Protein AF-A0A7W1G5A9-F1 (afdb_monomer_lite)

pLDDT: mean 82.52, std 10.6, range [33.09, 95.12]

Radius of gyration: 61.89 Å; chains: 1; bounding box: 94×60×199 Å

Sequence (412 aa):
EAARATRDAAKPARDELQAKLTERELMEEDYHIRIEIEKRALPLVKLRLDEESASLGFAEASRKRDQGRLASASGALSQTALDDLEAAVRTADNQLRIVRENVAIAERPPAPELLAEAQMKLDRAKAKADQAQAAYQRALAIQDQEIAVLKAQERRWMASIDTRSRHFPSMIEANIEFSQKELAALEADDDKRRAEIAADIERMQRDLAAAKETPPNIYKAPVAGITWVMREGDRPRQAGDRAWEEDSLVEIYPPEDMEVVAKVNEVNIKHVAKGMRAQVEIPSLANLRLDGEITQVSGIGKDKFAEFNDWDKVVFADVTQFEVRCRLSQSRPDYRQGMTALLSIQVGERADALWLPLGAVTRSGEAWTVMVGARDPQPAVVAGEPFGEDAFIITGGLKEGDVVRIRRVVDR

Structure (mmCIF, N/CA/C/O backbone):
data_AF-A0A7W1G5A9-F1
#
_entry.id   AF-A0A7W1G5A9-F1
#
loop_
_atom_site.group_PDB
_atom_site.id
_atom_site.type_symbol
_atom_site.label_atom_id
_atom_site.label_alt_id
_atom_site.label_comp_id
_atom_site.label_asym_id
_atom_site.label_entity_id
_atom_site.label_seq_id
_atom_site.pdbx_PDB_ins_code
_atom_site.Cartn_x
_atom_site.Cartn_y
_atom_site.Cartn_z
_atom_site.occupancy
_atom_site.B_iso_or_equiv
_atom_site.auth_seq_id
_atom_site.auth_comp_id
_atom_site.auth_asym_id
_atom_site.auth_atom_id
_atom_site.pdbx_PDB_model_num
ATOM 1 N N . GLU A 1 1 ? -7.306 -1.888 -30.882 1.00 52.53 1 GLU A N 1
ATOM 2 C CA . GLU A 1 1 ? -6.076 -2.711 -30.773 1.00 52.53 1 GLU A CA 1
ATOM 3 C C . GLU A 1 1 ? -5.760 -3.501 -32.038 1.00 52.53 1 GLU A C 1
ATOM 5 O O . GLU A 1 1 ? -4.616 -3.439 -32.470 1.00 52.53 1 GLU A O 1
ATOM 10 N N . ALA A 1 2 ? -6.747 -4.121 -32.701 1.00 57.12 2 ALA A N 1
ATOM 11 C CA . ALA A 1 2 ? -6.554 -4.857 -33.960 1.00 57.12 2 ALA A CA 1
ATOM 12 C C . ALA A 1 2 ? -5.741 -4.091 -35.027 1.00 57.12 2 ALA A C 1
ATOM 14 O O . ALA A 1 2 ? -4.770 -4.625 -35.542 1.00 57.12 2 ALA A O 1
ATOM 15 N N . ALA A 1 3 ? -6.044 -2.807 -35.265 1.00 50.84 3 ALA A N 1
ATOM 16 C CA . ALA A 1 3 ? -5.318 -1.974 -36.233 1.00 50.84 3 ALA A CA 1
ATOM 17 C C . ALA A 1 3 ? -3.842 -1.698 -35.862 1.00 50.84 3 ALA A C 1
ATOM 19 O O . ALA A 1 3 ? -3.007 -1.518 -36.748 1.00 50.84 3 ALA A O 1
ATOM 20 N N . ARG A 1 4 ? -3.505 -1.667 -34.560 1.00 51.69 4 ARG A N 1
ATOM 21 C CA . ARG A 1 4 ? -2.114 -1.532 -34.086 1.00 51.69 4 ARG A CA 1
ATOM 22 C C . ARG A 1 4 ? -1.370 -2.858 -34.227 1.00 51.69 4 ARG A C 1
ATOM 24 O O . ARG A 1 4 ? -0.260 -2.848 -34.737 1.00 51.69 4 ARG A O 1
ATOM 31 N N . ALA A 1 5 ? -2.012 -3.977 -33.888 1.00 62.62 5 ALA A N 1
ATOM 32 C CA . ALA A 1 5 ? -1.440 -5.311 -34.050 1.00 62.62 5 ALA A CA 1
ATOM 33 C C . ALA A 1 5 ? -1.132 -5.640 -35.523 1.00 62.62 5 ALA A C 1
ATOM 35 O O . ALA A 1 5 ? -0.030 -6.084 -35.824 1.00 62.62 5 ALA A O 1
ATOM 36 N N . THR A 1 6 ? -2.033 -5.331 -36.464 1.00 63.50 6 THR A N 1
ATOM 37 C CA . THR A 1 6 ? -1.761 -5.494 -37.908 1.00 63.50 6 THR A CA 1
ATOM 38 C C . THR A 1 6 ? -0.655 -4.574 -38.413 1.00 63.50 6 THR A C 1
ATOM 40 O O . THR A 1 6 ? 0.138 -4.980 -39.255 1.00 63.50 6 THR A O 1
ATOM 43 N N . ARG A 1 7 ? -0.566 -3.338 -37.903 1.00 57.78 7 ARG A N 1
ATOM 44 C CA . ARG A 1 7 ? 0.506 -2.400 -38.273 1.00 57.78 7 ARG A CA 1
ATOM 45 C C . ARG A 1 7 ? 1.867 -2.872 -37.761 1.00 57.78 7 ARG A C 1
ATOM 47 O O . ARG A 1 7 ? 2.860 -2.744 -38.470 1.00 57.78 7 ARG A O 1
ATOM 54 N N . ASP A 1 8 ? 1.909 -3.381 -36.537 1.00 57.03 8 ASP A N 1
ATOM 55 C CA . ASP A 1 8 ? 3.144 -3.823 -35.898 1.00 57.03 8 ASP A CA 1
ATOM 56 C C . ASP A 1 8 ? 3.593 -5.194 -36.452 1.00 57.03 8 ASP A C 1
ATOM 58 O O . ASP A 1 8 ? 4.790 -5.408 -36.598 1.00 57.03 8 ASP A O 1
ATOM 62 N N . ALA A 1 9 ? 2.663 -6.054 -36.893 1.00 60.12 9 ALA A N 1
ATOM 63 C CA . ALA A 1 9 ? 2.953 -7.288 -37.637 1.00 60.12 9 ALA A CA 1
ATOM 64 C C . ALA A 1 9 ? 3.399 -7.049 -39.095 1.00 60.12 9 ALA A C 1
ATOM 66 O O . ALA A 1 9 ? 4.120 -7.863 -39.662 1.00 60.12 9 ALA A O 1
ATOM 67 N N . ALA A 1 10 ? 2.986 -5.935 -39.710 1.00 57.38 10 ALA A N 1
ATOM 68 C CA . ALA A 1 10 ? 3.390 -5.557 -41.067 1.00 57.38 10 ALA A CA 1
ATOM 69 C C . ALA A 1 10 ? 4.781 -4.898 -41.134 1.00 57.38 10 ALA A C 1
ATOM 71 O O . ALA A 1 10 ? 5.294 -4.660 -42.230 1.00 57.38 10 ALA A O 1
ATOM 72 N N . LYS A 1 11 ? 5.397 -4.575 -39.988 1.00 55.06 11 LYS A N 1
ATOM 73 C CA . LYS A 1 11 ? 6.782 -4.101 -39.948 1.00 55.06 11 LYS A CA 1
ATOM 74 C C . LYS A 1 11 ? 7.717 -5.313 -40.008 1.00 55.06 11 LYS A C 1
ATOM 76 O O . LYS A 1 11 ? 7.703 -6.101 -39.065 1.00 55.06 11 LYS A O 1
ATOM 81 N N . PRO A 1 12 ? 8.531 -5.467 -41.071 1.00 58.16 12 PRO A N 1
ATOM 82 C CA . PRO A 1 12 ? 9.530 -6.528 -41.111 1.00 58.16 12 PRO A CA 1
ATOM 83 C C . PRO A 1 12 ? 10.471 -6.392 -39.915 1.00 58.16 12 PRO A C 1
ATOM 85 O O . PRO A 1 12 ? 10.710 -5.278 -39.425 1.00 58.16 12 PRO A O 1
ATOM 88 N N . ALA A 1 13 ? 10.982 -7.525 -39.433 1.00 65.38 13 ALA A N 1
ATOM 89 C CA . ALA A 1 13 ? 11.895 -7.532 -38.303 1.00 65.38 13 ALA A CA 1
ATOM 90 C C . ALA A 1 13 ? 13.077 -6.605 -38.608 1.00 65.38 13 ALA A C 1
ATOM 92 O O . ALA A 1 13 ? 13.600 -6.571 -39.723 1.00 65.38 13 ALA A O 1
ATOM 93 N N . ARG A 1 14 ? 13.483 -5.816 -37.614 1.00 59.25 14 ARG A N 1
ATOM 94 C CA . ARG A 1 14 ? 14.583 -4.852 -37.736 1.00 59.25 14 ARG A CA 1
ATOM 95 C C . ARG A 1 14 ? 15.841 -5.489 -38.339 1.00 59.25 14 ARG A C 1
ATOM 97 O O . ARG A 1 14 ? 16.493 -4.871 -39.176 1.00 59.25 14 ARG A O 1
ATOM 104 N N . ASP A 1 15 ? 16.103 -6.736 -37.966 1.00 60.62 15 ASP A N 1
ATOM 105 C CA . ASP A 1 15 ? 17.238 -7.528 -38.434 1.00 60.62 15 ASP A CA 1
ATOM 106 C C . ASP A 1 15 ? 17.153 -7.840 -39.938 1.00 60.62 15 ASP A C 1
ATOM 108 O O . ASP A 1 15 ? 18.169 -7.825 -40.627 1.00 60.62 15 ASP A O 1
ATOM 112 N N . GLU A 1 16 ? 15.947 -8.021 -40.491 1.00 69.75 16 GLU A N 1
ATOM 113 C CA . GLU A 1 16 ? 15.741 -8.230 -41.931 1.00 69.75 16 GLU A CA 1
ATOM 114 C C . GLU A 1 16 ? 15.980 -6.955 -42.746 1.00 69.75 16 GLU A C 1
ATOM 116 O O . GLU A 1 16 ? 16.524 -7.014 -43.849 1.00 69.75 16 GLU A O 1
ATOM 121 N N . LEU A 1 17 ? 15.574 -5.790 -42.228 1.00 69.62 17 LEU A N 1
ATOM 122 C CA . LEU A 1 17 ? 15.857 -4.507 -42.881 1.00 69.62 17 LEU A CA 1
ATOM 123 C C . LEU A 1 17 ? 17.349 -4.179 -42.836 1.00 69.62 17 LEU A C 1
ATOM 125 O O . LEU A 1 17 ? 17.888 -3.679 -43.822 1.00 69.62 17 LEU A O 1
ATOM 129 N N . GLN A 1 18 ? 18.008 -4.491 -41.720 1.00 67.25 18 GLN A N 1
ATOM 130 C CA . GLN A 1 18 ? 19.447 -4.319 -41.567 1.00 67.25 18 GLN A CA 1
ATOM 131 C C . GLN A 1 18 ? 20.214 -5.230 -42.535 1.00 67.25 18 GLN A C 1
ATOM 133 O O . GLN A 1 18 ? 21.076 -4.744 -43.258 1.00 67.25 18 GLN A O 1
ATOM 138 N N . ALA A 1 19 ? 19.833 -6.508 -42.640 1.00 69.12 19 ALA A N 1
ATOM 139 C CA . ALA A 1 19 ? 20.433 -7.445 -43.591 1.00 69.12 19 ALA A CA 1
ATOM 140 C C . ALA A 1 19 ? 20.279 -6.981 -45.051 1.00 69.12 19 ALA A C 1
ATOM 142 O O . ALA A 1 19 ? 21.249 -6.988 -45.806 1.00 69.12 19 ALA A O 1
ATOM 143 N N . LYS A 1 20 ? 19.086 -6.504 -45.436 1.00 71.62 20 LYS A N 1
ATOM 144 C CA . LYS A 1 20 ? 18.825 -5.963 -46.784 1.00 71.62 20 LYS A CA 1
ATOM 145 C C . LYS A 1 20 ? 19.612 -4.687 -47.086 1.00 71.62 20 LYS A C 1
ATOM 147 O O . LYS A 1 20 ? 19.959 -4.449 -48.240 1.00 71.62 20 LYS A O 1
ATOM 152 N N . LEU A 1 21 ? 19.851 -3.843 -46.082 1.00 71.00 21 LEU A N 1
ATOM 153 C CA . LEU A 1 21 ? 20.675 -2.645 -46.240 1.00 71.00 21 LEU A CA 1
ATOM 154 C C . LEU A 1 21 ? 22.140 -3.029 -46.465 1.00 71.00 21 LEU A C 1
ATOM 156 O O . LEU A 1 21 ? 22.732 -2.571 -47.435 1.00 71.00 21 LEU A O 1
ATOM 160 N N . THR A 1 22 ? 22.680 -3.930 -45.642 1.00 70.62 22 THR A N 1
ATOM 161 C CA . THR A 1 22 ? 24.059 -4.419 -45.780 1.00 70.62 22 THR A CA 1
ATOM 162 C C . THR A 1 22 ? 24.290 -5.098 -47.132 1.00 70.62 22 THR A C 1
ATOM 164 O O . THR A 1 22 ? 25.313 -4.875 -47.770 1.00 70.62 22 THR A O 1
ATOM 167 N N . GLU A 1 23 ? 23.325 -5.882 -47.620 1.00 72.38 23 GLU A N 1
ATOM 168 C CA . GLU A 1 23 ? 23.395 -6.491 -48.954 1.00 72.38 23 GLU A CA 1
ATOM 169 C C . GLU A 1 23 ? 23.452 -5.434 -50.073 1.00 72.38 23 GLU A C 1
ATOM 171 O O . GLU A 1 23 ? 24.224 -5.571 -51.021 1.00 72.38 23 GLU A O 1
ATOM 176 N N . ARG A 1 24 ? 22.678 -4.347 -49.951 1.00 70.62 24 ARG A N 1
ATOM 177 C CA . ARG A 1 24 ? 22.701 -3.235 -50.914 1.00 70.62 24 ARG A CA 1
ATOM 178 C C . ARG A 1 24 ? 24.003 -2.445 -50.883 1.00 70.62 24 ARG A C 1
ATOM 180 O O . ARG A 1 24 ? 24.509 -2.116 -51.950 1.00 70.62 24 ARG A O 1
ATOM 187 N N . GLU A 1 25 ? 24.543 -2.173 -49.701 1.00 71.06 25 GLU A N 1
ATOM 188 C CA . GLU A 1 25 ? 25.829 -1.481 -49.540 1.00 71.06 25 GLU A CA 1
ATOM 189 C C . GLU A 1 25 ? 26.968 -2.283 -50.190 1.00 71.06 25 GLU A C 1
ATOM 191 O O . GLU A 1 25 ? 27.757 -1.723 -50.947 1.00 71.06 25 GLU A O 1
ATOM 196 N N . LEU A 1 26 ? 26.984 -3.611 -50.011 1.00 69.31 26 LEU A N 1
ATOM 197 C CA . LEU A 1 26 ? 27.949 -4.499 -50.673 1.00 69.31 26 LEU A CA 1
ATOM 198 C C . LEU A 1 26 ? 27.821 -4.476 -52.206 1.00 69.31 26 LEU A C 1
ATOM 200 O O . LEU A 1 26 ? 28.829 -4.493 -52.913 1.00 69.31 26 LEU A O 1
ATOM 204 N N . MET A 1 27 ? 26.593 -4.424 -52.736 1.00 67.75 27 MET A N 1
ATOM 205 C CA . MET A 1 27 ? 26.374 -4.289 -54.181 1.00 67.75 27 MET A CA 1
ATOM 206 C C . MET A 1 27 ? 26.848 -2.930 -54.708 1.00 67.75 27 MET A C 1
ATOM 208 O O . MET A 1 27 ? 27.455 -2.870 -55.776 1.00 67.75 27 MET A O 1
ATOM 212 N N . GLU A 1 28 ? 26.582 -1.837 -53.988 1.00 68.81 28 GLU A N 1
ATOM 213 C CA . GLU A 1 28 ? 27.041 -0.498 -54.373 1.00 68.81 28 GLU A CA 1
ATOM 214 C C . GLU A 1 28 ? 28.570 -0.396 -54.388 1.00 68.81 28 GLU A C 1
ATOM 216 O O . GLU A 1 28 ? 29.124 0.158 -55.341 1.00 68.81 28 GLU A O 1
ATOM 221 N N . GLU A 1 29 ? 29.254 -0.975 -53.395 1.00 67.44 29 GLU A N 1
ATOM 222 C CA . GLU A 1 29 ? 30.718 -1.059 -53.368 1.00 67.44 29 GLU A CA 1
ATOM 223 C C . GLU A 1 29 ? 31.270 -1.804 -54.595 1.00 67.44 29 GLU A C 1
ATOM 225 O O . GLU A 1 29 ? 32.178 -1.293 -55.260 1.00 67.44 29 GLU A O 1
ATOM 230 N N . ASP A 1 30 ? 30.691 -2.955 -54.962 1.00 68.00 30 ASP A N 1
ATOM 231 C CA . ASP A 1 30 ? 31.105 -3.723 -56.148 1.00 68.00 30 ASP A CA 1
ATOM 232 C C . ASP A 1 30 ? 30.915 -2.921 -57.448 1.00 68.00 30 ASP A C 1
ATOM 234 O O . ASP A 1 30 ? 31.825 -2.836 -58.282 1.00 68.00 30 ASP A O 1
ATOM 238 N N . TYR A 1 31 ? 29.772 -2.244 -57.612 1.00 69.75 31 TYR A N 1
ATOM 239 C CA . TYR A 1 31 ? 29.542 -1.379 -58.773 1.00 69.75 31 TYR A CA 1
ATOM 240 C C . TYR A 1 31 ? 30.525 -0.209 -58.831 1.00 69.75 31 TYR A C 1
ATOM 242 O O . TYR A 1 31 ? 30.998 0.131 -59.919 1.00 69.75 31 TYR A O 1
ATOM 250 N N . HIS A 1 32 ? 30.860 0.402 -57.693 1.00 67.88 32 HIS A N 1
ATOM 251 C CA . HIS A 1 32 ? 31.820 1.503 -57.658 1.00 67.88 32 HIS A CA 1
ATOM 252 C C . HIS A 1 32 ? 33.218 1.043 -58.076 1.00 67.88 32 HIS A C 1
ATOM 254 O O . HIS A 1 32 ? 33.842 1.688 -58.920 1.00 67.88 32 HIS A O 1
ATOM 260 N N . ILE A 1 33 ? 33.661 -0.116 -57.576 1.00 65.00 33 ILE A N 1
ATOM 261 C CA . ILE A 1 33 ? 34.937 -0.732 -57.956 1.00 65.00 33 ILE A CA 1
ATOM 262 C C . ILE A 1 33 ? 34.967 -1.018 -59.463 1.00 65.00 33 ILE A C 1
ATOM 264 O O . ILE A 1 33 ? 35.929 -0.651 -60.138 1.00 65.00 33 ILE A O 1
ATOM 268 N N . ARG A 1 34 ? 33.906 -1.615 -60.022 1.00 65.31 34 ARG A N 1
ATOM 269 C CA . ARG A 1 34 ? 33.818 -1.920 -61.463 1.00 65.31 34 ARG A CA 1
ATOM 270 C C . ARG A 1 34 ? 33.858 -0.658 -62.322 1.00 65.31 34 ARG A C 1
ATOM 272 O O . ARG A 1 34 ? 34.639 -0.596 -63.269 1.00 65.31 34 ARG A O 1
ATOM 279 N N . ILE A 1 35 ? 33.095 0.372 -61.953 1.00 64.31 35 ILE A N 1
ATOM 280 C CA . ILE A 1 35 ? 33.097 1.672 -62.640 1.00 64.31 35 ILE A CA 1
ATOM 281 C C . ILE A 1 35 ? 34.479 2.328 -62.569 1.00 64.31 35 ILE A C 1
ATOM 283 O O . ILE A 1 35 ? 34.926 2.939 -63.539 1.00 64.31 35 ILE A O 1
ATOM 287 N N . GLU A 1 36 ? 35.171 2.236 -61.435 1.00 64.38 36 GLU A N 1
ATOM 288 C CA . GLU A 1 36 ? 36.489 2.844 -61.273 1.00 64.38 36 GLU A CA 1
ATOM 289 C C . GLU A 1 36 ? 37.574 2.097 -62.064 1.00 64.38 36 GLU A C 1
ATOM 291 O O . GLU A 1 36 ? 38.439 2.736 -62.669 1.00 64.38 36 GLU A O 1
ATOM 296 N N . ILE A 1 37 ? 37.482 0.765 -62.153 1.00 62.34 37 ILE A N 1
ATOM 297 C CA . ILE A 1 37 ? 38.315 -0.061 -63.040 1.00 62.34 37 ILE A CA 1
ATOM 298 C C . ILE A 1 37 ? 38.076 0.321 -64.508 1.00 62.34 37 ILE A C 1
ATOM 300 O O . ILE A 1 37 ? 39.036 0.597 -65.227 1.00 62.34 37 ILE A O 1
ATOM 304 N N . GLU A 1 38 ? 36.819 0.408 -64.952 1.00 65.38 38 GLU A N 1
ATOM 305 C CA . GLU A 1 38 ? 36.473 0.794 -66.328 1.00 65.38 38 GLU A CA 1
ATOM 306 C C . GLU A 1 38 ? 36.947 2.214 -66.666 1.00 65.38 38 GLU A C 1
ATOM 308 O O . GLU A 1 38 ? 37.562 2.433 -67.713 1.00 65.38 38 GLU A O 1
ATOM 313 N N . LYS A 1 39 ? 36.756 3.178 -65.754 1.00 65.50 39 LYS A N 1
ATOM 314 C CA . LYS A 1 39 ? 37.238 4.562 -65.908 1.00 65.50 39 LYS A CA 1
ATOM 315 C C . LYS A 1 39 ? 38.756 4.664 -66.006 1.00 65.50 39 LYS A C 1
ATOM 317 O O . LYS A 1 39 ? 39.239 5.583 -66.659 1.00 65.50 39 LYS A O 1
ATOM 322 N N . ARG A 1 40 ? 39.509 3.775 -65.353 1.00 61.78 40 ARG A N 1
ATOM 323 C CA . ARG A 1 40 ? 40.982 3.743 -65.423 1.00 61.78 40 ARG A CA 1
ATOM 324 C C . ARG A 1 40 ? 41.495 2.972 -66.638 1.00 61.78 40 ARG A C 1
ATOM 326 O O . ARG A 1 40 ? 42.556 3.309 -67.156 1.00 61.78 40 ARG A O 1
ATOM 333 N N . ALA A 1 41 ? 40.746 1.982 -67.119 1.00 66.44 41 ALA A N 1
ATOM 334 C CA . ALA A 1 41 ? 41.086 1.235 -68.326 1.00 66.44 41 ALA A CA 1
ATOM 335 C C . ALA A 1 41 ? 40.843 2.056 -69.605 1.00 66.44 41 ALA A C 1
ATOM 337 O O . ALA A 1 41 ? 41.644 1.987 -70.534 1.00 66.44 41 ALA A O 1
ATOM 338 N N . LEU A 1 42 ? 39.789 2.881 -69.647 1.00 70.31 42 LEU A N 1
ATOM 339 C CA . LEU A 1 42 ? 39.408 3.665 -70.831 1.00 70.31 42 LEU A CA 1
ATOM 340 C C . LEU A 1 42 ? 40.523 4.604 -71.364 1.00 70.31 42 LEU A C 1
ATOM 342 O O . LEU A 1 42 ? 40.755 4.611 -72.574 1.00 70.31 42 LEU A O 1
ATOM 346 N N . PRO A 1 43 ? 41.243 5.376 -70.521 1.00 76.31 43 PRO A N 1
ATOM 347 C CA . PRO A 1 43 ? 42.314 6.270 -70.962 1.00 76.31 43 PRO A CA 1
ATOM 348 C C . PRO A 1 43 ? 43.521 5.518 -71.529 1.00 76.31 43 PRO A C 1
ATOM 350 O O . PRO A 1 43 ? 44.065 5.929 -72.551 1.00 76.31 43 PRO A O 1
ATOM 353 N N . LEU A 1 44 ? 43.912 4.399 -70.908 1.00 79.12 44 LEU A N 1
ATOM 354 C CA . LEU A 1 44 ? 45.021 3.569 -71.383 1.00 79.12 44 LEU A CA 1
ATOM 355 C C . LEU A 1 44 ? 44.662 2.861 -72.696 1.00 79.12 44 LEU A C 1
ATOM 357 O O . LEU A 1 44 ? 45.470 2.822 -73.619 1.00 79.12 44 LEU A O 1
ATOM 361 N N . VAL A 1 45 ? 43.435 2.347 -72.806 1.00 77.44 45 VAL A N 1
ATOM 362 C CA . VAL A 1 45 ? 42.918 1.740 -74.041 1.00 77.44 45 VAL A CA 1
ATOM 363 C C . VAL A 1 45 ? 42.894 2.761 -75.181 1.00 77.44 45 VAL A C 1
ATOM 365 O O . VAL A 1 45 ? 43.308 2.436 -76.290 1.00 77.44 45 VAL A O 1
ATOM 368 N N . LYS A 1 46 ? 42.487 4.008 -74.912 1.00 81.75 46 LYS A N 1
ATOM 369 C CA . LYS A 1 46 ? 42.519 5.088 -75.907 1.00 81.75 46 LYS A CA 1
ATOM 370 C C . LYS A 1 46 ? 43.944 5.410 -76.365 1.00 81.75 46 LYS A C 1
ATOM 372 O O . LYS A 1 46 ? 44.183 5.475 -77.563 1.00 81.75 46 LYS A O 1
ATOM 377 N N . LEU A 1 47 ? 44.892 5.542 -75.435 1.00 84.69 47 LEU A N 1
ATOM 378 C CA . LEU A 1 47 ? 46.299 5.792 -75.772 1.00 84.69 47 LEU A CA 1
ATOM 379 C C . LEU A 1 47 ? 46.921 4.648 -76.587 1.00 84.69 47 LEU A C 1
ATOM 381 O O . LEU A 1 47 ? 47.706 4.908 -77.493 1.00 84.69 47 LEU A O 1
ATOM 385 N N . ARG A 1 48 ? 46.545 3.392 -76.314 1.00 84.44 48 ARG A N 1
ATOM 386 C CA . ARG A 1 48 ? 46.967 2.231 -77.117 1.00 84.44 48 ARG A CA 1
ATOM 387 C C . ARG A 1 48 ? 46.374 2.247 -78.527 1.00 84.44 48 ARG A C 1
ATOM 389 O O . ARG A 1 48 ? 47.075 1.923 -79.479 1.00 84.44 48 ARG A O 1
ATOM 396 N N . LEU A 1 49 ? 45.117 2.666 -78.676 1.00 84.69 49 LEU A N 1
ATOM 397 C CA . LEU A 1 49 ? 44.491 2.849 -79.989 1.00 84.69 49 LEU A CA 1
ATOM 398 C C . LEU A 1 49 ? 45.163 3.983 -80.782 1.00 84.69 49 LEU A C 1
ATOM 400 O O . LEU A 1 49 ? 45.368 3.862 -81.991 1.00 84.69 49 LEU A O 1
ATOM 404 N N . ASP A 1 50 ? 45.536 5.069 -80.101 1.00 87.31 50 ASP A N 1
ATOM 405 C CA . ASP A 1 50 ? 46.298 6.172 -80.687 1.00 87.31 50 ASP A CA 1
ATOM 406 C C . ASP A 1 50 ? 47.709 5.704 -81.100 1.00 87.31 50 ASP A C 1
ATOM 408 O O . ASP A 1 50 ? 48.201 6.104 -82.156 1.00 87.31 50 ASP A O 1
ATOM 412 N N . GLU A 1 51 ? 48.348 4.818 -80.320 1.00 90.56 51 GLU A N 1
ATOM 413 C CA . GLU A 1 51 ? 49.647 4.218 -80.663 1.00 90.56 51 GLU A CA 1
ATOM 414 C C . GLU A 1 51 ? 49.538 3.355 -81.920 1.00 90.56 51 GLU A C 1
ATOM 416 O O . GLU A 1 51 ? 50.344 3.486 -82.843 1.00 90.56 51 GLU A O 1
ATOM 421 N N . GLU A 1 52 ? 48.522 2.495 -81.978 1.00 88.94 52 GLU A N 1
ATOM 422 C CA . GLU A 1 52 ? 48.258 1.639 -83.130 1.00 88.94 52 GLU A CA 1
ATOM 423 C C . GLU A 1 52 ? 47.960 2.479 -84.381 1.00 88.94 52 GLU A C 1
ATOM 425 O O . GLU A 1 52 ? 48.530 2.238 -85.448 1.00 88.94 52 GLU A O 1
ATOM 430 N N . SER A 1 53 ? 47.165 3.541 -84.235 1.00 88.56 53 SER A N 1
ATOM 431 C CA . SER A 1 53 ? 46.863 4.493 -85.309 1.00 88.56 53 SER A CA 1
ATOM 432 C C . SER A 1 53 ? 48.116 5.228 -85.803 1.00 88.56 53 SER A C 1
ATOM 434 O O . SER A 1 53 ? 48.348 5.317 -87.011 1.00 88.56 53 SER A O 1
ATOM 436 N N . ALA A 1 54 ? 48.969 5.712 -84.893 1.00 88.62 54 ALA A N 1
ATOM 437 C CA . ALA A 1 54 ? 50.233 6.367 -85.236 1.00 88.62 54 ALA A CA 1
ATOM 438 C C . ALA A 1 54 ? 51.232 5.394 -85.889 1.00 88.62 54 ALA A C 1
ATOM 440 O O . ALA A 1 54 ? 51.942 5.765 -86.826 1.00 88.62 54 ALA A O 1
ATOM 441 N N . SER A 1 55 ? 51.252 4.133 -85.447 1.00 92.00 55 SER A N 1
ATOM 442 C CA . SER A 1 55 ? 52.073 3.059 -86.019 1.00 92.00 55 SER A CA 1
ATOM 443 C C . SER A 1 55 ? 51.662 2.748 -87.460 1.00 92.00 55 SER A C 1
ATOM 445 O O . SER A 1 55 ? 52.508 2.691 -88.359 1.00 92.00 55 SER A O 1
ATOM 447 N N . LEU A 1 56 ? 50.354 2.635 -87.713 1.00 88.56 56 LEU A N 1
ATOM 448 C CA . LEU A 1 56 ? 49.803 2.462 -89.057 1.00 88.56 56 LEU A CA 1
ATOM 449 C C . LEU A 1 56 ? 50.118 3.664 -89.961 1.00 88.56 56 LEU A C 1
ATOM 451 O O . LEU A 1 56 ? 50.540 3.467 -91.103 1.00 88.56 56 LEU A O 1
ATOM 455 N N . GLY A 1 57 ? 49.992 4.891 -89.443 1.00 86.62 57 GLY A N 1
ATOM 456 C CA . GLY A 1 57 ? 50.346 6.118 -90.163 1.00 86.62 57 GLY A CA 1
ATOM 457 C C . GLY A 1 57 ? 51.828 6.180 -90.545 1.00 86.62 57 GLY A C 1
ATOM 458 O O . GLY A 1 57 ? 52.164 6.485 -91.692 1.00 86.62 57 GLY A O 1
ATOM 459 N N . PHE A 1 58 ? 52.726 5.803 -89.630 1.00 92.38 58 PHE A N 1
ATOM 460 C CA . PHE A 1 58 ? 54.159 5.687 -89.913 1.00 92.38 58 PHE A CA 1
ATOM 461 C C . PHE A 1 58 ? 54.464 4.615 -90.971 1.00 92.38 58 PHE A C 1
ATOM 463 O O . PHE A 1 58 ? 55.266 4.846 -91.884 1.00 92.38 58 PHE A O 1
ATOM 470 N N . ALA A 1 59 ? 53.798 3.459 -90.901 1.00 88.19 59 ALA A N 1
ATOM 471 C CA . ALA A 1 59 ? 53.947 2.389 -91.884 1.00 88.19 59 ALA A CA 1
ATOM 472 C C . ALA A 1 59 ? 53.430 2.794 -93.277 1.00 88.19 59 ALA A C 1
ATOM 474 O O . ALA A 1 59 ? 54.005 2.409 -94.296 1.00 88.19 59 ALA A O 1
ATOM 475 N N . GLU A 1 60 ? 52.349 3.573 -93.359 1.00 88.81 60 GLU A N 1
ATOM 476 C CA . GLU A 1 60 ? 51.842 4.115 -94.623 1.00 88.81 60 GLU A CA 1
ATOM 477 C C . GLU A 1 60 ? 52.771 5.191 -95.203 1.00 88.81 60 GLU A C 1
ATOM 479 O O . GLU A 1 60 ? 53.120 5.117 -96.383 1.00 88.81 60 GLU A O 1
ATOM 484 N N . ALA A 1 61 ? 53.232 6.141 -94.383 1.00 86.88 61 ALA A N 1
ATOM 485 C CA . ALA A 1 61 ? 54.197 7.157 -94.801 1.00 86.88 61 ALA A CA 1
ATOM 486 C C . ALA A 1 61 ? 55.498 6.515 -95.313 1.00 86.88 61 ALA A C 1
ATOM 488 O O . ALA A 1 61 ? 56.019 6.908 -96.357 1.00 86.88 61 ALA A O 1
ATOM 489 N N . SER A 1 62 ? 55.981 5.470 -94.630 1.00 88.19 62 SER A N 1
ATOM 490 C CA . SER A 1 62 ? 57.166 4.709 -95.040 1.00 88.19 62 SER A CA 1
ATOM 491 C C . SER A 1 62 ? 56.959 4.005 -96.380 1.00 88.19 62 SER A C 1
ATOM 493 O O . SER A 1 62 ? 57.807 4.120 -97.262 1.00 88.19 62 SER A O 1
ATOM 495 N N . ARG A 1 63 ? 55.800 3.361 -96.585 1.00 87.81 63 ARG A N 1
ATOM 496 C CA . ARG A 1 63 ? 55.445 2.741 -97.873 1.00 87.81 63 ARG A CA 1
ATOM 497 C C . ARG A 1 63 ? 55.387 3.762 -99.011 1.00 87.81 63 ARG A C 1
ATOM 499 O O . ARG A 1 63 ? 55.940 3.502 -100.077 1.00 87.81 63 ARG A O 1
ATOM 506 N N . LYS A 1 64 ? 54.766 4.928 -98.787 1.00 86.38 64 LYS A N 1
ATOM 507 C CA . LYS A 1 64 ? 54.704 6.018 -99.779 1.00 86.38 64 LYS A CA 1
ATOM 508 C C . LYS A 1 64 ? 56.092 6.561 -100.109 1.00 86.38 64 LYS A C 1
ATOM 510 O O . LYS A 1 64 ? 56.393 6.751 -101.283 1.00 86.38 64 LYS A O 1
ATOM 515 N N . ARG A 1 65 ? 56.9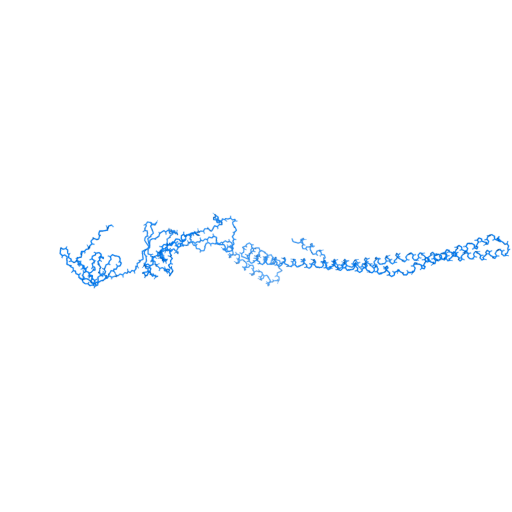59 6.746 -99.107 1.00 90.56 65 ARG A N 1
ATOM 516 C CA . ARG A 1 65 ? 58.368 7.110 -99.316 1.00 90.56 65 ARG A CA 1
ATOM 517 C C . ARG A 1 65 ? 59.095 6.060 -100.155 1.00 90.56 65 ARG A C 1
ATOM 519 O O . ARG A 1 65 ? 59.791 6.428 -101.092 1.00 90.56 65 ARG A O 1
ATOM 526 N N . ASP A 1 66 ? 58.942 4.775 -99.851 1.00 86.94 66 ASP A N 1
ATOM 527 C CA . ASP A 1 66 ? 59.647 3.703 -100.567 1.00 86.94 66 ASP A CA 1
ATOM 528 C C . ASP A 1 66 ? 59.195 3.600 -102.033 1.00 86.94 66 ASP A C 1
ATOM 530 O O . ASP A 1 66 ? 60.028 3.478 -102.931 1.00 86.94 66 ASP A O 1
ATOM 534 N N . GLN A 1 67 ? 57.895 3.764 -102.298 1.00 85.25 67 GLN A N 1
ATOM 535 C CA . GLN A 1 67 ? 57.361 3.908 -103.658 1.00 85.25 67 GLN A CA 1
ATOM 536 C C . GLN A 1 67 ? 57.865 5.187 -104.345 1.00 85.25 67 GLN A C 1
ATOM 538 O O . GLN A 1 67 ? 58.259 5.148 -105.510 1.00 85.25 67 GLN A O 1
ATOM 543 N N . GLY A 1 68 ? 57.910 6.309 -103.622 1.00 84.25 68 GLY A N 1
ATOM 544 C CA . GLY A 1 68 ? 58.439 7.583 -104.110 1.00 84.25 68 GLY A CA 1
ATOM 545 C C . GLY A 1 68 ? 59.925 7.514 -104.472 1.00 84.25 68 GLY A C 1
ATOM 546 O O . GLY A 1 68 ? 60.330 8.076 -105.486 1.00 84.25 68 GLY A O 1
ATOM 547 N N . ARG A 1 69 ? 60.734 6.763 -103.714 1.00 85.19 69 ARG A N 1
ATOM 548 C CA . ARG A 1 69 ? 62.151 6.502 -104.025 1.00 85.19 69 ARG A CA 1
ATOM 549 C C . ARG A 1 69 ? 62.311 5.728 -105.329 1.00 85.19 69 ARG A C 1
ATOM 551 O O . ARG A 1 69 ? 63.144 6.098 -106.152 1.00 85.19 69 ARG A O 1
ATOM 558 N N . LEU A 1 70 ? 61.492 4.697 -105.541 1.00 84.06 70 LEU A N 1
ATOM 559 C CA . LEU A 1 70 ? 61.476 3.930 -106.791 1.00 84.06 70 LEU A CA 1
ATOM 560 C C . LEU A 1 70 ? 61.045 4.802 -107.984 1.00 84.06 70 LEU A C 1
ATOM 562 O O . LEU A 1 70 ? 61.685 4.769 -109.033 1.00 84.06 70 LEU A O 1
ATOM 566 N N . ALA A 1 71 ? 60.010 5.630 -107.812 1.00 80.12 71 ALA A N 1
ATOM 567 C CA . ALA A 1 71 ? 59.532 6.548 -108.847 1.00 80.12 71 ALA A CA 1
ATOM 568 C C . ALA A 1 71 ? 60.560 7.648 -109.184 1.00 80.12 71 ALA A C 1
ATOM 570 O O . ALA A 1 71 ? 60.783 7.938 -110.360 1.00 80.12 71 ALA A O 1
ATOM 571 N N . SER A 1 72 ? 61.241 8.202 -108.175 1.00 81.62 72 SER A N 1
ATOM 572 C CA . SER A 1 72 ? 62.340 9.166 -108.337 1.00 81.62 72 SER A CA 1
ATOM 573 C C . SER A 1 72 ? 63.526 8.556 -109.096 1.00 81.62 72 SER A C 1
ATOM 575 O O . SER A 1 72 ? 64.015 9.153 -110.054 1.00 81.62 72 SER A O 1
ATOM 577 N N . ALA A 1 73 ? 63.912 7.312 -108.780 1.00 80.62 73 ALA A N 1
ATOM 578 C CA . ALA A 1 73 ? 64.969 6.590 -109.498 1.00 80.62 73 ALA A CA 1
ATOM 579 C C . ALA A 1 73 ? 64.639 6.342 -110.985 1.00 80.62 73 ALA A C 1
ATOM 581 O O . ALA A 1 73 ? 65.543 6.289 -111.816 1.00 80.62 73 ALA A O 1
ATOM 582 N N . SER A 1 74 ? 63.352 6.222 -111.333 1.00 82.00 74 SER A N 1
ATOM 583 C CA . SER A 1 74 ? 62.876 6.114 -112.722 1.00 82.00 74 SER A CA 1
ATOM 584 C C . SER A 1 74 ? 62.667 7.462 -113.438 1.00 82.00 74 SER A C 1
ATOM 586 O O . SER A 1 74 ? 62.248 7.478 -114.592 1.00 82.00 74 SER A O 1
ATOM 588 N N . GLY A 1 75 ? 62.936 8.592 -112.770 1.00 74.31 75 GLY A N 1
ATOM 589 C CA . GLY A 1 75 ? 62.753 9.949 -113.305 1.00 74.31 75 GLY A CA 1
ATOM 590 C C . GLY A 1 75 ? 61.307 10.466 -113.299 1.00 74.31 75 GLY A C 1
ATOM 591 O O . GLY A 1 75 ? 61.046 11.553 -113.806 1.00 74.31 75 GLY A O 1
ATOM 592 N N . ALA A 1 76 ? 60.364 9.713 -112.725 1.00 78.62 76 ALA A N 1
ATOM 593 C CA . ALA A 1 76 ? 58.932 10.027 -112.714 1.00 78.62 76 ALA A CA 1
ATOM 594 C C . ALA A 1 76 ? 58.489 10.924 -111.537 1.00 78.62 76 ALA A C 1
ATOM 596 O O . ALA A 1 76 ? 57.336 11.350 -111.494 1.00 78.62 76 ALA A O 1
ATOM 597 N N . LEU A 1 77 ? 59.378 11.211 -110.578 1.00 83.19 77 LEU A N 1
ATOM 598 C CA . LEU A 1 77 ? 59.107 12.045 -109.402 1.00 83.19 77 LEU A CA 1
ATOM 599 C C . LEU A 1 77 ? 60.211 13.102 -109.234 1.00 83.19 77 LEU A C 1
ATOM 601 O O . LEU A 1 77 ? 61.385 12.796 -109.437 1.00 83.19 77 LEU A O 1
ATOM 605 N N . SER A 1 78 ? 59.858 14.332 -108.842 1.00 86.31 78 SER A N 1
ATOM 606 C CA . SER A 1 78 ? 60.846 15.378 -108.552 1.00 86.31 78 SER A CA 1
ATOM 607 C C . SER A 1 78 ? 61.566 15.130 -107.224 1.00 86.31 78 SER A C 1
ATOM 609 O O . SER A 1 78 ? 61.027 14.514 -106.304 1.00 86.31 78 SER A O 1
ATOM 611 N N . GLN A 1 79 ? 62.779 15.671 -107.097 1.00 83.62 79 GLN A N 1
ATOM 612 C CA . GLN A 1 79 ? 63.559 15.594 -105.859 1.00 83.62 79 GLN A CA 1
ATOM 613 C C . GLN A 1 79 ? 62.844 16.282 -104.683 1.00 83.62 79 GLN A C 1
ATOM 615 O O . GLN A 1 79 ? 62.808 15.741 -103.587 1.00 83.62 79 GLN A O 1
ATOM 620 N N . THR A 1 80 ? 62.159 17.399 -104.945 1.00 86.00 80 THR A N 1
ATOM 621 C CA . THR A 1 80 ? 61.345 18.108 -103.945 1.00 86.00 80 THR A CA 1
ATOM 622 C C . THR A 1 80 ? 60.189 17.263 -103.405 1.00 86.00 80 THR A C 1
ATOM 624 O O . THR A 1 80 ? 59.958 17.238 -102.203 1.00 86.00 80 THR A O 1
ATOM 627 N N . ALA A 1 81 ? 59.495 16.510 -104.264 1.00 84.50 81 ALA A N 1
ATOM 628 C CA . ALA A 1 81 ? 58.403 15.636 -103.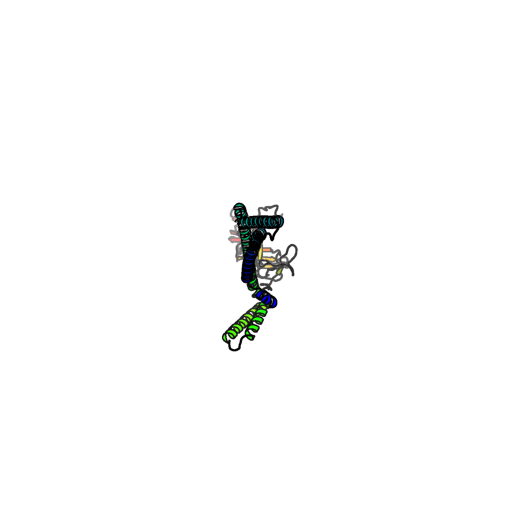838 1.00 84.50 81 ALA A CA 1
ATOM 629 C C . ALA A 1 81 ? 58.907 14.425 -103.032 1.00 84.50 81 ALA A C 1
ATOM 631 O O . ALA A 1 81 ? 58.188 13.904 -102.179 1.00 84.50 81 ALA A O 1
ATOM 632 N N . LEU A 1 82 ? 60.141 13.972 -103.282 1.00 86.62 82 LEU A N 1
ATOM 633 C CA . LEU A 1 82 ? 60.779 12.948 -102.459 1.00 86.62 82 LEU A CA 1
ATOM 634 C C . LEU A 1 82 ? 61.138 13.494 -101.068 1.00 86.62 82 LEU A C 1
ATOM 636 O O . LEU A 1 82 ? 60.866 12.818 -100.076 1.00 86.62 82 LEU A O 1
ATOM 640 N N . ASP A 1 83 ? 61.680 14.710 -100.993 1.00 88.38 83 ASP A N 1
ATOM 641 C CA . ASP A 1 83 ? 62.008 15.376 -99.726 1.00 88.38 83 ASP A CA 1
ATOM 642 C C . ASP A 1 83 ? 60.755 15.584 -98.853 1.00 88.38 83 ASP A C 1
ATOM 644 O O . ASP A 1 83 ? 60.799 15.343 -97.644 1.00 88.38 83 ASP A O 1
ATOM 648 N N . ASP A 1 84 ? 59.611 15.925 -99.457 1.00 90.06 84 ASP A N 1
ATOM 649 C CA . ASP A 1 84 ? 58.320 16.034 -98.759 1.00 90.06 84 ASP A CA 1
ATOM 650 C C . ASP A 1 84 ? 57.852 14.683 -98.184 1.00 90.06 84 ASP A C 1
ATOM 652 O O . ASP A 1 84 ? 57.373 14.610 -97.048 1.00 90.06 84 ASP A O 1
ATOM 656 N N . LEU A 1 85 ? 58.027 13.584 -98.931 1.00 89.75 85 LEU A N 1
ATOM 657 C CA . LEU A 1 85 ? 57.722 12.231 -98.446 1.00 89.75 85 LEU A CA 1
ATOM 658 C C . LEU A 1 85 ? 58.661 11.808 -97.308 1.00 89.75 85 LEU A C 1
ATOM 660 O O . LEU A 1 85 ? 58.226 11.163 -96.351 1.00 89.75 85 LEU A O 1
ATOM 664 N N . GLU A 1 86 ? 59.940 12.179 -97.370 1.00 89.69 86 GLU A N 1
ATOM 665 C CA . GLU A 1 86 ? 60.887 11.931 -96.281 1.00 89.69 86 GLU A CA 1
ATOM 666 C C . GLU A 1 86 ? 60.567 12.765 -95.033 1.00 89.69 86 GLU A C 1
ATOM 668 O O . GLU A 1 86 ? 60.628 12.246 -93.913 1.00 89.69 86 GLU A O 1
ATOM 673 N N . ALA A 1 87 ? 60.157 14.024 -95.202 1.00 90.81 87 ALA A N 1
ATOM 674 C CA . ALA A 1 87 ? 59.681 14.877 -94.117 1.00 90.81 87 ALA A CA 1
ATOM 675 C C . ALA A 1 87 ? 58.393 14.329 -93.473 1.00 90.81 87 ALA A C 1
ATOM 677 O O . ALA A 1 87 ? 58.263 14.336 -92.243 1.00 90.81 87 ALA A O 1
ATOM 678 N N . ALA A 1 88 ? 57.470 13.784 -94.272 1.00 90.06 88 ALA A N 1
ATOM 679 C CA . ALA A 1 88 ? 56.255 13.138 -93.777 1.00 90.06 88 ALA A CA 1
ATOM 680 C C . ALA A 1 88 ? 56.568 11.912 -92.902 1.00 90.06 88 ALA A C 1
ATOM 682 O O . ALA A 1 88 ? 55.979 11.756 -91.831 1.00 90.06 88 ALA A O 1
ATOM 683 N N . VAL A 1 89 ? 57.547 11.086 -93.295 1.00 92.75 89 VAL A N 1
ATOM 684 C CA . VAL A 1 89 ? 58.003 9.948 -92.475 1.00 92.75 89 VAL A CA 1
ATOM 685 C C . VAL A 1 89 ? 58.602 10.416 -91.149 1.00 92.75 89 VAL A C 1
ATOM 687 O O . VAL A 1 89 ? 58.265 9.855 -90.110 1.00 92.75 89 VAL A O 1
ATOM 690 N N . ARG A 1 90 ? 59.443 11.460 -91.151 1.00 92.81 90 ARG A N 1
ATOM 691 C CA . ARG A 1 90 ? 60.027 12.013 -89.911 1.00 92.81 90 ARG A CA 1
ATOM 692 C C . ARG A 1 90 ? 58.959 12.554 -88.958 1.00 92.81 90 ARG A C 1
ATOM 694 O O . ARG A 1 90 ? 59.079 12.398 -87.745 1.00 92.81 90 ARG A O 1
ATOM 701 N N . THR A 1 91 ? 57.915 13.185 -89.492 1.00 93.06 91 THR A N 1
ATOM 702 C CA . THR A 1 91 ? 56.786 13.677 -88.689 1.00 93.06 91 THR A CA 1
ATOM 703 C C . THR A 1 91 ? 55.997 12.521 -88.073 1.00 93.06 91 THR A C 1
ATOM 705 O O . THR A 1 91 ? 55.734 12.543 -86.871 1.00 93.06 91 THR A O 1
ATOM 708 N N . ALA A 1 92 ? 55.679 11.488 -88.861 1.00 90.94 92 ALA A N 1
ATOM 709 C CA . ALA A 1 92 ? 54.957 10.311 -88.380 1.00 90.94 92 ALA A CA 1
ATOM 710 C C . ALA A 1 92 ? 55.759 9.513 -87.331 1.00 90.94 92 ALA A C 1
ATOM 712 O O . ALA A 1 92 ? 55.192 9.059 -86.341 1.00 90.94 92 ALA A O 1
ATOM 713 N N . ASP A 1 93 ? 57.081 9.402 -87.496 1.00 93.56 93 ASP A N 1
ATOM 714 C CA . ASP A 1 93 ? 57.977 8.760 -86.522 1.00 93.56 93 ASP A CA 1
ATOM 715 C C . ASP A 1 93 ? 58.004 9.513 -85.182 1.00 93.56 93 ASP A C 1
ATOM 717 O O . ASP A 1 93 ? 57.846 8.925 -84.110 1.00 93.56 93 ASP A O 1
ATOM 721 N N . ASN A 1 94 ? 58.118 10.845 -85.231 1.00 92.38 94 ASN A N 1
ATOM 722 C CA . ASN A 1 94 ? 58.058 11.677 -84.031 1.00 92.38 94 ASN A CA 1
ATOM 723 C C . ASN A 1 94 ? 56.711 11.557 -83.309 1.00 92.38 94 ASN A C 1
ATOM 725 O O . ASN A 1 94 ? 56.693 11.466 -82.082 1.00 92.38 94 ASN A O 1
ATOM 729 N N . GLN A 1 95 ? 55.597 11.523 -84.045 1.00 91.19 95 GLN A N 1
ATOM 730 C CA . GLN A 1 95 ? 54.270 11.309 -83.463 1.00 91.19 95 GLN A CA 1
ATOM 731 C C . GLN A 1 95 ? 54.162 9.937 -82.791 1.00 91.19 95 GLN A C 1
ATOM 733 O O . GLN A 1 95 ? 53.743 9.863 -81.638 1.00 91.19 95 GLN A O 1
ATOM 738 N N . LEU A 1 96 ? 54.607 8.868 -83.459 1.00 91.75 96 LEU A N 1
ATOM 739 C CA . LEU A 1 96 ? 54.621 7.523 -82.884 1.00 91.75 96 LEU A CA 1
ATOM 740 C C . LEU A 1 96 ? 55.458 7.462 -81.598 1.00 91.75 96 LEU A C 1
ATOM 742 O O . LEU A 1 96 ? 55.036 6.860 -80.611 1.00 91.75 96 LEU A O 1
ATOM 746 N N . ARG A 1 97 ? 56.620 8.122 -81.575 1.00 92.31 97 ARG A N 1
ATOM 747 C CA . ARG A 1 97 ? 57.481 8.199 -80.387 1.00 92.31 97 ARG A CA 1
ATOM 748 C C . ARG A 1 97 ? 56.802 8.914 -79.216 1.00 92.31 97 ARG A C 1
ATOM 750 O O . ARG A 1 97 ? 56.854 8.400 -78.103 1.00 92.31 97 ARG A O 1
ATOM 757 N N . ILE A 1 98 ? 56.139 10.045 -79.466 1.00 91.19 98 ILE A N 1
ATOM 758 C CA . ILE A 1 98 ? 55.392 10.789 -78.436 1.00 91.19 98 ILE A CA 1
ATOM 759 C C . ILE A 1 98 ? 54.269 9.924 -77.858 1.00 91.19 98 ILE A C 1
ATOM 761 O O . ILE A 1 98 ? 54.108 9.848 -76.641 1.00 91.19 98 ILE A O 1
ATOM 765 N N . VAL A 1 99 ? 53.498 9.250 -78.715 1.00 88.88 99 VAL A N 1
ATOM 766 C CA . VAL A 1 99 ? 52.384 8.414 -78.253 1.00 88.88 99 VAL A CA 1
ATOM 767 C C . VAL A 1 99 ? 52.893 7.221 -77.440 1.00 88.88 99 VAL A C 1
ATOM 769 O O . VAL A 1 99 ? 52.355 6.950 -76.370 1.00 88.88 99 VAL A O 1
ATOM 772 N N . ARG A 1 100 ? 53.986 6.576 -77.863 1.00 89.75 100 ARG A N 1
ATOM 773 C CA . ARG A 1 100 ? 54.646 5.507 -77.091 1.00 89.75 100 ARG A CA 1
ATOM 774 C C . ARG A 1 100 ? 55.131 5.961 -75.723 1.00 89.75 100 ARG A C 1
ATOM 776 O O . ARG A 1 100 ? 54.973 5.240 -74.743 1.00 89.75 100 ARG A O 1
ATOM 783 N N . GLU A 1 101 ? 55.716 7.151 -75.642 1.00 87.38 101 GLU A N 1
ATOM 784 C CA . GLU A 1 101 ? 56.161 7.717 -74.371 1.00 87.38 101 GLU A CA 1
ATOM 785 C C . GLU A 1 101 ? 54.971 8.016 -73.447 1.00 87.38 101 GLU A C 1
ATOM 787 O O . GLU A 1 101 ? 55.016 7.691 -72.261 1.00 87.38 101 GLU A O 1
ATOM 792 N N . ASN A 1 102 ? 53.864 8.522 -73.996 1.00 85.25 102 ASN A N 1
ATOM 793 C CA . ASN A 1 102 ? 52.624 8.731 -73.247 1.00 85.25 102 ASN A CA 1
ATOM 794 C C . ASN A 1 102 ? 52.011 7.415 -72.737 1.00 85.25 102 ASN A C 1
ATOM 796 O O . ASN A 1 102 ? 51.565 7.364 -71.590 1.00 85.25 102 ASN A O 1
ATOM 800 N N . VAL A 1 103 ? 52.025 6.345 -73.543 1.00 84.69 103 VAL A N 1
ATOM 801 C CA . VAL A 1 103 ? 51.616 4.996 -73.108 1.00 84.69 103 VAL A CA 1
ATOM 802 C C . VAL A 1 103 ? 52.516 4.516 -71.967 1.00 84.69 103 VAL A C 1
ATOM 804 O O . VAL A 1 103 ? 52.016 4.119 -70.917 1.00 84.69 103 VAL A O 1
ATOM 807 N N . ALA A 1 104 ? 53.838 4.643 -72.110 1.00 83.38 104 ALA A N 1
ATOM 808 C CA . ALA A 1 104 ? 54.795 4.224 -71.088 1.00 83.38 104 ALA A CA 1
ATOM 809 C C . ALA A 1 104 ? 54.665 5.014 -69.773 1.00 83.38 104 ALA A C 1
ATOM 811 O O . ALA A 1 104 ? 54.915 4.463 -68.703 1.00 83.38 104 ALA A O 1
ATOM 812 N N . ILE A 1 105 ? 54.284 6.294 -69.823 1.00 81.38 105 ILE A N 1
ATOM 813 C CA . ILE A 1 105 ? 53.987 7.102 -68.629 1.00 81.38 105 ILE A CA 1
ATOM 814 C C . ILE A 1 105 ? 52.689 6.625 -67.966 1.00 81.38 105 ILE A C 1
ATOM 816 O O . ILE A 1 105 ? 52.653 6.503 -66.743 1.00 81.38 105 ILE A O 1
ATOM 820 N N . ALA A 1 106 ? 51.651 6.328 -68.752 1.00 77.25 106 ALA A N 1
ATOM 821 C CA . ALA A 1 106 ? 50.360 5.860 -68.249 1.00 77.25 106 ALA A CA 1
ATOM 822 C C . ALA A 1 106 ? 50.415 4.442 -67.645 1.00 77.25 106 ALA A C 1
ATOM 824 O O . ALA A 1 106 ? 49.627 4.129 -66.757 1.00 77.25 106 ALA A O 1
ATOM 825 N N . GLU A 1 107 ? 51.347 3.596 -68.095 1.00 77.12 107 GLU A N 1
ATOM 826 C CA . GLU A 1 107 ? 51.564 2.244 -67.558 1.00 77.12 107 GLU A CA 1
ATOM 827 C C . GLU A 1 107 ? 52.383 2.213 -66.257 1.00 77.12 107 GLU A C 1
ATOM 829 O O . GLU A 1 107 ? 52.456 1.169 -65.601 1.00 77.12 107 GLU A O 1
ATOM 834 N N . ARG A 1 108 ? 52.997 3.332 -65.844 1.00 77.56 108 ARG A N 1
ATOM 835 C CA . ARG A 1 108 ? 53.754 3.369 -64.585 1.00 77.56 108 ARG A CA 1
ATOM 836 C C . ARG A 1 108 ? 52.807 3.184 -63.395 1.00 77.56 108 ARG A C 1
ATOM 838 O O . ARG A 1 108 ? 51.799 3.887 -63.307 1.00 77.56 108 ARG A O 1
ATOM 845 N N . PRO A 1 109 ? 53.134 2.291 -62.440 1.00 69.00 109 PRO A N 1
ATOM 846 C CA . PRO A 1 109 ? 52.361 2.179 -61.214 1.00 69.00 109 PRO A CA 1
ATOM 847 C C . PRO A 1 109 ? 52.374 3.519 -60.457 1.00 69.00 109 PRO A C 1
ATOM 849 O O . PRO A 1 109 ? 53.366 4.255 -60.527 1.00 69.00 109 PRO A O 1
ATOM 852 N N . PRO A 1 110 ? 51.289 3.856 -59.738 1.00 69.50 110 PRO A N 1
ATOM 853 C CA . PRO A 1 110 ? 51.220 5.087 -58.962 1.00 69.50 110 PRO A CA 1
ATOM 854 C C . PRO A 1 110 ? 52.362 5.152 -57.943 1.00 69.50 110 PRO A C 1
ATOM 856 O O . PRO A 1 110 ? 52.811 4.128 -57.424 1.00 69.50 110 PRO A O 1
ATOM 859 N N . ALA A 1 111 ? 52.826 6.370 -57.655 1.00 77.69 111 ALA A N 1
ATOM 860 C CA . ALA A 1 111 ? 53.918 6.586 -56.717 1.00 77.69 111 ALA A CA 1
ATOM 861 C C . ALA A 1 111 ? 53.600 5.948 -55.346 1.00 77.69 111 ALA A C 1
ATOM 863 O O . ALA A 1 111 ? 52.461 6.051 -54.876 1.00 77.69 111 ALA A O 1
ATOM 864 N N . PRO A 1 112 ? 54.585 5.324 -54.674 1.00 77.69 112 PRO A N 1
ATOM 865 C CA . PRO A 1 112 ? 54.368 4.634 -53.400 1.00 77.69 112 PRO A CA 1
ATOM 866 C C . PRO A 1 112 ? 53.804 5.558 -52.309 1.00 77.69 112 PRO A C 1
ATOM 868 O O . PRO A 1 112 ? 53.032 5.109 -51.466 1.00 77.69 112 PRO A O 1
ATOM 871 N N . GLU A 1 113 ? 54.115 6.856 -52.361 1.00 78.94 113 GLU A N 1
ATOM 872 C CA . GLU A 1 113 ? 53.570 7.876 -51.456 1.00 78.94 113 GLU A CA 1
ATOM 873 C C . GLU A 1 113 ? 52.052 8.058 -51.614 1.00 78.94 113 GLU A C 1
ATOM 875 O O . GLU A 1 113 ? 51.333 8.111 -50.618 1.00 78.94 113 GLU A O 1
ATOM 880 N N . LEU A 1 114 ? 51.545 8.079 -52.852 1.00 76.94 114 LEU A N 1
ATOM 881 C CA . LEU A 1 114 ? 50.109 8.197 -53.134 1.00 76.94 114 LEU A CA 1
ATOM 882 C C . LEU A 1 114 ? 49.346 6.947 -52.687 1.00 76.94 114 LEU A C 1
ATOM 884 O O . LEU A 1 114 ? 48.235 7.053 -52.170 1.00 76.94 114 LEU A O 1
ATOM 888 N N . LEU A 1 115 ? 49.948 5.766 -52.860 1.00 76.62 115 LEU A N 1
ATOM 889 C CA . LEU A 1 115 ? 49.387 4.508 -52.366 1.00 76.62 115 LEU A CA 1
ATOM 890 C C . LEU A 1 115 ? 49.321 4.492 -50.835 1.00 76.62 115 LEU A C 1
ATOM 892 O O . LEU A 1 115 ? 48.289 4.127 -50.276 1.00 76.62 115 LEU A O 1
ATOM 896 N N . ALA A 1 116 ? 50.382 4.939 -50.159 1.00 79.06 116 ALA A N 1
ATOM 897 C CA . ALA A 1 116 ? 50.405 5.048 -48.705 1.00 79.06 116 ALA A CA 1
ATOM 898 C C . ALA A 1 116 ? 49.366 6.061 -48.191 1.00 79.06 116 ALA A C 1
ATOM 900 O O . ALA A 1 116 ? 48.640 5.771 -47.241 1.00 79.06 116 ALA A O 1
ATOM 901 N N . GLU A 1 117 ? 49.234 7.226 -48.834 1.00 8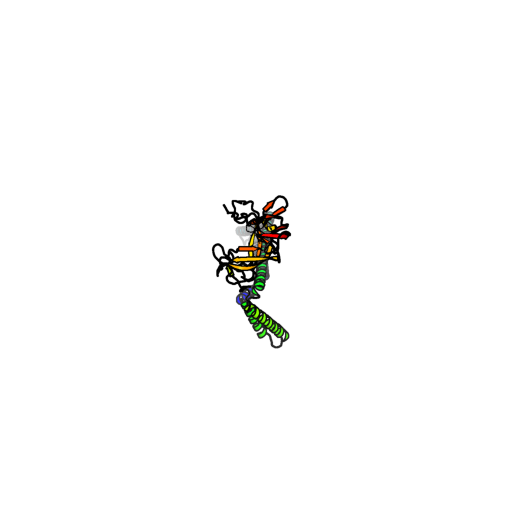0.44 117 GLU A N 1
ATOM 902 C CA . GLU A 1 117 ? 48.225 8.226 -48.471 1.00 80.44 117 GLU A CA 1
ATOM 903 C C . GLU A 1 117 ? 46.795 7.695 -48.669 1.00 80.44 117 GLU A C 1
ATOM 905 O O . GLU A 1 117 ? 45.936 7.877 -47.801 1.00 80.44 117 GLU A O 1
ATOM 910 N N . ALA A 1 118 ? 46.533 7.009 -49.786 1.00 76.06 118 ALA A N 1
ATOM 911 C CA . ALA A 1 118 ? 45.241 6.388 -50.062 1.00 76.06 118 ALA A CA 1
ATOM 912 C C . ALA A 1 118 ? 44.906 5.293 -49.038 1.00 76.06 118 ALA A C 1
ATOM 914 O O . ALA A 1 118 ? 43.785 5.261 -48.528 1.00 76.06 118 ALA A O 1
ATOM 915 N N . GLN A 1 119 ? 45.884 4.458 -48.673 1.00 81.50 119 GLN A N 1
ATOM 916 C CA . GLN A 1 119 ? 45.714 3.428 -47.650 1.00 81.50 119 GLN A CA 1
ATOM 917 C C . GLN A 1 119 ? 45.396 4.046 -46.283 1.00 81.50 119 GLN A C 1
ATOM 919 O O . GLN A 1 119 ? 44.431 3.651 -45.637 1.00 81.50 119 GLN A O 1
ATOM 924 N N . MET A 1 120 ? 46.119 5.095 -45.884 1.00 84.50 120 MET A N 1
ATOM 925 C CA . MET A 1 120 ? 45.853 5.811 -44.633 1.00 84.50 120 MET A CA 1
ATOM 926 C C . MET A 1 120 ? 44.462 6.462 -44.610 1.00 84.50 120 MET A C 1
ATOM 928 O O . MET A 1 120 ? 43.812 6.500 -43.563 1.00 84.50 120 MET A O 1
ATOM 932 N N . LYS A 1 121 ? 43.985 6.986 -45.748 1.00 83.69 121 LYS A N 1
ATOM 933 C CA . LYS A 1 121 ? 42.613 7.508 -45.876 1.00 83.69 121 LYS A CA 1
ATOM 934 C C . LYS A 1 121 ? 41.579 6.393 -45.729 1.00 83.69 121 LYS A C 1
ATOM 936 O O . LYS A 1 121 ? 40.601 6.591 -45.008 1.00 83.69 121 LYS A O 1
ATOM 941 N N . LEU A 1 122 ? 41.811 5.241 -46.359 1.00 84.06 122 LEU A N 1
ATOM 942 C CA . LEU A 1 122 ? 40.942 4.070 -46.252 1.00 84.06 122 LEU A CA 1
ATOM 943 C C . LEU A 1 122 ? 40.871 3.557 -44.809 1.00 84.06 122 LEU A C 1
ATOM 945 O O . LEU A 1 122 ? 39.779 3.361 -44.285 1.00 84.06 122 LEU A O 1
ATOM 949 N N . ASP A 1 123 ? 42.013 3.408 -44.141 1.00 82.56 123 ASP A N 1
ATOM 950 C CA . ASP A 1 123 ? 42.077 2.910 -42.766 1.00 82.56 123 ASP A CA 1
ATOM 951 C C . ASP A 1 123 ? 41.384 3.872 -41.788 1.00 82.56 123 ASP A C 1
ATOM 953 O O . ASP A 1 123 ? 40.637 3.444 -40.907 1.00 82.56 123 ASP A O 1
ATOM 957 N N . ARG A 1 124 ? 41.538 5.191 -41.987 1.00 85.25 124 ARG A N 1
ATOM 958 C CA . ARG A 1 124 ? 40.787 6.205 -41.224 1.00 85.25 124 ARG A CA 1
ATOM 959 C C . ARG A 1 124 ? 39.282 6.126 -41.471 1.00 85.25 124 ARG A C 1
ATOM 961 O O . ARG A 1 124 ? 38.511 6.290 -40.526 1.00 85.25 124 ARG A O 1
ATOM 968 N N . ALA A 1 125 ? 38.859 5.911 -42.716 1.00 80.62 125 ALA A N 1
ATOM 969 C CA . ALA A 1 125 ? 37.446 5.774 -43.056 1.00 80.62 125 ALA A CA 1
ATOM 970 C C . ALA A 1 125 ? 36.835 4.522 -42.406 1.00 80.62 125 ALA A C 1
ATOM 972 O O . ALA A 1 125 ? 35.781 4.628 -41.781 1.00 80.62 125 ALA A O 1
ATOM 973 N N . LYS A 1 126 ? 37.538 3.383 -42.461 1.00 81.69 126 LYS A N 1
ATOM 974 C CA . LYS A 1 126 ? 37.141 2.130 -41.798 1.00 81.69 126 LYS A CA 1
ATOM 975 C C . LYS A 1 126 ? 37.029 2.295 -40.287 1.00 81.69 126 LYS A C 1
ATOM 977 O O . LYS A 1 126 ? 35.970 2.044 -39.729 1.00 81.69 126 LYS A O 1
ATOM 982 N N . ALA A 1 127 ? 38.058 2.844 -39.639 1.00 85.81 127 ALA A N 1
ATOM 983 C CA . ALA A 1 127 ? 38.031 3.079 -38.195 1.00 85.81 127 ALA A CA 1
ATOM 984 C C . ALA A 1 127 ? 36.863 3.990 -37.768 1.00 85.81 127 ALA A C 1
ATOM 986 O O . ALA A 1 127 ? 36.242 3.771 -36.727 1.00 85.81 127 ALA A O 1
ATOM 987 N N . LYS A 1 128 ? 36.530 5.003 -38.581 1.00 83.69 128 LYS A N 1
ATOM 988 C CA . LYS A 1 128 ? 35.378 5.880 -38.335 1.00 83.69 128 LYS A CA 1
ATOM 989 C C . LYS A 1 128 ? 34.044 5.143 -38.503 1.00 83.69 128 LYS A C 1
ATOM 991 O O . LYS A 1 128 ? 33.133 5.386 -37.710 1.00 83.69 128 LYS A O 1
ATOM 996 N N . ALA A 1 129 ? 33.926 4.268 -39.502 1.00 81.19 129 ALA A N 1
ATOM 997 C CA . ALA A 1 129 ? 32.744 3.434 -39.709 1.00 81.19 129 ALA A CA 1
ATOM 998 C C . ALA A 1 129 ? 32.542 2.455 -38.540 1.00 81.19 129 ALA A C 1
ATOM 1000 O O . ALA A 1 129 ? 31.465 2.438 -37.945 1.00 81.19 129 ALA A O 1
ATOM 1001 N N . ASP A 1 130 ? 33.601 1.757 -38.120 1.00 81.62 130 ASP A N 1
ATOM 1002 C CA . ASP A 1 130 ? 33.574 0.833 -36.980 1.00 81.62 130 ASP A CA 1
ATOM 1003 C C . ASP A 1 130 ? 33.169 1.552 -35.685 1.00 81.62 130 ASP A C 1
ATOM 1005 O O . ASP A 1 130 ? 32.333 1.072 -34.914 1.00 81.62 130 ASP A O 1
ATOM 1009 N N . GLN A 1 131 ? 33.713 2.752 -35.453 1.00 87.00 131 GLN A N 1
ATOM 1010 C CA . GLN A 1 131 ? 33.350 3.571 -34.299 1.00 87.00 131 GLN A CA 1
ATOM 1011 C C . GLN A 1 131 ? 31.873 3.991 -34.334 1.00 87.00 131 GLN A C 1
ATOM 1013 O O . GLN A 1 131 ? 31.206 3.955 -33.295 1.00 87.00 131 GLN A O 1
ATOM 1018 N N . ALA A 1 132 ? 31.353 4.383 -35.501 1.00 81.88 132 ALA A N 1
ATOM 1019 C CA . ALA A 1 132 ? 29.951 4.755 -35.668 1.00 81.88 132 ALA A CA 1
ATOM 1020 C C . ALA A 1 132 ? 29.017 3.554 -35.450 1.00 81.88 132 ALA A C 1
ATOM 1022 O O . ALA A 1 132 ? 28.010 3.681 -34.751 1.00 81.88 132 ALA A O 1
ATOM 1023 N N . GLN A 1 133 ? 29.382 2.377 -35.964 1.00 82.00 133 GLN A N 1
ATOM 1024 C CA . GLN A 1 133 ? 28.628 1.141 -35.768 1.00 82.00 133 GLN A CA 1
ATOM 1025 C C . GLN A 1 133 ? 28.613 0.715 -34.296 1.00 82.00 133 GLN A C 1
ATOM 1027 O O . GLN A 1 133 ? 27.550 0.406 -33.754 1.00 82.00 133 GLN A O 1
ATOM 1032 N N . ALA A 1 134 ? 29.757 0.778 -33.610 1.00 87.19 134 ALA A N 1
ATOM 1033 C CA . ALA A 1 134 ? 29.833 0.496 -32.180 1.00 87.19 134 ALA A CA 1
ATOM 1034 C C . ALA A 1 134 ? 29.008 1.497 -31.351 1.00 87.19 134 ALA A C 1
ATOM 1036 O O . ALA A 1 134 ? 28.335 1.107 -30.397 1.00 87.19 134 ALA A O 1
ATOM 1037 N N . ALA A 1 135 ? 29.028 2.787 -31.705 1.00 86.25 135 ALA A N 1
ATOM 1038 C CA . ALA A 1 135 ? 28.209 3.803 -31.043 1.00 86.25 135 ALA A CA 1
ATOM 1039 C C . ALA A 1 135 ? 26.707 3.549 -31.247 1.00 86.25 135 ALA A C 1
ATOM 1041 O O . ALA A 1 135 ? 25.940 3.629 -30.287 1.00 86.25 135 ALA A O 1
ATOM 1042 N N . TYR A 1 136 ? 26.300 3.178 -32.464 1.00 82.12 136 TYR A N 1
ATOM 1043 C CA . TYR A 1 136 ? 24.925 2.797 -32.773 1.00 82.12 136 TYR A CA 1
ATOM 1044 C C . TYR A 1 136 ? 24.478 1.588 -31.945 1.00 82.12 136 TYR A C 1
ATOM 1046 O O . TYR A 1 136 ? 23.466 1.666 -31.256 1.00 82.12 136 TYR A O 1
ATOM 1054 N N . GLN A 1 137 ? 25.262 0.506 -31.928 1.00 82.94 137 GLN A N 1
ATOM 1055 C CA . GLN A 1 137 ? 24.948 -0.694 -31.143 1.00 82.94 137 GLN A CA 1
ATOM 1056 C C . GLN A 1 137 ? 24.820 -0.400 -29.644 1.00 82.94 137 GLN A C 1
ATOM 1058 O O . GLN A 1 137 ? 23.899 -0.901 -29.001 1.00 82.94 137 GLN A O 1
ATOM 1063 N N . ARG A 1 138 ? 25.687 0.455 -29.085 1.00 91.12 138 ARG A N 1
ATOM 1064 C CA . ARG A 1 138 ? 25.556 0.898 -27.686 1.00 91.12 138 ARG A CA 1
ATOM 1065 C C . ARG A 1 138 ? 24.256 1.660 -27.448 1.00 91.12 138 ARG A C 1
ATOM 1067 O O . ARG A 1 138 ? 23.597 1.406 -26.448 1.00 91.12 138 ARG A O 1
ATOM 1074 N N . ALA A 1 139 ? 23.879 2.563 -28.354 1.00 85.62 139 ALA A N 1
ATOM 1075 C CA . ALA A 1 139 ? 22.625 3.304 -28.241 1.00 85.62 139 ALA A CA 1
ATOM 1076 C C . ALA A 1 139 ? 21.409 2.361 -28.250 1.00 85.62 139 ALA A C 1
ATOM 1078 O O . ALA A 1 139 ? 20.478 2.558 -27.473 1.00 85.62 139 ALA A O 1
ATOM 1079 N N . LEU A 1 140 ? 21.446 1.300 -29.064 1.00 87.12 140 LEU A N 1
ATOM 1080 C CA . LEU A 1 140 ? 20.388 0.286 -29.075 1.00 87.12 140 LEU A CA 1
ATOM 1081 C C . LEU A 1 140 ? 20.329 -0.512 -27.786 1.00 87.12 140 LEU A C 1
ATOM 1083 O O . LEU A 1 140 ? 19.250 -0.660 -27.229 1.00 87.12 140 LEU A O 1
ATOM 1087 N N . ALA A 1 141 ? 21.477 -0.969 -27.289 1.00 88.50 141 ALA A N 1
ATOM 1088 C CA . ALA A 1 141 ? 21.533 -1.721 -26.044 1.00 88.50 141 ALA A CA 1
ATOM 1089 C C . ALA A 1 141 ? 20.983 -0.906 -24.859 1.00 88.50 141 ALA A C 1
ATOM 1091 O O . ALA A 1 141 ? 20.255 -1.446 -24.028 1.00 88.50 141 ALA A O 1
ATOM 1092 N N . ILE A 1 142 ? 21.280 0.399 -24.809 1.00 92.75 142 ILE A N 1
ATOM 1093 C CA . ILE A 1 142 ? 20.715 1.317 -23.809 1.00 92.75 142 ILE A CA 1
ATOM 1094 C C . ILE A 1 142 ? 19.190 1.384 -23.951 1.00 92.75 142 ILE A C 1
ATOM 1096 O O . ILE A 1 142 ? 18.471 1.218 -22.968 1.00 92.75 142 ILE A O 1
ATOM 1100 N N . GLN A 1 143 ? 18.684 1.565 -25.171 1.00 89.69 143 GLN A N 1
ATOM 1101 C CA . GLN A 1 143 ? 17.246 1.658 -25.415 1.00 89.69 143 GLN A CA 1
ATOM 1102 C C . GLN A 1 143 ? 16.508 0.344 -25.101 1.00 89.69 143 GLN A C 1
ATOM 1104 O O . GLN A 1 143 ? 15.424 0.365 -24.519 1.00 89.69 143 GLN A O 1
ATOM 1109 N N . ASP A 1 144 ? 17.098 -0.807 -25.423 1.00 88.31 144 ASP A N 1
ATOM 1110 C CA . ASP A 1 144 ? 16.545 -2.122 -25.088 1.00 88.31 144 ASP A CA 1
ATOM 1111 C C . ASP A 1 144 ? 16.512 -2.345 -23.571 1.00 88.31 144 ASP A C 1
ATOM 1113 O O . ASP A 1 144 ? 15.532 -2.879 -23.041 1.00 88.31 144 ASP A O 1
ATOM 1117 N N . GLN A 1 145 ? 17.538 -1.881 -22.849 1.00 92.31 145 GLN A N 1
ATOM 1118 C CA . GLN A 1 145 ? 17.558 -1.899 -21.389 1.00 92.31 145 GLN A CA 1
ATOM 1119 C C . GLN A 1 145 ? 16.445 -1.018 -20.799 1.00 92.31 145 GLN A C 1
ATOM 1121 O O . GLN A 1 145 ? 15.735 -1.462 -19.895 1.00 92.31 145 GLN A O 1
ATOM 1126 N N . GLU A 1 146 ? 16.245 0.196 -21.315 1.00 92.19 146 GLU A N 1
ATOM 1127 C CA . GLU A 1 146 ? 15.153 1.084 -20.892 1.00 92.19 146 GLU A CA 1
ATOM 1128 C C . GLU A 1 146 ? 13.779 0.445 -21.133 1.00 92.19 146 GLU A C 1
ATOM 1130 O O . GLU A 1 146 ? 12.933 0.421 -20.235 1.00 92.19 146 GLU A O 1
ATOM 1135 N N . ILE A 1 147 ? 13.571 -0.150 -22.311 1.00 92.94 147 ILE A N 1
ATOM 1136 C CA . ILE A 1 147 ? 12.341 -0.881 -22.640 1.00 92.94 147 ILE A CA 1
ATOM 1137 C C . ILE A 1 147 ? 12.133 -2.052 -21.673 1.00 92.94 147 ILE A C 1
ATOM 1139 O O . ILE A 1 147 ? 11.010 -2.281 -21.221 1.00 92.94 147 ILE A O 1
ATOM 1143 N N . ALA A 1 148 ? 13.187 -2.798 -21.336 1.00 91.81 148 ALA A N 1
ATOM 1144 C CA . ALA A 1 148 ? 13.098 -3.909 -20.393 1.00 91.81 148 ALA A CA 1
ATOM 1145 C C . ALA A 1 148 ? 12.696 -3.439 -18.985 1.00 91.81 148 ALA A C 1
ATOM 1147 O O . ALA A 1 148 ? 11.835 -4.062 -18.356 1.00 91.81 148 ALA A O 1
ATOM 1148 N N . VAL A 1 149 ? 13.258 -2.322 -18.510 1.00 95.12 149 VAL A N 1
ATOM 1149 C CA . VAL A 1 149 ? 12.893 -1.715 -17.220 1.00 95.12 149 VAL A CA 1
ATOM 1150 C C . VAL A 1 149 ? 11.434 -1.261 -17.223 1.00 95.12 149 VAL A C 1
ATOM 1152 O O . VAL A 1 149 ? 10.694 -1.601 -16.298 1.00 95.12 149 VAL A O 1
ATOM 1155 N N . LEU A 1 150 ? 10.991 -0.557 -18.268 1.00 92.31 150 LEU A N 1
ATOM 1156 C CA . LEU A 1 150 ? 9.603 -0.103 -18.394 1.00 92.31 150 LEU A CA 1
ATOM 1157 C C . LEU A 1 150 ? 8.620 -1.280 -18.430 1.00 92.31 150 LEU A C 1
ATOM 1159 O O . LEU A 1 150 ? 7.629 -1.271 -17.703 1.00 92.31 150 LEU A O 1
ATOM 1163 N N . LYS A 1 151 ? 8.927 -2.344 -19.184 1.00 90.56 151 LYS A N 1
ATOM 1164 C CA . LYS A 1 151 ? 8.121 -3.578 -19.201 1.00 90.56 151 LYS A CA 1
ATOM 1165 C C . LYS A 1 151 ? 8.059 -4.253 -17.830 1.00 90.56 151 LYS A C 1
ATOM 1167 O O . LYS A 1 151 ? 7.025 -4.800 -17.452 1.00 90.56 151 LYS A O 1
ATOM 1172 N N . ALA A 1 152 ? 9.153 -4.246 -17.069 1.00 90.31 152 ALA A N 1
ATOM 1173 C CA . ALA A 1 152 ? 9.161 -4.795 -15.716 1.00 90.31 152 ALA A CA 1
ATOM 1174 C C . ALA A 1 152 ? 8.297 -3.959 -14.751 1.00 90.31 152 ALA A C 1
ATOM 1176 O O . ALA A 1 152 ? 7.577 -4.529 -13.928 1.00 90.31 152 ALA A O 1
ATOM 1177 N N . GLN A 1 153 ? 8.330 -2.627 -14.869 1.00 90.75 153 GLN A N 1
ATOM 1178 C CA . GLN A 1 153 ? 7.467 -1.724 -14.099 1.00 90.75 153 GLN A CA 1
ATOM 1179 C C . GLN A 1 153 ? 5.989 -1.927 -14.441 1.00 90.75 153 GLN A C 1
ATOM 1181 O O . GLN A 1 153 ? 5.179 -2.081 -13.531 1.00 90.75 153 GLN A O 1
ATOM 1186 N N . GLU A 1 154 ? 5.655 -2.011 -15.729 1.00 90.44 154 GLU A N 1
ATOM 1187 C CA . GLU A 1 154 ? 4.303 -2.305 -16.207 1.00 90.44 154 GLU A CA 1
ATOM 1188 C C . GLU A 1 154 ? 3.784 -3.623 -15.625 1.00 90.44 154 GLU A C 1
ATOM 1190 O O . GLU A 1 154 ? 2.710 -3.647 -15.031 1.00 90.44 154 GLU A O 1
ATOM 1195 N N . ARG A 1 155 ? 4.569 -4.708 -15.702 1.00 85.44 155 ARG A N 1
ATOM 1196 C CA . ARG A 1 155 ? 4.196 -6.000 -15.099 1.00 85.44 155 ARG A CA 1
ATOM 1197 C C . ARG A 1 155 ? 3.930 -5.883 -13.602 1.00 85.44 155 ARG A C 1
ATOM 1199 O O . ARG A 1 155 ? 2.964 -6.459 -13.110 1.00 85.44 155 ARG A O 1
ATOM 1206 N N . ARG A 1 156 ? 4.770 -5.141 -12.873 1.00 87.56 156 ARG A N 1
ATOM 1207 C CA . ARG A 1 156 ? 4.579 -4.909 -11.436 1.00 87.56 156 ARG A CA 1
ATOM 1208 C C . ARG A 1 156 ? 3.294 -4.128 -11.165 1.00 87.56 156 ARG A C 1
ATOM 1210 O O . ARG A 1 156 ? 2.549 -4.503 -10.265 1.00 87.56 156 ARG A O 1
ATOM 1217 N N . TRP A 1 157 ? 3.028 -3.066 -11.923 1.00 78.94 157 TRP A N 1
ATOM 1218 C CA . TRP A 1 157 ? 1.798 -2.289 -11.786 1.00 78.94 157 TRP A CA 1
ATOM 1219 C C . TRP A 1 157 ? 0.570 -3.124 -12.111 1.00 78.94 157 TRP A C 1
ATOM 1221 O O . TRP A 1 157 ? -0.354 -3.140 -11.307 1.00 78.94 157 TRP A O 1
ATOM 1231 N N . MET A 1 158 ? 0.593 -3.886 -13.201 1.00 79.00 158 MET A N 1
ATOM 1232 C CA . MET A 1 158 ? -0.491 -4.795 -13.565 1.00 79.00 158 MET A CA 1
ATOM 1233 C C . MET A 1 158 ? -0.757 -5.832 -12.476 1.00 79.00 158 MET A C 1
ATOM 1235 O O . MET A 1 158 ? -1.905 -6.002 -12.088 1.00 79.00 158 MET A O 1
ATOM 1239 N N . ALA A 1 159 ? 0.281 -6.452 -11.908 1.00 79.19 159 ALA A N 1
ATOM 1240 C CA . ALA A 1 159 ? 0.117 -7.382 -10.789 1.00 79.19 159 ALA A CA 1
ATOM 1241 C C . ALA A 1 159 ? -0.449 -6.694 -9.533 1.00 79.19 159 ALA A C 1
ATOM 1243 O O . ALA A 1 159 ? -1.279 -7.264 -8.825 1.00 79.19 159 ALA A O 1
ATOM 1244 N N . SER A 1 160 ? -0.024 -5.458 -9.251 1.00 79.00 160 SER A N 1
ATOM 1245 C CA . SER A 1 160 ? -0.547 -4.687 -8.117 1.00 79.00 160 SER A CA 1
ATOM 1246 C C . SER A 1 160 ? -2.001 -4.263 -8.311 1.00 79.00 160 SER A C 1
ATOM 1248 O O . SER A 1 160 ? -2.767 -4.281 -7.349 1.00 79.00 160 SER A O 1
ATOM 1250 N N . ILE A 1 161 ? -2.381 -3.910 -9.544 1.00 78.00 161 ILE A N 1
ATOM 1251 C CA . ILE A 1 161 ? -3.760 -3.614 -9.913 1.00 78.00 161 ILE A CA 1
ATOM 1252 C C . ILE A 1 161 ? -4.560 -4.889 -9.731 1.00 78.00 161 ILE A C 1
ATOM 1254 O O . ILE A 1 161 ? -5.439 -4.874 -8.890 1.00 78.00 161 ILE A O 1
ATOM 1258 N N . ASP A 1 162 ? -4.184 -5.991 -10.382 1.00 76.81 162 ASP A N 1
ATOM 1259 C CA . ASP A 1 162 ? -4.885 -7.276 -10.292 1.00 76.81 162 ASP A CA 1
ATOM 1260 C C . ASP A 1 162 ? -5.119 -7.706 -8.837 1.00 76.81 162 ASP A C 1
ATOM 1262 O O . ASP A 1 162 ? -6.241 -8.006 -8.445 1.00 76.81 162 ASP A O 1
ATOM 1266 N N . THR A 1 163 ? -4.096 -7.605 -7.984 1.00 75.94 163 THR A N 1
ATOM 1267 C CA . THR A 1 163 ? -4.218 -7.942 -6.557 1.00 75.94 163 THR A CA 1
ATOM 1268 C C . THR A 1 163 ? -5.221 -7.045 -5.829 1.00 75.94 163 THR A C 1
ATOM 1270 O O . THR A 1 163 ? -6.077 -7.540 -5.098 1.00 75.94 163 THR A O 1
ATOM 1273 N N . ARG A 1 164 ? -5.138 -5.721 -6.021 1.00 71.69 164 ARG A N 1
ATOM 1274 C CA . ARG A 1 164 ? -6.048 -4.759 -5.373 1.00 71.69 164 ARG A CA 1
ATOM 1275 C C . ARG A 1 164 ? -7.458 -4.838 -5.938 1.00 71.69 164 ARG A C 1
ATOM 1277 O O . ARG A 1 164 ? -8.425 -4.555 -5.242 1.00 71.69 164 ARG A O 1
ATOM 1284 N N . SER A 1 165 ? -7.568 -5.182 -7.209 1.00 75.00 165 SER A N 1
ATOM 1285 C CA . SER A 1 165 ? -8.767 -5.043 -8.010 1.00 75.00 165 SER A CA 1
ATOM 1286 C C . SER A 1 165 ? -9.591 -6.336 -8.063 1.00 75.00 165 SER A C 1
ATOM 1288 O O . SER A 1 165 ? -10.781 -6.293 -8.368 1.00 75.00 165 SER A O 1
ATOM 1290 N N . ARG A 1 166 ? -8.992 -7.471 -7.672 1.00 71.62 166 ARG A N 1
ATOM 1291 C CA . ARG A 1 166 ? -9.589 -8.817 -7.640 1.00 71.62 166 ARG A CA 1
ATOM 1292 C C . ARG A 1 166 ? -10.942 -8.901 -6.940 1.00 71.62 166 ARG A C 1
ATOM 1294 O O . ARG A 1 166 ? -11.782 -9.699 -7.337 1.00 71.62 166 ARG A O 1
ATOM 1301 N N . HIS A 1 167 ? -11.147 -8.095 -5.902 1.00 75.56 167 HIS A N 1
ATOM 1302 C CA . HIS A 1 167 ? -12.364 -8.119 -5.090 1.00 75.56 167 HIS A CA 1
ATOM 1303 C C . HIS A 1 167 ? -13.395 -7.061 -5.500 1.00 75.56 167 HIS A C 1
ATOM 1305 O O . HIS A 1 167 ? -14.432 -6.934 -4.854 1.00 75.56 167 HIS A O 1
ATOM 1311 N N . PHE A 1 168 ? -13.138 -6.281 -6.554 1.00 83.19 168 PHE A N 1
ATOM 1312 C CA . PHE A 1 168 ? -14.087 -5.270 -7.008 1.00 83.19 168 PHE A CA 1
ATOM 1313 C C . PHE A 1 168 ? -15.214 -5.911 -7.830 1.00 83.19 168 PHE A C 1
ATOM 1315 O O . PHE A 1 168 ? -14.928 -6.575 -8.831 1.00 83.19 168 PHE A O 1
ATOM 1322 N N . PRO A 1 169 ? -16.493 -5.650 -7.489 1.00 85.69 169 PRO A N 1
ATOM 1323 C CA . PRO A 1 169 ? -17.631 -6.245 -8.186 1.00 85.69 169 PRO A CA 1
ATOM 1324 C C . PRO A 1 169 ? -17.609 -6.051 -9.708 1.00 85.69 169 PRO A C 1
ATOM 1326 O O . PRO A 1 169 ? -17.846 -7.002 -10.442 1.00 85.69 169 PRO A O 1
ATOM 1329 N N . SER A 1 170 ? -17.253 -4.856 -10.192 1.00 86.31 170 SER A N 1
ATOM 1330 C CA . SER A 1 170 ? -17.235 -4.536 -11.627 1.00 86.31 170 SER A CA 1
ATOM 1331 C C . SER A 1 170 ? -16.225 -5.360 -12.432 1.00 86.31 170 SER A C 1
ATOM 1333 O O . SER A 1 170 ? -16.476 -5.690 -13.588 1.00 86.31 170 SER A O 1
ATOM 1335 N N . MET A 1 171 ? -15.084 -5.711 -11.837 1.00 85.50 171 MET A N 1
ATOM 1336 C CA . MET A 1 171 ? -14.064 -6.529 -12.498 1.00 85.50 171 MET A CA 1
ATOM 1337 C C . MET A 1 171 ? -14.411 -8.009 -12.467 1.00 85.50 171 MET A C 1
ATOM 1339 O O . MET A 1 171 ? -14.218 -8.698 -13.466 1.00 85.50 171 MET A O 1
ATOM 1343 N N . ILE A 1 172 ? -14.978 -8.489 -11.358 1.00 85.62 172 ILE A N 1
ATOM 1344 C CA . ILE A 1 172 ? -15.501 -9.855 -11.285 1.00 85.62 172 ILE A CA 1
ATOM 1345 C C . ILE A 1 172 ? -16.625 -10.033 -12.322 1.00 85.62 172 ILE A C 1
ATOM 1347 O O . ILE A 1 172 ? -16.626 -11.023 -13.048 1.00 85.62 172 ILE A O 1
ATOM 1351 N N . GLU A 1 173 ? -17.528 -9.055 -12.462 1.00 89.56 173 GLU A N 1
ATOM 1352 C CA . GLU A 1 173 ? -18.572 -9.044 -13.499 1.00 89.56 173 GLU A CA 1
ATOM 1353 C C . GLU A 1 173 ? -17.989 -9.107 -14.916 1.00 89.56 173 GLU A C 1
ATOM 1355 O O . GLU A 1 173 ? -18.412 -9.947 -15.710 1.00 89.56 173 GLU A O 1
ATOM 1360 N N . ALA A 1 174 ? -16.978 -8.287 -15.220 1.00 89.75 174 ALA A N 1
ATOM 1361 C CA . ALA A 1 174 ? -16.313 -8.308 -16.522 1.00 89.75 174 ALA A CA 1
ATOM 1362 C C . ALA A 1 174 ? -15.628 -9.660 -16.816 1.00 89.75 174 ALA A C 1
ATOM 1364 O O . ALA A 1 174 ? -15.714 -10.167 -17.935 1.00 89.75 174 ALA A O 1
ATOM 1365 N N . ASN A 1 175 ? -14.991 -10.279 -15.816 1.00 88.38 175 ASN A N 1
ATOM 1366 C CA . ASN A 1 175 ? -14.353 -11.593 -15.956 1.00 88.38 175 ASN A CA 1
ATOM 1367 C C . ASN A 1 175 ? -15.374 -12.721 -16.158 1.00 88.38 175 ASN A C 1
ATOM 1369 O O . ASN A 1 175 ? -15.131 -13.642 -16.945 1.00 88.38 175 ASN A O 1
ATOM 1373 N N . ILE A 1 176 ? -16.530 -12.640 -15.490 1.00 91.06 176 ILE A N 1
ATOM 1374 C CA . ILE A 1 176 ? -17.656 -13.548 -15.728 1.00 91.06 176 ILE A CA 1
ATOM 1375 C C . ILE A 1 176 ? -18.143 -13.397 -17.171 1.00 91.06 176 ILE A C 1
ATOM 1377 O O . ILE A 1 176 ? -18.285 -14.405 -17.860 1.00 91.06 176 ILE A O 1
ATOM 1381 N N . GLU A 1 177 ? -18.353 -12.167 -17.654 1.00 92.56 177 GLU A N 1
ATOM 1382 C CA . GLU A 1 177 ? -18.793 -11.915 -19.033 1.00 92.56 177 GLU A CA 1
ATOM 1383 C C . GLU A 1 177 ? -17.786 -12.467 -20.055 1.00 92.56 177 GLU A C 1
ATOM 1385 O O . GLU A 1 177 ? -18.171 -13.114 -21.032 1.00 92.56 177 GLU A O 1
ATOM 1390 N N . PHE A 1 178 ? -16.489 -12.257 -19.819 1.00 92.12 178 PHE A N 1
ATOM 1391 C CA . PHE A 1 178 ? -15.429 -12.800 -20.666 1.00 92.12 178 PHE A CA 1
ATOM 1392 C C . PHE A 1 178 ? -15.465 -14.332 -20.707 1.00 92.12 178 PHE A C 1
ATOM 1394 O O . PHE A 1 178 ? -15.481 -14.921 -21.788 1.00 92.12 178 PHE A O 1
ATOM 1401 N N . SER A 1 179 ? -15.564 -14.976 -19.544 1.00 90.25 179 SER A N 1
ATOM 1402 C CA . SER A 1 179 ? -15.598 -16.440 -19.435 1.00 90.25 179 SER A CA 1
ATOM 1403 C C . SER A 1 179 ? -16.865 -17.034 -20.056 1.00 90.25 179 SER A C 1
ATOM 1405 O O . SER A 1 179 ? -16.823 -18.097 -20.668 1.00 90.25 179 SER A O 1
ATOM 1407 N N . GLN A 1 180 ? -17.999 -16.330 -19.972 1.00 91.88 180 GLN A N 1
ATOM 1408 C CA . GLN A 1 180 ? -19.233 -16.713 -20.664 1.00 91.88 180 GLN A CA 1
ATOM 1409 C C . GLN A 1 180 ? -19.082 -16.643 -22.188 1.00 91.88 180 GLN A C 1
ATOM 1411 O O . GLN A 1 180 ? -19.570 -17.529 -22.890 1.00 91.88 180 GLN A O 1
ATOM 1416 N N . LYS A 1 181 ? -18.388 -15.624 -22.712 1.00 91.75 181 LYS A N 1
ATOM 1417 C CA . LYS A 1 181 ? -18.070 -15.533 -24.147 1.00 91.75 181 LYS A CA 1
ATOM 1418 C C . LYS A 1 181 ? -17.104 -16.633 -24.585 1.00 91.75 181 LYS A C 1
ATOM 1420 O O . LYS A 1 181 ? -17.320 -17.207 -25.647 1.00 91.75 181 LYS A O 1
ATOM 1425 N N . GLU A 1 182 ? -16.091 -16.954 -23.776 1.00 90.25 182 GLU A N 1
ATOM 1426 C CA . GLU A 1 182 ? -15.181 -18.083 -24.032 1.00 90.25 182 GLU A CA 1
ATOM 1427 C C . GLU A 1 182 ? -15.968 -19.400 -24.102 1.00 90.25 182 GLU A C 1
ATOM 1429 O O . GLU A 1 182 ? -15.865 -20.128 -25.087 1.00 90.25 182 GLU A O 1
ATOM 1434 N N . LEU A 1 183 ? -16.844 -19.654 -23.125 1.00 90.31 183 LEU A N 1
ATOM 1435 C CA . LEU A 1 183 ? -17.700 -20.842 -23.087 1.00 90.31 183 LEU A CA 1
ATOM 1436 C C . LEU A 1 183 ? -18.637 -20.952 -24.302 1.00 90.31 183 LEU A C 1
ATOM 1438 O O . LEU A 1 183 ? -18.905 -22.056 -24.778 1.00 90.31 183 LEU A O 1
ATOM 1442 N N . ALA A 1 184 ? -19.144 -19.818 -24.793 1.00 89.06 184 ALA A N 1
ATOM 1443 C CA . ALA A 1 184 ? -20.011 -19.756 -25.967 1.00 89.06 184 ALA A CA 1
ATOM 1444 C C . ALA A 1 184 ? -19.253 -19.954 -27.292 1.00 89.06 184 ALA A C 1
ATOM 1446 O O . ALA A 1 184 ? -19.849 -20.422 -28.260 1.00 89.06 184 ALA A O 1
ATOM 1447 N N . ALA A 1 185 ? -17.968 -19.590 -27.341 1.00 89.88 185 ALA A N 1
ATOM 1448 C CA . ALA A 1 185 ? -17.111 -19.757 -28.514 1.00 89.88 185 ALA A CA 1
ATOM 1449 C C . ALA A 1 185 ? -16.512 -21.171 -28.634 1.00 89.88 185 ALA A C 1
ATOM 1451 O O . ALA A 1 185 ? -16.058 -21.543 -29.713 1.00 89.88 185 ALA A O 1
ATOM 1452 N N . LEU A 1 186 ? -16.501 -21.942 -27.543 1.00 87.88 186 LEU A N 1
ATOM 1453 C CA . LEU A 1 186 ? -16.035 -23.327 -27.518 1.00 87.88 186 LEU A CA 1
ATOM 1454 C C . LEU A 1 186 ? -16.967 -24.267 -28.290 1.00 87.88 186 LEU A C 1
ATOM 1456 O O . LEU A 1 186 ? -18.194 -24.199 -28.166 1.00 87.88 186 LEU A O 1
ATOM 1460 N N . GLU A 1 187 ? -16.362 -25.181 -29.050 1.00 83.69 187 GLU A N 1
ATOM 1461 C CA . GLU A 1 187 ? -17.077 -26.235 -29.765 1.00 83.69 187 GLU A CA 1
ATOM 1462 C C . GLU A 1 187 ? -17.768 -27.199 -28.787 1.00 83.69 187 GLU A C 1
ATOM 1464 O O . GLU A 1 187 ? -17.387 -27.334 -27.621 1.00 83.69 187 GLU A O 1
ATOM 1469 N N . ALA A 1 188 ? -18.835 -27.854 -29.252 1.00 74.88 188 ALA A N 1
ATOM 1470 C CA . ALA A 1 188 ? -19.681 -28.680 -28.393 1.00 74.88 188 ALA A CA 1
ATOM 1471 C C . ALA A 1 188 ? -18.965 -29.922 -27.838 1.00 74.88 188 ALA A C 1
ATOM 1473 O O . ALA A 1 188 ? -19.353 -30.382 -26.770 1.00 74.88 188 ALA A O 1
ATOM 1474 N N . ASP A 1 189 ? -17.923 -30.405 -28.518 1.00 80.69 189 ASP A N 1
ATOM 1475 C CA . ASP A 1 189 ? -17.225 -31.654 -28.189 1.00 80.69 189 ASP A CA 1
ATOM 1476 C C . ASP A 1 189 ? -16.140 -31.482 -27.100 1.00 80.69 189 ASP A C 1
ATOM 1478 O O . ASP A 1 189 ? -15.626 -32.466 -26.565 1.00 80.69 189 ASP A O 1
ATOM 1482 N N . ASP A 1 190 ? -15.825 -30.244 -26.702 1.00 84.81 190 ASP A N 1
ATOM 1483 C CA . ASP A 1 190 ? -14.825 -29.925 -25.672 1.00 84.81 190 ASP A CA 1
ATOM 1484 C C . ASP A 1 190 ? -15.415 -29.925 -24.243 1.00 84.81 190 ASP A C 1
ATOM 1486 O O . ASP A 1 190 ? -15.198 -29.009 -23.441 1.00 84.81 190 ASP A O 1
ATOM 1490 N N . ASP A 1 191 ? -16.154 -30.980 -23.887 1.00 86.56 191 ASP A N 1
ATOM 1491 C CA . ASP A 1 191 ? -16.901 -31.096 -22.621 1.00 86.56 191 ASP A CA 1
ATOM 1492 C C . ASP A 1 191 ? -16.056 -30.792 -21.377 1.00 86.56 191 ASP A C 1
ATOM 1494 O O . ASP A 1 191 ? -16.502 -30.105 -20.455 1.00 86.56 191 ASP A O 1
ATOM 1498 N N . LYS A 1 192 ? -14.801 -31.260 -21.354 1.00 89.12 192 LYS A N 1
ATOM 1499 C CA . LYS A 1 192 ? -13.889 -31.026 -20.227 1.00 89.12 192 LYS A CA 1
ATOM 1500 C C . LYS A 1 192 ? -13.593 -29.537 -20.044 1.00 89.12 192 LYS A C 1
ATOM 1502 O O . LYS A 1 192 ? -13.665 -29.032 -18.926 1.00 89.12 192 LYS A O 1
ATOM 1507 N N . ARG A 1 193 ? -13.286 -28.827 -21.134 1.00 88.50 193 ARG A N 1
ATOM 1508 C CA . ARG A 1 193 ? -12.952 -27.400 -21.086 1.00 88.50 193 ARG A CA 1
ATOM 1509 C C . ARG A 1 193 ? -14.181 -26.560 -20.747 1.00 88.50 193 ARG A C 1
ATOM 1511 O O . ARG A 1 193 ? -14.083 -25.608 -19.976 1.00 88.50 193 ARG A O 1
ATOM 1518 N N . ARG A 1 194 ? -15.349 -26.950 -21.262 1.00 89.31 194 ARG A N 1
ATOM 1519 C CA . ARG A 1 194 ? -16.632 -26.318 -20.926 1.00 89.31 194 ARG A CA 1
ATOM 1520 C C . ARG A 1 194 ? -16.974 -26.488 -19.446 1.00 89.31 194 ARG A C 1
ATOM 1522 O O . ARG A 1 194 ? -17.366 -25.515 -18.808 1.00 89.31 194 ARG A O 1
ATOM 1529 N N . ALA A 1 195 ? -16.768 -27.682 -18.886 1.00 90.50 195 ALA A N 1
ATOM 1530 C CA . ALA A 1 195 ? -16.971 -27.946 -17.462 1.00 90.50 195 ALA A CA 1
ATOM 1531 C C . ALA A 1 195 ? -16.014 -27.134 -16.570 1.00 90.50 195 ALA A C 1
ATOM 1533 O O . ALA A 1 195 ? -16.445 -26.590 -15.555 1.00 90.50 195 ALA A O 1
ATOM 1534 N N . GLU A 1 196 ? -14.741 -27.004 -16.963 1.00 91.44 196 GLU A N 1
ATOM 1535 C CA . GLU A 1 196 ? -13.761 -26.156 -16.266 1.00 91.44 196 GLU A CA 1
ATOM 1536 C C . GLU A 1 196 ? -14.211 -24.686 -16.226 1.00 91.44 196 GLU A C 1
ATOM 1538 O O . GLU A 1 196 ? -14.280 -24.089 -15.152 1.00 91.44 196 GLU A O 1
ATOM 1543 N N . ILE A 1 197 ? -14.584 -24.114 -17.376 1.00 90.88 197 ILE A N 1
ATOM 1544 C CA . ILE A 1 197 ? -15.018 -22.710 -17.459 1.00 90.88 197 ILE A CA 1
ATOM 1545 C C . ILE A 1 197 ? -16.336 -22.487 -16.703 1.00 90.88 197 ILE A C 1
ATOM 1547 O O . ILE A 1 197 ? -16.496 -21.468 -16.033 1.00 90.88 197 ILE A O 1
ATOM 1551 N N . ALA A 1 198 ? -17.275 -23.435 -16.760 1.00 91.50 198 ALA A N 1
ATOM 1552 C CA . ALA A 1 198 ? -18.525 -23.350 -16.008 1.00 91.50 198 ALA A CA 1
ATOM 1553 C C . ALA A 1 198 ? -18.279 -23.332 -14.488 1.00 91.50 198 ALA A C 1
ATOM 1555 O O . ALA A 1 198 ? -18.832 -22.482 -13.788 1.00 91.50 198 ALA A O 1
ATOM 1556 N N . ALA A 1 199 ? -17.398 -24.203 -13.984 1.00 93.38 199 ALA A N 1
ATOM 1557 C CA . ALA A 1 199 ? -17.011 -24.215 -12.573 1.00 93.38 199 ALA A CA 1
ATOM 1558 C C . ALA A 1 199 ? -16.305 -22.911 -12.152 1.00 93.38 199 ALA A C 1
ATOM 1560 O O . ALA A 1 199 ? -16.525 -22.400 -11.048 1.00 93.38 199 ALA A O 1
ATOM 1561 N N . ASP A 1 200 ? -15.487 -22.339 -13.038 1.00 92.06 200 ASP A N 1
ATOM 1562 C CA . ASP A 1 200 ? -14.842 -21.044 -12.825 1.00 92.06 200 ASP A CA 1
ATOM 1563 C C . ASP A 1 200 ? -15.856 -19.896 -12.746 1.00 92.06 200 ASP A C 1
ATOM 1565 O O . ASP A 1 200 ? -15.756 -19.052 -11.850 1.00 92.06 200 ASP A O 1
ATOM 1569 N N . ILE A 1 201 ? -16.863 -19.885 -13.625 1.00 92.88 201 ILE A N 1
ATOM 1570 C CA . ILE A 1 201 ? -17.965 -18.915 -13.589 1.00 92.88 201 ILE A CA 1
ATOM 1571 C C . ILE A 1 201 ? -18.737 -19.027 -12.273 1.00 92.88 201 ILE A C 1
ATOM 1573 O O . ILE A 1 201 ? -18.970 -18.007 -11.626 1.00 92.88 201 ILE A O 1
ATOM 1577 N N . GLU A 1 202 ? -19.094 -20.236 -11.831 1.00 94.06 202 GLU A N 1
ATOM 1578 C CA . GLU A 1 202 ? -19.793 -20.436 -10.552 1.00 94.06 202 GLU A CA 1
ATOM 1579 C C . GLU A 1 202 ? -18.963 -19.962 -9.351 1.00 94.06 202 GLU A C 1
ATOM 1581 O O . GLU A 1 202 ? -19.492 -19.375 -8.401 1.00 94.06 202 GLU A O 1
ATOM 1586 N N . ARG A 1 203 ? -17.644 -20.190 -9.370 1.00 93.56 203 ARG A N 1
ATOM 1587 C CA . ARG A 1 203 ? -16.733 -19.643 -8.356 1.00 93.56 203 ARG A CA 1
ATOM 1588 C C . ARG A 1 203 ? -16.767 -18.113 -8.364 1.00 93.56 203 ARG A C 1
ATOM 1590 O O . ARG A 1 203 ? -17.009 -17.520 -7.317 1.00 93.56 203 ARG A O 1
ATOM 1597 N N . MET A 1 204 ? -16.604 -17.485 -9.527 1.00 91.25 204 MET A N 1
ATOM 1598 C CA . MET A 1 204 ? -16.625 -16.024 -9.647 1.00 91.25 204 MET A CA 1
ATOM 1599 C C . MET A 1 204 ? -17.980 -15.416 -9.262 1.00 91.25 204 MET A C 1
ATOM 1601 O O . MET A 1 204 ? -18.018 -14.338 -8.680 1.00 91.25 204 MET A O 1
ATOM 1605 N N . GLN A 1 205 ? -19.098 -16.095 -9.527 1.00 92.81 205 GLN A N 1
ATOM 1606 C CA . GLN A 1 205 ? -20.426 -15.643 -9.096 1.00 92.81 205 GLN A CA 1
ATOM 1607 C C . GLN A 1 205 ? -20.573 -15.634 -7.570 1.00 92.81 205 GLN A C 1
ATOM 1609 O O . GLN A 1 205 ? -21.161 -14.700 -7.020 1.00 92.81 205 GLN A O 1
ATOM 1614 N N . ARG A 1 206 ? -20.015 -16.636 -6.876 1.00 91.62 206 ARG A N 1
ATOM 1615 C CA . ARG A 1 206 ? -19.958 -16.643 -5.404 1.00 91.62 206 ARG A CA 1
ATOM 1616 C C . ARG A 1 206 ? -19.105 -15.494 -4.876 1.00 91.62 206 ARG A C 1
ATOM 1618 O O . ARG A 1 206 ? -19.549 -14.778 -3.980 1.00 91.62 206 ARG A O 1
ATOM 1625 N N . ASP A 1 207 ? -17.937 -15.276 -5.475 1.00 87.69 207 ASP A N 1
ATOM 1626 C CA . ASP A 1 207 ? -17.049 -14.168 -5.111 1.00 87.69 207 ASP A CA 1
ATOM 1627 C C . ASP A 1 207 ? -17.724 -12.804 -5.353 1.00 87.69 207 ASP A C 1
ATOM 1629 O O . ASP A 1 207 ? -17.628 -11.906 -4.517 1.00 87.69 207 ASP A O 1
ATOM 1633 N N . LEU A 1 208 ? -18.477 -12.658 -6.451 1.00 90.06 208 LEU A N 1
ATOM 1634 C CA . LEU A 1 208 ? -19.250 -11.453 -6.759 1.00 90.06 208 LEU A CA 1
ATOM 1635 C C . LEU A 1 208 ? -20.331 -11.181 -5.711 1.00 90.06 208 LEU A C 1
ATOM 1637 O O . LEU A 1 208 ? -20.521 -10.032 -5.314 1.00 90.06 208 LEU A O 1
ATOM 1641 N N . ALA A 1 209 ? -21.053 -12.215 -5.276 1.00 89.69 209 ALA A N 1
ATOM 1642 C CA . ALA A 1 209 ? -22.079 -12.075 -4.249 1.00 89.69 209 ALA A CA 1
ATOM 1643 C C . ALA A 1 209 ? -21.468 -11.580 -2.928 1.00 89.69 209 ALA A C 1
ATOM 1645 O O . ALA A 1 209 ? -21.950 -10.595 -2.366 1.00 89.69 209 ALA A O 1
ATOM 1646 N N . ALA A 1 210 ? -20.355 -12.185 -2.499 1.00 86.44 210 ALA A N 1
ATOM 1647 C CA . ALA A 1 210 ? -19.622 -11.756 -1.309 1.00 86.44 210 ALA A CA 1
ATOM 1648 C C . ALA A 1 210 ? -19.105 -10.308 -1.438 1.00 86.44 210 ALA A C 1
ATOM 1650 O O . ALA A 1 210 ? -19.283 -9.494 -0.530 1.00 86.44 210 ALA A O 1
ATOM 1651 N N . ALA A 1 211 ? -18.535 -9.956 -2.595 1.00 86.25 211 ALA A N 1
ATOM 1652 C CA . ALA A 1 211 ? -18.040 -8.609 -2.876 1.00 86.25 211 ALA A CA 1
ATOM 1653 C C . ALA A 1 211 ? -19.157 -7.552 -2.935 1.00 86.25 211 ALA A C 1
ATOM 1655 O O . ALA A 1 211 ? -18.923 -6.391 -2.610 1.00 86.25 211 ALA A O 1
ATOM 1656 N N . LYS A 1 212 ? -20.381 -7.915 -3.340 1.00 85.50 212 LYS A N 1
ATOM 1657 C CA . LYS A 1 212 ? -21.539 -7.004 -3.316 1.00 85.50 212 LYS A CA 1
ATOM 1658 C C . LYS A 1 212 ? -22.065 -6.765 -1.904 1.00 85.50 212 LYS A C 1
ATOM 1660 O O . LYS A 1 212 ? -22.503 -5.658 -1.602 1.00 85.50 212 LYS A O 1
ATOM 1665 N N . GLU A 1 213 ? -22.028 -7.780 -1.046 1.00 84.88 213 GLU A N 1
ATOM 1666 C CA . GLU A 1 213 ? -22.477 -7.670 0.345 1.00 84.88 213 GLU A CA 1
ATOM 1667 C C . GLU A 1 213 ? -21.518 -6.824 1.200 1.00 84.88 213 GLU A C 1
ATOM 1669 O O . GLU A 1 213 ? -21.952 -5.997 2.019 1.00 84.88 213 GLU A O 1
ATOM 1674 N N . THR A 1 214 ? -20.213 -6.994 0.961 1.00 80.62 214 THR A N 1
ATOM 1675 C CA . THR A 1 214 ? -19.138 -6.227 1.604 1.00 80.62 214 THR A CA 1
ATOM 1676 C C . THR A 1 214 ? -18.169 -5.685 0.551 1.00 80.62 214 THR A C 1
ATOM 1678 O O . THR A 1 214 ? -17.141 -6.306 0.274 1.00 80.62 214 THR A O 1
ATOM 1681 N N . PRO A 1 215 ? -18.483 -4.529 -0.060 1.00 77.69 215 PRO A N 1
ATOM 1682 C CA . PRO A 1 215 ? -17.621 -3.937 -1.074 1.00 77.69 215 PRO A CA 1
ATOM 1683 C C . PRO A 1 215 ? -16.258 -3.552 -0.491 1.00 77.69 215 PRO A C 1
ATOM 1685 O O . PRO A 1 215 ? -16.211 -2.964 0.590 1.00 77.69 215 PRO A O 1
ATOM 1688 N N . PRO A 1 216 ? -15.145 -3.814 -1.203 1.00 72.69 216 PRO A N 1
ATOM 1689 C CA . PRO A 1 216 ? -13.789 -3.629 -0.671 1.00 72.69 216 PRO A CA 1
ATOM 1690 C C . PRO A 1 216 ? -13.446 -2.171 -0.323 1.00 72.69 216 PRO A C 1
ATOM 1692 O O . PRO A 1 216 ? -12.487 -1.916 0.392 1.00 72.69 216 PRO A O 1
ATOM 1695 N N . ASN A 1 217 ? -14.220 -1.210 -0.825 1.00 75.62 217 ASN A N 1
ATOM 1696 C CA . ASN A 1 217 ? -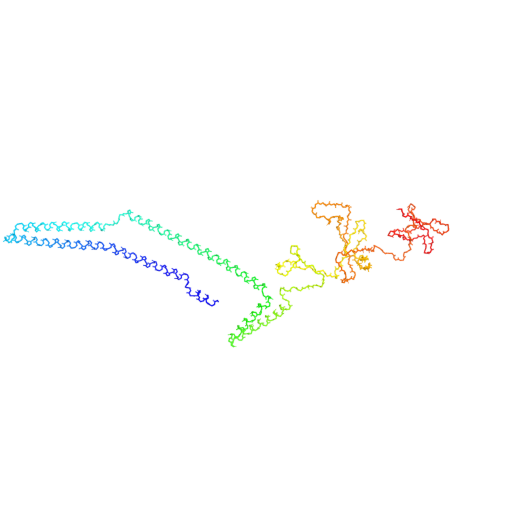14.065 0.224 -0.593 1.00 75.62 217 ASN A CA 1
ATOM 1697 C C . ASN A 1 217 ? -15.162 0.824 0.306 1.00 75.62 217 ASN A C 1
ATOM 1699 O O . ASN A 1 217 ? -15.211 2.044 0.466 1.00 75.62 217 ASN A O 1
ATOM 1703 N N . ILE A 1 218 ? -16.062 0.001 0.852 1.00 79.44 218 ILE A N 1
ATOM 1704 C CA . ILE A 1 218 ? -17.119 0.444 1.762 1.00 79.44 218 ILE A CA 1
ATOM 1705 C C . ILE A 1 218 ? -16.874 -0.184 3.127 1.00 79.44 218 ILE A C 1
ATOM 1707 O O . ILE A 1 218 ? -17.193 -1.344 3.377 1.00 79.44 218 ILE A O 1
ATOM 1711 N N . TYR A 1 219 ? -16.352 0.628 4.036 1.00 81.19 219 TYR A N 1
ATOM 1712 C CA . TYR A 1 219 ? -16.155 0.240 5.422 1.00 81.19 219 TYR A CA 1
ATOM 1713 C C . TYR A 1 219 ? -17.432 0.520 6.210 1.00 81.19 219 TYR A C 1
ATOM 1715 O O . TYR A 1 219 ? -17.910 1.654 6.273 1.00 81.19 219 TYR A O 1
ATOM 1723 N N . LYS A 1 220 ? -18.004 -0.528 6.804 1.00 84.06 220 LYS A N 1
ATOM 1724 C CA . LYS A 1 220 ? -19.087 -0.398 7.784 1.00 84.06 220 LYS A CA 1
ATOM 1725 C C . LYS A 1 220 ? -18.468 -0.191 9.165 1.00 84.06 220 LYS A C 1
ATOM 1727 O O . LYS A 1 220 ? -17.398 -0.726 9.448 1.00 84.06 220 LYS A O 1
ATOM 1732 N N . ALA A 1 221 ? -19.142 0.573 10.020 1.00 88.31 221 ALA A N 1
ATOM 1733 C CA . ALA A 1 221 ? -18.726 0.725 11.409 1.00 88.31 221 ALA A CA 1
ATOM 1734 C C . ALA A 1 221 ? -18.695 -0.659 12.094 1.00 88.31 221 ALA A C 1
ATOM 1736 O O . ALA A 1 221 ? -19.718 -1.348 12.068 1.00 88.31 221 ALA A O 1
ATOM 1737 N N . PRO A 1 222 ? -17.562 -1.086 12.688 1.00 87.00 222 PRO A N 1
ATOM 1738 C CA . PRO A 1 222 ? -17.458 -2.400 13.325 1.00 87.00 222 PRO A CA 1
ATOM 1739 C C . PRO A 1 222 ? -18.267 -2.495 14.624 1.00 87.00 222 PRO A C 1
ATOM 1741 O O . PRO A 1 222 ? -18.677 -3.584 15.013 1.00 87.00 222 PRO A O 1
ATOM 1744 N N . VAL A 1 223 ? -18.495 -1.360 15.292 1.00 86.81 223 VAL A N 1
ATOM 1745 C CA . VAL A 1 223 ? -19.227 -1.256 16.558 1.00 86.81 223 VAL A CA 1
ATOM 1746 C C . VAL A 1 223 ? -20.133 -0.028 16.551 1.00 86.81 223 VAL A C 1
ATOM 1748 O O . VAL A 1 223 ? -19.875 0.946 15.840 1.00 86.81 223 VAL A O 1
ATOM 1751 N N . ALA A 1 224 ? -21.196 -0.065 17.354 1.00 85.31 224 ALA A N 1
ATOM 1752 C CA . ALA A 1 224 ? -22.027 1.104 17.610 1.00 85.31 224 ALA A CA 1
ATOM 1753 C C . ALA A 1 224 ? -21.332 2.037 18.613 1.00 85.31 224 ALA A C 1
ATOM 1755 O O . ALA A 1 224 ? -20.771 1.585 19.610 1.00 85.31 224 ALA A O 1
ATOM 1756 N N . GLY A 1 225 ? -21.383 3.347 18.375 1.00 84.12 225 GLY A N 1
ATOM 1757 C CA . GLY A 1 225 ? -20.754 4.316 19.265 1.00 84.12 225 GLY A CA 1
ATOM 1758 C C . GLY A 1 225 ? -20.787 5.740 18.734 1.00 84.12 225 GLY A C 1
ATOM 1759 O O . GLY A 1 225 ? -21.391 6.028 17.699 1.00 84.12 225 GLY A O 1
ATOM 1760 N N . ILE A 1 226 ? -20.131 6.637 19.464 1.00 84.56 226 ILE A N 1
ATOM 1761 C CA . ILE A 1 226 ? -19.942 8.028 19.050 1.00 84.56 226 ILE A CA 1
ATOM 1762 C C . ILE A 1 226 ? -18.718 8.091 18.140 1.00 84.56 226 ILE A C 1
ATOM 1764 O O . ILE A 1 226 ? -17.657 7.584 18.490 1.00 84.56 226 ILE A O 1
ATOM 1768 N N . THR A 1 227 ? -18.862 8.720 16.978 1.00 89.06 227 THR A N 1
ATOM 1769 C CA . THR A 1 227 ? -17.794 8.814 15.980 1.00 89.06 227 THR A CA 1
ATOM 1770 C C . THR A 1 227 ? -17.033 10.128 16.094 1.00 89.06 227 THR A C 1
ATOM 1772 O O . THR A 1 227 ? -17.642 11.200 16.058 1.00 89.06 227 THR A O 1
ATOM 1775 N N . TRP A 1 228 ? -15.709 10.053 16.127 1.00 89.25 228 TRP A N 1
ATOM 1776 C CA . TRP A 1 228 ? -14.813 11.181 15.928 1.00 89.25 228 TRP A CA 1
ATOM 1777 C C . TRP A 1 228 ? -14.177 11.089 14.543 1.00 89.25 228 TRP A C 1
ATOM 1779 O O . TRP A 1 228 ? -13.394 10.183 14.262 1.00 89.25 228 TRP A O 1
ATOM 1789 N N . VAL A 1 229 ? -14.539 12.019 13.659 1.00 92.00 229 VAL A N 1
ATOM 1790 C CA . VAL A 1 229 ? -13.973 12.083 12.307 1.00 92.00 229 VAL A CA 1
ATOM 1791 C C . VAL A 1 229 ? -12.601 12.739 12.379 1.00 92.00 229 VAL A C 1
ATOM 1793 O O . VAL A 1 229 ? -12.467 13.862 12.872 1.00 92.00 229 VAL A O 1
ATOM 1796 N N . MET A 1 230 ? -11.587 12.046 11.865 1.00 91.06 230 MET A N 1
ATOM 1797 C CA . MET A 1 230 ? -10.220 12.553 11.843 1.00 91.06 230 MET A CA 1
ATOM 1798 C C . MET A 1 230 ? -10.103 13.805 10.980 1.00 91.06 230 MET A C 1
ATOM 1800 O O . MET A 1 230 ? -10.855 14.013 10.022 1.00 91.06 230 MET A O 1
ATOM 1804 N N . ARG A 1 231 ? -9.159 14.672 11.345 1.00 89.62 231 ARG A N 1
ATOM 1805 C CA . ARG A 1 231 ? -8.948 15.952 10.666 1.00 89.62 231 ARG A CA 1
ATOM 1806 C C . ARG A 1 231 ? -7.872 15.826 9.597 1.00 89.62 231 ARG A C 1
ATOM 1808 O O . ARG A 1 231 ? -6.877 15.132 9.780 1.00 89.62 231 ARG A O 1
ATOM 1815 N N . GLU A 1 232 ? -8.070 16.537 8.497 1.00 85.56 232 GLU A N 1
ATOM 1816 C CA . GLU A 1 232 ? -7.035 16.825 7.510 1.00 85.56 232 GLU A CA 1
ATOM 1817 C C . GLU A 1 232 ? -6.709 18.320 7.621 1.00 85.56 232 GLU A C 1
ATOM 1819 O O . GLU A 1 232 ? -7.484 19.186 7.203 1.00 85.56 232 GLU A O 1
ATOM 1824 N N . GLY A 1 233 ? -5.596 18.628 8.292 1.00 85.31 233 GLY A N 1
ATOM 1825 C CA . GLY A 1 233 ? -5.288 19.987 8.735 1.00 85.31 233 GLY A CA 1
ATOM 1826 C C . GLY A 1 233 ? -6.336 20.509 9.723 1.00 85.31 233 GLY A C 1
ATOM 1827 O O . GLY A 1 233 ? -6.665 19.852 10.710 1.00 85.31 233 GLY A O 1
ATOM 1828 N N . ASP A 1 234 ? -6.896 21.681 9.433 1.00 88.12 234 ASP A N 1
ATOM 1829 C CA . ASP A 1 234 ? -7.837 22.372 10.319 1.00 88.12 234 ASP A CA 1
ATOM 1830 C C . ASP A 1 234 ? -9.307 21.993 10.108 1.00 88.12 234 ASP A C 1
ATOM 1832 O O . ASP A 1 234 ? -10.184 22.562 10.757 1.00 88.12 234 ASP A O 1
ATOM 1836 N N . ARG A 1 235 ? -9.630 21.013 9.260 1.00 92.00 235 ARG A N 1
ATOM 1837 C CA . ARG A 1 235 ? -11.022 20.585 9.036 1.00 92.00 235 ARG A CA 1
ATOM 1838 C C . ARG A 1 235 ? -11.198 19.076 9.196 1.00 92.00 235 ARG A C 1
ATOM 1840 O O . ARG A 1 235 ? -10.249 18.335 8.956 1.00 92.00 235 ARG A O 1
ATOM 1847 N N . PRO A 1 236 ? -12.397 18.601 9.575 1.00 91.38 236 PRO A N 1
ATOM 1848 C CA . PRO A 1 236 ? -12.734 17.187 9.461 1.00 91.38 236 PRO A CA 1
ATOM 1849 C C . PRO A 1 236 ? -12.572 16.703 8.016 1.00 91.38 236 PRO A C 1
ATOM 1851 O O . PRO A 1 236 ? -12.795 17.469 7.068 1.00 91.38 236 PRO A O 1
ATOM 1854 N N . ARG A 1 237 ? -12.199 15.432 7.854 1.00 91.12 237 ARG A N 1
ATOM 1855 C CA . ARG A 1 237 ? -12.183 14.786 6.541 1.00 91.12 237 ARG A CA 1
ATOM 1856 C C . ARG A 1 237 ? -13.583 14.752 5.929 1.00 91.12 237 ARG A C 1
ATOM 1858 O O . ARG A 1 237 ? -14.582 14.578 6.626 1.00 91.12 237 ARG A O 1
ATOM 1865 N N . GLN A 1 238 ? -13.643 14.914 4.614 1.00 91.31 238 GLN A N 1
ATOM 1866 C CA . GLN A 1 238 ? -14.872 14.957 3.828 1.00 91.31 238 GLN A CA 1
ATOM 1867 C C . GLN A 1 238 ? -14.701 14.237 2.483 1.00 91.31 238 GLN A C 1
ATOM 1869 O O . GLN A 1 238 ? -13.612 13.807 2.102 1.00 91.31 238 GLN A O 1
ATOM 1874 N N . ALA A 1 239 ? -15.799 14.107 1.738 1.00 89.62 239 ALA A N 1
ATOM 1875 C CA . ALA A 1 239 ? -15.767 13.511 0.409 1.00 89.62 239 ALA A CA 1
ATOM 1876 C C . ALA A 1 239 ? -14.831 14.292 -0.536 1.00 89.62 239 ALA A C 1
ATOM 1878 O O . ALA A 1 239 ? -14.940 15.510 -0.661 1.00 89.62 239 ALA A O 1
ATOM 1879 N N . GLY A 1 240 ? -13.941 13.571 -1.224 1.00 89.31 240 GLY A N 1
ATOM 1880 C CA . GLY A 1 240 ? -12.931 14.138 -2.127 1.00 89.31 240 GLY A CA 1
ATOM 1881 C C . GLY A 1 240 ? -11.516 14.184 -1.542 1.00 89.31 240 GLY A C 1
ATOM 1882 O O . GLY A 1 240 ? -10.562 14.348 -2.303 1.00 89.31 240 GLY A O 1
ATOM 1883 N N . ASP A 1 241 ? -11.370 13.979 -0.232 1.00 89.00 241 ASP A N 1
ATOM 1884 C CA . ASP A 1 241 ? -10.065 13.896 0.426 1.00 89.00 241 ASP A CA 1
ATOM 1885 C C . ASP A 1 241 ? -9.339 12.592 0.058 1.00 89.00 241 ASP A C 1
ATOM 1887 O O . ASP A 1 241 ? -9.958 11.553 -0.194 1.00 89.00 241 ASP A O 1
ATOM 1891 N N . ARG A 1 242 ? -8.002 12.632 0.020 1.00 87.88 242 ARG A N 1
ATOM 1892 C CA . ARG A 1 242 ? -7.184 11.436 -0.234 1.00 87.88 242 ARG A CA 1
ATOM 1893 C C . ARG A 1 242 ? -6.996 10.654 1.059 1.00 87.88 242 ARG A C 1
ATOM 1895 O O . ARG A 1 242 ? -6.508 11.208 2.036 1.00 87.88 242 ARG A O 1
ATOM 1902 N N . ALA A 1 243 ? -7.327 9.368 1.040 1.00 84.06 243 ALA A N 1
ATOM 1903 C CA . ALA A 1 243 ? -7.080 8.440 2.139 1.00 84.06 243 ALA A CA 1
ATOM 1904 C C . ALA A 1 243 ? -6.023 7.404 1.742 1.00 84.06 243 ALA A C 1
ATOM 1906 O O . ALA A 1 243 ? -6.010 6.933 0.600 1.00 84.06 243 ALA A O 1
ATOM 1907 N N . TRP A 1 244 ? -5.157 7.057 2.687 1.00 83.44 244 TRP A N 1
ATOM 1908 C CA . TRP A 1 244 ? -4.173 5.980 2.568 1.00 83.44 244 TRP A CA 1
ATOM 1909 C C . TRP A 1 244 ? -4.578 4.768 3.416 1.00 83.44 244 TRP A C 1
ATOM 1911 O O . TRP A 1 244 ? -5.472 4.859 4.247 1.00 83.44 244 TRP A O 1
ATOM 1921 N N . GLU A 1 245 ? -3.930 3.624 3.192 1.00 78.62 245 GLU A N 1
ATOM 1922 C CA . GLU A 1 245 ? -4.266 2.350 3.854 1.00 78.62 245 GLU A CA 1
ATOM 1923 C C . GLU A 1 245 ? -4.118 2.405 5.385 1.00 78.62 245 GLU A C 1
ATOM 1925 O O . GLU A 1 245 ? -4.926 1.823 6.098 1.00 78.62 245 GLU A O 1
ATOM 1930 N N . GLU A 1 246 ? -3.147 3.174 5.879 1.00 82.88 246 GLU A N 1
ATOM 1931 C CA . GLU A 1 246 ? -2.860 3.343 7.312 1.00 82.88 246 GLU A CA 1
ATOM 1932 C C . GLU A 1 246 ? -3.533 4.593 7.919 1.00 82.88 246 GLU A C 1
ATOM 1934 O O . GLU A 1 246 ? -3.298 4.930 9.081 1.00 82.88 246 GLU A O 1
ATOM 1939 N N . ASP A 1 247 ? -4.350 5.323 7.147 1.00 87.00 247 ASP A N 1
ATOM 1940 C CA . ASP A 1 247 ? -5.037 6.508 7.663 1.00 87.00 247 ASP A CA 1
ATOM 1941 C C . ASP A 1 247 ? -6.212 6.096 8.560 1.00 87.00 247 ASP A C 1
ATOM 1943 O O . ASP A 1 247 ? -7.189 5.495 8.107 1.00 87.00 247 ASP A O 1
ATOM 1947 N N . SER A 1 248 ? -6.186 6.523 9.824 1.00 87.50 248 SER A N 1
ATOM 1948 C CA . SER A 1 248 ? -7.394 6.517 10.652 1.00 87.50 248 SER A CA 1
ATOM 1949 C C . SER A 1 248 ? -8.363 7.575 10.118 1.00 87.50 248 SER A C 1
ATOM 1951 O O . SER A 1 248 ? -8.043 8.764 10.071 1.00 87.50 248 SER A O 1
ATOM 1953 N N . LEU A 1 249 ? -9.542 7.147 9.664 1.00 89.12 249 LEU A N 1
ATOM 1954 C CA . LEU A 1 249 ? -10.575 8.049 9.139 1.00 89.12 249 LEU A CA 1
ATOM 1955 C C . LEU A 1 249 ? -11.571 8.455 10.221 1.00 89.12 249 LEU A C 1
ATOM 1957 O O . LEU A 1 249 ? -11.976 9.617 10.304 1.00 89.12 249 LEU A O 1
ATOM 1961 N N . VAL A 1 250 ? -11.983 7.485 11.032 1.00 91.31 250 VAL A N 1
ATOM 1962 C CA . VAL A 1 250 ? -13.004 7.650 12.060 1.00 91.31 250 VAL A CA 1
ATOM 1963 C C . VAL A 1 250 ? -12.625 6.791 13.255 1.00 91.31 250 VAL A C 1
ATOM 1965 O O . VAL A 1 250 ? -12.446 5.583 13.119 1.00 91.31 250 VAL A O 1
ATOM 1968 N N . GLU A 1 251 ? -12.565 7.404 14.430 1.00 90.69 251 GLU A N 1
ATOM 1969 C CA . GLU A 1 251 ? -12.536 6.681 15.698 1.00 90.69 251 GLU A CA 1
ATOM 1970 C C . GLU A 1 251 ? -13.956 6.508 16.220 1.00 90.69 251 GLU A C 1
ATOM 1972 O O . GLU A 1 251 ? -14.762 7.438 16.178 1.00 90.69 251 GLU A O 1
ATOM 1977 N N . ILE A 1 252 ? -14.275 5.309 16.701 1.00 88.88 252 ILE A N 1
ATOM 1978 C CA . ILE A 1 252 ? -15.591 4.998 17.253 1.00 88.88 252 ILE A CA 1
ATOM 1979 C C . ILE A 1 252 ? -15.427 4.683 18.728 1.00 88.88 252 ILE A C 1
ATOM 1981 O O . ILE A 1 252 ? -14.685 3.779 19.101 1.00 88.88 252 ILE A O 1
ATOM 1985 N N . TYR A 1 253 ? -16.158 5.419 19.553 1.00 84.88 253 TYR A N 1
ATOM 1986 C CA . TYR A 1 253 ? -16.161 5.270 20.994 1.00 84.88 253 TYR A CA 1
ATOM 1987 C C . TYR A 1 253 ? -17.451 4.575 21.447 1.00 84.88 253 TYR A C 1
ATOM 1989 O O . TYR A 1 253 ? -18.511 5.219 21.472 1.00 84.88 253 TYR A O 1
ATOM 1997 N N . PRO A 1 254 ? -17.401 3.272 21.775 1.00 81.56 254 PRO A N 1
ATOM 1998 C CA . PRO A 1 254 ? -18.566 2.548 22.259 1.00 81.56 254 PRO A CA 1
ATOM 1999 C C . PRO A 1 254 ? -18.933 3.006 23.684 1.00 81.56 254 PRO A C 1
ATOM 2001 O O . PRO A 1 254 ? -18.047 3.198 24.518 1.00 81.56 254 PRO A O 1
ATOM 2004 N N . PRO A 1 255 ? -20.230 3.179 24.005 1.00 75.56 255 PRO A N 1
ATOM 2005 C CA . PRO A 1 255 ? -20.667 3.564 25.351 1.00 75.56 255 PRO A CA 1
ATOM 2006 C C . PRO A 1 255 ? -20.520 2.426 26.376 1.00 75.56 255 PRO A C 1
ATOM 2008 O O . PRO A 1 255 ? -20.586 2.669 27.582 1.00 75.56 255 PRO A O 1
ATOM 2011 N N . GLU A 1 256 ? -20.360 1.183 25.918 1.00 78.25 256 GLU A N 1
ATOM 2012 C CA . GLU A 1 256 ? -20.289 -0.017 26.762 1.00 78.25 256 GLU A CA 1
ATOM 2013 C C . GLU A 1 256 ? -18.991 -0.092 27.579 1.00 78.25 256 GLU A C 1
ATOM 2015 O O . GLU A 1 256 ? -19.018 -0.545 28.720 1.00 78.25 256 GLU A O 1
ATOM 2020 N N . ASP A 1 257 ? -17.899 0.468 27.057 1.00 77.00 257 ASP A N 1
ATOM 2021 C CA . ASP A 1 257 ? -16.557 0.379 27.647 1.00 77.00 257 ASP A CA 1
ATOM 2022 C C . ASP A 1 257 ? -16.130 1.664 28.377 1.00 77.00 257 ASP A C 1
ATOM 2024 O O . ASP A 1 257 ? -14.949 2.011 28.436 1.00 77.00 257 ASP A O 1
ATOM 2028 N N . MET A 1 258 ? -17.087 2.423 28.921 1.00 84.56 258 MET A N 1
ATOM 2029 C CA . MET A 1 258 ? -16.758 3.655 29.638 1.00 84.56 258 MET A CA 1
ATOM 2030 C C . MET A 1 258 ? -16.173 3.372 31.025 1.00 84.56 258 MET A C 1
ATOM 2032 O O . MET A 1 258 ? -16.774 2.705 31.869 1.00 84.56 258 MET A O 1
ATOM 2036 N N . GLU A 1 259 ? -15.004 3.958 31.273 1.00 89.56 259 GLU A N 1
ATOM 2037 C CA . GLU A 1 259 ? -14.297 3.902 32.547 1.00 89.56 259 GLU A CA 1
ATOM 2038 C C . GLU A 1 259 ? -14.113 5.313 33.112 1.00 89.56 259 GLU A C 1
ATOM 2040 O O . GLU A 1 259 ? -13.942 6.291 32.380 1.00 89.56 259 GLU A O 1
ATOM 2045 N N . VAL A 1 260 ? -14.118 5.417 34.437 1.00 91.50 260 VAL A N 1
ATOM 2046 C CA . VAL A 1 260 ? -13.767 6.644 35.148 1.00 91.50 260 VAL A CA 1
ATOM 2047 C C . VAL A 1 260 ? -12.294 6.580 35.512 1.00 91.50 260 VAL A C 1
ATOM 2049 O O . VAL A 1 260 ? -11.859 5.687 36.240 1.00 91.50 260 VAL A O 1
ATOM 2052 N N . VAL A 1 261 ? -11.534 7.554 35.023 1.00 92.25 261 VAL A N 1
ATOM 2053 C CA . VAL A 1 261 ? -10.126 7.735 35.369 1.00 92.25 261 VAL A CA 1
ATOM 2054 C C . VAL A 1 261 ? -10.034 8.776 36.480 1.00 92.25 261 VAL A C 1
ATOM 2056 O O . VAL A 1 261 ? -10.328 9.952 36.270 1.00 92.25 261 VAL A O 1
ATOM 2059 N N . ALA A 1 262 ? -9.636 8.343 37.672 1.00 91.81 262 ALA A N 1
ATOM 2060 C CA . ALA A 1 262 ? -9.451 9.194 38.840 1.00 91.81 262 ALA A CA 1
ATOM 2061 C C . ALA A 1 262 ? -7.967 9.284 39.216 1.00 91.81 262 ALA A C 1
ATOM 2063 O O . ALA A 1 262 ? -7.193 8.356 38.992 1.00 91.81 262 ALA A O 1
ATOM 2064 N N . LYS A 1 263 ? -7.565 10.405 39.819 1.00 90.31 263 LYS A N 1
ATOM 2065 C CA . LYS A 1 263 ? -6.205 10.615 40.331 1.00 90.31 263 LYS A CA 1
ATOM 2066 C C . LYS A 1 263 ? -6.233 10.587 41.858 1.00 90.31 263 LYS A C 1
ATOM 2068 O O . LYS A 1 263 ? -6.935 11.385 42.475 1.00 90.31 263 LYS A O 1
ATOM 2073 N N . VAL A 1 264 ? -5.473 9.680 42.463 1.00 89.69 264 VAL A N 1
ATOM 2074 C CA . VAL A 1 264 ? -5.391 9.482 43.919 1.00 89.69 264 VAL A CA 1
ATOM 2075 C C . VAL A 1 264 ? -4.019 9.926 44.419 1.00 89.69 264 VAL A C 1
ATOM 2077 O O . VAL A 1 264 ? -3.004 9.650 43.791 1.00 89.69 264 VAL A O 1
ATOM 2080 N N . ASN A 1 265 ? -3.970 10.632 45.546 1.00 90.00 265 ASN A N 1
ATOM 2081 C CA . ASN A 1 265 ? -2.716 11.097 46.146 1.00 90.00 265 ASN A CA 1
ATOM 2082 C C . ASN A 1 265 ? -1.871 9.919 46.680 1.00 90.00 265 ASN A C 1
ATOM 2084 O O . ASN A 1 265 ? -2.425 8.942 47.189 1.00 90.00 265 ASN A O 1
ATOM 2088 N N . GLU A 1 266 ? -0.543 10.037 46.620 1.00 84.56 266 GLU A N 1
ATOM 2089 C CA . GLU A 1 266 ? 0.429 9.082 47.173 1.00 84.56 266 GLU A CA 1
ATOM 2090 C C . GLU A 1 266 ? 0.133 8.634 48.610 1.00 84.56 266 GLU A C 1
ATOM 2092 O O . GLU A 1 266 ? 0.249 7.452 48.925 1.00 84.56 266 GLU A O 1
ATOM 2097 N N . VAL A 1 267 ? -0.331 9.531 49.483 1.00 86.19 267 VAL A N 1
ATOM 2098 C CA . VAL A 1 267 ? -0.634 9.170 50.883 1.00 86.19 267 VAL A CA 1
ATOM 2099 C C . VAL A 1 267 ? -1.766 8.133 50.981 1.00 86.19 267 VAL A C 1
ATOM 2101 O O . VAL A 1 267 ? -1.784 7.304 51.898 1.00 86.19 267 VAL A O 1
ATOM 2104 N N . ASN A 1 268 ? -2.691 8.151 50.016 1.00 86.06 268 ASN A N 1
ATOM 2105 C CA . ASN A 1 268 ? -3.916 7.355 50.028 1.00 86.06 268 ASN A CA 1
ATOM 2106 C C . ASN A 1 268 ? -3.855 6.122 49.120 1.00 86.06 268 ASN A C 1
ATOM 2108 O O . ASN A 1 268 ? -4.637 5.196 49.329 1.00 86.06 268 ASN A O 1
ATOM 2112 N N . ILE A 1 269 ? -2.926 6.064 48.158 1.00 87.31 269 ILE A N 1
ATOM 2113 C CA . ILE A 1 269 ? -2.855 4.967 47.178 1.00 87.31 269 ILE A CA 1
ATOM 2114 C C . ILE A 1 269 ? -2.642 3.597 47.828 1.00 87.31 269 ILE A C 1
ATOM 2116 O O . ILE A 1 269 ? -3.166 2.600 47.347 1.00 87.31 269 ILE A O 1
ATOM 2120 N N . LYS A 1 270 ? -1.955 3.554 48.978 1.00 88.00 270 LYS A N 1
ATOM 2121 C CA . LYS A 1 270 ? -1.718 2.326 49.755 1.00 88.00 270 LYS A CA 1
ATOM 2122 C C . LYS A 1 270 ? -3.000 1.622 50.217 1.00 88.00 270 LYS A C 1
ATOM 2124 O O . LYS A 1 270 ? -2.952 0.449 50.568 1.00 88.00 270 LYS A O 1
ATOM 2129 N N . HIS A 1 271 ? -4.121 2.341 50.250 1.00 88.06 271 HIS A N 1
ATOM 2130 C CA . HIS A 1 271 ? -5.424 1.818 50.652 1.00 88.06 271 HIS A CA 1
ATOM 2131 C C . HIS A 1 271 ? -6.302 1.407 49.462 1.00 88.06 271 HIS A C 1
ATOM 2133 O O . HIS A 1 271 ? -7.423 0.955 49.674 1.00 88.06 271 HIS A O 1
ATOM 2139 N N . VAL A 1 272 ? -5.830 1.594 48.224 1.00 90.94 272 VAL A N 1
ATOM 2140 C CA . VAL A 1 272 ? -6.588 1.306 47.004 1.00 90.94 272 VAL A CA 1
ATOM 2141 C C . VAL A 1 272 ? -5.964 0.115 46.287 1.00 90.94 272 VAL A C 1
ATOM 2143 O O . VAL A 1 272 ? -4.777 0.099 45.974 1.00 90.94 272 VAL A O 1
ATOM 2146 N N . ALA A 1 273 ? -6.790 -0.878 45.989 1.00 90.19 273 ALA A N 1
ATOM 2147 C CA . ALA A 1 273 ? -6.415 -2.100 45.305 1.00 90.19 273 ALA A CA 1
ATOM 2148 C C . ALA A 1 273 ? -7.422 -2.429 44.200 1.00 90.19 273 ALA A C 1
ATOM 2150 O O . ALA A 1 273 ? -8.578 -1.997 44.209 1.00 90.19 273 ALA A O 1
ATOM 2151 N N . LYS A 1 274 ? -6.970 -3.230 43.235 1.00 92.69 274 LYS A N 1
ATOM 2152 C CA . LYS A 1 274 ? -7.834 -3.790 42.197 1.00 92.69 274 LYS A CA 1
ATOM 2153 C C . LYS A 1 274 ? -8.927 -4.663 42.830 1.00 92.69 274 LYS A C 1
ATOM 2155 O O . LYS A 1 274 ? -8.641 -5.435 43.741 1.00 92.69 274 LYS A O 1
ATOM 2160 N N . GLY A 1 275 ? -10.151 -4.559 42.320 1.00 91.94 275 GLY A N 1
ATOM 2161 C CA . GLY A 1 275 ? -11.327 -5.302 42.781 1.00 91.94 275 GLY A CA 1
ATOM 2162 C C . GLY A 1 275 ? -12.122 -4.620 43.896 1.00 91.94 275 GLY A C 1
ATOM 2163 O O . GLY A 1 275 ? -13.139 -5.148 44.340 1.00 91.94 275 GLY A O 1
ATOM 2164 N N . MET A 1 276 ? -11.684 -3.452 44.373 1.00 93.06 276 MET A N 1
ATOM 2165 C CA . MET A 1 276 ? -12.431 -2.706 45.386 1.00 93.06 276 MET A CA 1
ATOM 2166 C C . MET A 1 276 ? -13.701 -2.097 44.794 1.00 93.06 276 MET A C 1
ATOM 2168 O O . MET A 1 276 ? -13.703 -1.605 43.662 1.00 93.06 276 MET A O 1
ATOM 2172 N N . ARG A 1 277 ? -14.774 -2.108 45.589 1.00 93.50 277 ARG A N 1
ATOM 2173 C CA . ARG A 1 277 ? -16.034 -1.451 45.243 1.00 93.50 277 ARG A CA 1
ATOM 2174 C C . ARG A 1 277 ? -15.877 0.058 45.352 1.00 93.50 277 ARG A C 1
ATOM 2176 O O . ARG A 1 277 ? -15.284 0.570 46.304 1.00 93.50 277 ARG A O 1
ATOM 2183 N N . ALA A 1 278 ? -16.436 0.763 44.385 1.00 93.94 278 ALA A N 1
ATOM 2184 C CA . ALA A 1 278 ? -16.493 2.208 44.390 1.00 93.94 278 ALA A CA 1
ATOM 2185 C C . ALA A 1 278 ? -17.887 2.680 43.985 1.00 93.94 278 ALA A C 1
ATOM 2187 O O . ALA A 1 278 ? -18.559 2.051 43.176 1.00 93.94 278 ALA A O 1
ATOM 2188 N N . GLN A 1 279 ? -18.310 3.804 44.540 1.00 94.00 279 GLN A N 1
ATOM 2189 C CA . GLN A 1 279 ? -19.501 4.514 44.116 1.00 94.00 279 GLN A CA 1
ATOM 2190 C C . GLN A 1 279 ? -19.072 5.672 43.218 1.00 94.00 279 GLN A C 1
ATOM 2192 O O . GLN A 1 279 ? -18.216 6.475 43.589 1.00 94.00 279 GLN A O 1
ATOM 2197 N N . VAL A 1 280 ? -19.651 5.741 42.026 1.00 92.69 280 VAL A N 1
ATOM 2198 C CA . VAL A 1 280 ? -19.437 6.822 41.067 1.00 92.69 280 VAL A CA 1
ATOM 2199 C C . VAL A 1 280 ? -20.659 7.725 41.077 1.00 92.69 280 VAL A C 1
ATOM 2201 O O . VAL A 1 280 ? -21.771 7.262 40.842 1.00 92.69 280 VAL A O 1
ATOM 2204 N N . GLU A 1 281 ? -20.454 9.015 41.310 1.00 92.81 281 GLU A N 1
ATOM 2205 C CA . GLU A 1 281 ? -21.483 10.043 41.186 1.00 92.81 281 GLU A CA 1
ATOM 2206 C C . GLU A 1 281 ? -21.174 10.946 39.986 1.00 92.81 281 GLU A C 1
ATOM 2208 O O . GLU A 1 281 ? -20.060 11.452 39.851 1.00 92.81 281 GLU A O 1
ATOM 2213 N N . ILE A 1 282 ? -22.150 11.145 39.097 1.00 90.62 282 ILE A N 1
ATOM 2214 C CA . ILE A 1 282 ? -22.012 11.983 37.897 1.00 90.62 282 ILE A CA 1
ATOM 2215 C C . ILE A 1 282 ? -22.898 13.229 38.062 1.00 90.62 282 ILE A C 1
ATOM 2217 O O . ILE A 1 282 ? -24.108 13.154 37.819 1.00 90.62 282 ILE A O 1
ATOM 2221 N N . PRO A 1 283 ? -22.334 14.393 38.446 1.00 91.19 283 PRO A N 1
ATOM 2222 C CA . PRO A 1 283 ? -23.133 15.581 38.757 1.00 91.19 283 PRO A CA 1
ATOM 2223 C C . PRO A 1 283 ? -23.959 16.100 37.577 1.00 91.19 283 PRO A C 1
ATOM 2225 O O . PRO A 1 283 ? -25.089 16.556 37.739 1.00 91.19 283 PRO A O 1
ATOM 2228 N N . SER A 1 284 ? -23.425 15.977 36.362 1.00 89.06 284 SER A N 1
ATOM 2229 C CA . SER A 1 284 ? -24.084 16.404 35.124 1.00 89.06 284 SER A CA 1
ATOM 2230 C C . SER A 1 284 ? -25.311 15.564 34.746 1.00 89.06 284 SER A C 1
ATOM 2232 O O . SER A 1 284 ? -26.101 16.006 33.915 1.00 89.06 284 SER A O 1
ATOM 2234 N N . LEU A 1 285 ? -25.517 14.400 35.374 1.00 86.94 285 LEU A N 1
ATOM 2235 C CA . LEU A 1 285 ? -26.695 13.543 35.199 1.00 86.94 285 LEU A CA 1
ATOM 2236 C C . LEU A 1 285 ? -27.580 13.557 36.451 1.00 86.94 285 LEU A C 1
ATOM 2238 O O . LEU A 1 285 ? -27.980 12.508 36.946 1.00 86.94 285 LEU A O 1
ATOM 2242 N N . ALA A 1 286 ? -27.864 14.749 36.984 1.00 88.56 286 ALA A N 1
ATOM 2243 C CA . ALA A 1 286 ? -28.676 14.932 38.191 1.00 88.56 286 ALA A CA 1
ATOM 2244 C C . ALA A 1 286 ? -28.147 14.140 39.405 1.00 88.56 286 ALA A C 1
ATOM 2246 O O . ALA A 1 286 ? -28.922 13.538 40.149 1.00 88.56 286 ALA A O 1
ATOM 2247 N N . ASN A 1 287 ? -26.821 14.151 39.596 1.00 86.75 287 ASN A N 1
ATOM 2248 C CA . ASN A 1 287 ? -26.121 13.418 40.659 1.00 86.75 287 ASN A CA 1
ATOM 2249 C C . ASN A 1 287 ? -26.423 11.908 40.651 1.00 86.75 287 ASN A C 1
ATOM 2251 O O . ASN A 1 287 ? -26.611 11.289 41.700 1.00 86.75 287 ASN A O 1
ATOM 2255 N N . LEU A 1 288 ? -26.497 11.310 39.457 1.00 88.62 288 LEU A N 1
ATOM 2256 C CA . LEU A 1 288 ? -26.689 9.872 39.298 1.00 88.62 288 LEU A CA 1
ATOM 2257 C C . LEU A 1 288 ? -25.569 9.111 40.013 1.00 88.62 288 LEU A C 1
ATOM 2259 O O . LEU A 1 288 ? -24.393 9.349 39.736 1.00 88.62 288 LEU A O 1
ATOM 2263 N N . ARG A 1 289 ? -25.950 8.181 40.895 1.00 91.19 289 ARG A N 1
ATOM 2264 C CA . ARG A 1 289 ? -25.035 7.295 41.622 1.00 91.19 289 ARG A CA 1
ATOM 2265 C C . ARG A 1 289 ? -25.059 5.899 41.032 1.00 91.19 289 ARG A C 1
ATOM 2267 O O . ARG A 1 289 ? -26.128 5.335 40.810 1.00 91.19 289 ARG A O 1
ATOM 2274 N N . LEU A 1 290 ? -23.873 5.364 40.797 1.00 90.00 290 LEU A N 1
ATOM 2275 C CA . LEU A 1 290 ? -23.647 4.085 40.146 1.00 90.00 290 LEU A CA 1
ATOM 2276 C C . LEU A 1 290 ? -22.618 3.297 40.939 1.00 90.00 290 LEU A C 1
ATOM 2278 O O . LEU A 1 290 ? -21.659 3.865 41.462 1.00 90.00 290 LEU A O 1
ATOM 2282 N N . ASP A 1 291 ? -22.788 1.984 40.965 1.00 92.19 291 ASP A N 1
ATOM 2283 C CA . ASP A 1 291 ? -21.752 1.100 41.476 1.00 92.19 291 ASP A CA 1
ATOM 2284 C C . ASP A 1 291 ? -20.671 0.908 40.411 1.00 92.19 291 ASP A C 1
ATOM 2286 O O . ASP A 1 291 ? -20.949 0.812 39.208 1.00 92.19 291 ASP A O 1
ATOM 2290 N N . GLY A 1 292 ? -19.428 0.836 40.857 1.00 92.12 292 GLY A N 1
ATOM 2291 C CA . GLY A 1 292 ? -18.263 0.582 40.033 1.00 92.12 292 GLY A CA 1
ATOM 2292 C C . GLY A 1 292 ? -17.237 -0.281 40.756 1.00 92.12 292 GLY A C 1
ATOM 2293 O O . GLY A 1 292 ? -17.303 -0.508 41.967 1.00 92.12 292 GLY A O 1
ATOM 2294 N N . GLU A 1 293 ? -16.277 -0.776 39.988 1.00 93.94 293 GLU A N 1
ATOM 2295 C CA . GLU A 1 293 ? -15.192 -1.618 40.480 1.00 93.94 293 GLU A CA 1
ATOM 2296 C C . GLU A 1 293 ? -13.852 -1.084 39.981 1.00 93.94 293 GLU A C 1
ATOM 2298 O O . GLU A 1 293 ? -13.694 -0.753 38.802 1.00 93.94 293 GLU A O 1
ATOM 2303 N N . ILE A 1 294 ? -12.862 -1.022 40.872 1.00 94.38 294 ILE A N 1
ATOM 2304 C CA . ILE A 1 294 ? -11.505 -0.621 40.504 1.00 94.38 294 ILE A CA 1
ATOM 2305 C C . ILE A 1 294 ? -10.849 -1.717 39.662 1.00 94.38 294 ILE A C 1
ATOM 2307 O O . ILE A 1 294 ? -10.507 -2.789 40.162 1.00 94.38 294 ILE A O 1
ATOM 2311 N N . THR A 1 295 ? -10.616 -1.441 38.382 1.00 92.94 295 THR A N 1
ATOM 2312 C CA . THR A 1 295 ? -10.009 -2.393 37.441 1.00 92.94 295 THR A CA 1
ATOM 2313 C C . THR A 1 295 ? -8.492 -2.285 37.404 1.00 92.94 295 THR A C 1
ATOM 2315 O O . THR A 1 295 ? -7.806 -3.294 37.201 1.00 92.94 295 THR A O 1
ATOM 2318 N N . GLN A 1 296 ? -7.959 -1.081 37.621 1.00 91.94 296 GLN A N 1
ATOM 2319 C CA . GLN A 1 296 ? -6.530 -0.809 37.542 1.00 91.94 296 GLN A CA 1
ATOM 2320 C C . GLN A 1 296 ? -6.104 0.290 38.513 1.00 91.94 296 GLN A C 1
ATOM 2322 O O . GLN A 1 296 ? -6.776 1.306 38.671 1.00 91.94 296 GLN A O 1
ATOM 2327 N N . VAL A 1 297 ? -4.931 0.090 39.109 1.00 91.00 297 VAL A N 1
ATOM 2328 C CA . VAL A 1 297 ? -4.197 1.089 39.883 1.00 91.00 297 VAL A CA 1
ATOM 2329 C C . VAL A 1 297 ? -2.821 1.218 39.235 1.00 91.00 297 VAL A C 1
ATOM 2331 O O . VAL A 1 297 ? -2.119 0.217 39.082 1.00 91.00 297 VAL A O 1
ATOM 2334 N N . SER A 1 298 ? -2.455 2.416 38.784 1.00 87.75 298 SER A N 1
ATOM 2335 C CA . SER A 1 298 ? -1.142 2.670 38.188 1.00 87.75 298 SER A CA 1
ATOM 2336 C C . SER A 1 298 ? -0.044 2.455 39.227 1.00 87.75 298 SER A C 1
ATOM 2338 O O . SER A 1 298 ? -0.128 2.980 40.333 1.00 87.75 298 SER A O 1
ATOM 2340 N N . GLY A 1 299 ? 1.010 1.719 38.863 1.00 80.25 299 GLY A N 1
ATOM 2341 C CA . GLY A 1 299 ? 2.213 1.578 39.693 1.00 80.25 299 GLY A CA 1
ATOM 2342 C C . GLY A 1 299 ? 3.173 2.768 39.590 1.00 80.25 299 GLY A C 1
ATOM 2343 O O . GLY A 1 299 ? 4.123 2.855 40.361 1.00 80.25 299 GLY A O 1
ATOM 2344 N N . ILE A 1 300 ? 2.938 3.678 38.639 1.00 81.00 300 ILE A N 1
ATOM 2345 C CA . ILE A 1 300 ? 3.760 4.868 38.408 1.00 81.00 300 ILE A CA 1
ATOM 2346 C C . ILE A 1 300 ? 2.942 6.096 38.803 1.00 81.00 300 ILE A C 1
ATOM 2348 O O . ILE A 1 300 ? 1.865 6.337 38.246 1.00 81.00 300 ILE A O 1
ATOM 2352 N N . GLY A 1 301 ? 3.467 6.857 39.761 1.00 76.69 301 GLY A N 1
ATOM 2353 C CA . GLY A 1 301 ? 2.941 8.160 40.142 1.00 76.69 301 GLY A CA 1
ATOM 2354 C C . GLY A 1 301 ? 3.422 9.242 39.177 1.00 76.69 301 GLY A C 1
ATOM 2355 O O . GLY A 1 301 ? 4.560 9.209 38.710 1.00 76.69 301 GLY A O 1
ATOM 2356 N N . LYS A 1 302 ? 2.552 10.199 38.865 1.00 77.94 302 LYS A N 1
ATOM 2357 C CA . LYS A 1 302 ? 2.858 11.382 38.055 1.00 77.94 302 LYS A CA 1
ATOM 2358 C C . LYS A 1 302 ? 2.695 12.632 38.913 1.00 77.94 302 LYS A C 1
ATOM 2360 O O . LYS A 1 302 ? 1.794 12.684 39.749 1.00 77.94 302 LYS A O 1
ATOM 2365 N N . ASP A 1 303 ? 3.526 13.646 38.691 1.00 75.62 303 ASP A N 1
ATOM 2366 C CA . ASP A 1 303 ? 3.297 14.958 39.303 1.00 75.62 303 ASP A CA 1
ATOM 2367 C C . ASP A 1 303 ? 1.980 15.550 38.775 1.00 75.62 303 ASP A C 1
ATOM 2369 O O . ASP A 1 303 ? 1.662 15.441 37.585 1.00 75.62 303 ASP A O 1
ATOM 2373 N N . LYS A 1 304 ? 1.209 16.177 39.666 1.00 68.12 304 LYS A N 1
ATOM 2374 C CA . LYS A 1 304 ? -0.101 16.776 39.381 1.00 68.12 304 LYS A CA 1
ATOM 2375 C C . LYS A 1 304 ? -0.123 17.684 38.138 1.00 68.12 304 LYS A C 1
ATOM 2377 O O . LYS A 1 304 ? -1.160 17.745 37.477 1.00 68.12 304 LYS A O 1
ATOM 2382 N N . PHE A 1 305 ? 0.976 18.368 37.802 1.00 64.00 305 PHE A N 1
ATOM 2383 C CA . PHE A 1 305 ? 1.054 19.283 36.650 1.00 64.00 305 PHE A CA 1
ATOM 2384 C C . PHE A 1 305 ? 1.860 18.749 35.456 1.00 64.00 305 PHE A C 1
ATOM 2386 O O . PHE A 1 305 ? 2.006 19.459 34.461 1.00 64.00 305 PHE A O 1
ATOM 2393 N N . ALA A 1 306 ? 2.332 17.499 35.497 1.00 59.28 306 ALA A N 1
ATOM 2394 C CA . ALA A 1 306 ? 3.173 16.932 34.439 1.00 59.28 306 ALA A CA 1
ATOM 2395 C C . ALA A 1 306 ? 2.488 16.854 33.056 1.00 59.28 306 ALA A C 1
ATOM 2397 O O . ALA A 1 306 ? 3.173 16.826 32.041 1.00 59.28 306 ALA A O 1
ATOM 2398 N N . GLU A 1 307 ? 1.153 16.829 33.002 1.00 56.19 307 GLU A N 1
ATOM 2399 C CA . GLU A 1 307 ? 0.379 16.673 31.757 1.00 56.19 307 GLU A CA 1
ATOM 2400 C C . GLU A 1 307 ? -0.095 18.004 31.142 1.00 56.19 307 GLU A C 1
ATOM 2402 O O . GLU A 1 307 ? -0.592 18.007 30.022 1.00 56.19 307 GLU A O 1
ATOM 2407 N N . PHE A 1 308 ? 0.038 19.134 31.849 1.00 53.28 308 PHE A N 1
ATOM 2408 C CA . PHE A 1 308 ? -0.635 20.389 31.477 1.00 53.28 308 PHE A CA 1
ATOM 2409 C C . PHE A 1 308 ? 0.191 21.372 30.637 1.00 53.28 308 PHE A C 1
ATOM 2411 O O . PHE A 1 308 ? -0.330 22.433 30.301 1.00 53.28 308 PHE A O 1
ATOM 2418 N N . ASN A 1 309 ? 1.443 21.066 30.287 1.00 49.81 309 ASN A N 1
ATOM 2419 C CA . ASN A 1 309 ? 2.332 22.079 29.715 1.00 49.81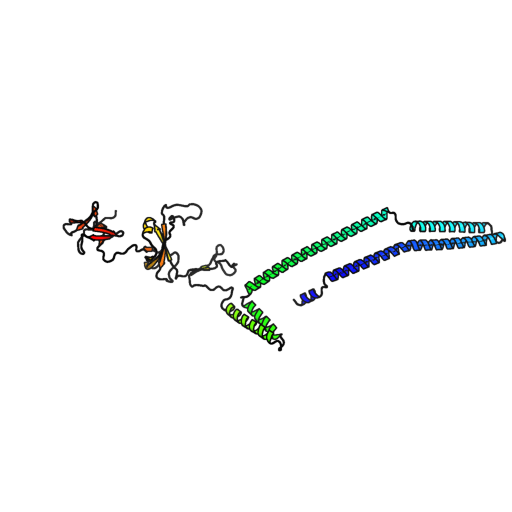 309 ASN A CA 1
ATOM 2420 C C . ASN A 1 309 ? 2.856 21.693 28.332 1.00 49.81 309 ASN A C 1
ATOM 2422 O O . ASN A 1 309 ? 3.790 20.907 28.186 1.00 49.81 309 ASN A O 1
ATOM 2426 N N . ASP A 1 310 ? 2.245 22.329 27.336 1.00 51.75 310 ASP A N 1
ATOM 2427 C CA . ASP A 1 310 ? 2.787 22.548 26.002 1.00 51.75 310 ASP A CA 1
ATOM 2428 C C . ASP A 1 310 ? 4.170 23.231 26.133 1.00 51.75 310 ASP A C 1
ATOM 2430 O O . ASP A 1 310 ? 4.308 24.330 26.674 1.00 51.75 310 ASP A O 1
ATOM 2434 N N . TRP A 1 311 ? 5.205 22.504 25.727 1.00 52.81 311 TRP A N 1
ATOM 2435 C CA . TRP A 1 311 ? 6.563 22.909 25.342 1.00 52.81 311 TRP A CA 1
ATOM 2436 C C . TRP A 1 311 ? 7.442 23.936 26.087 1.00 52.81 311 TRP A C 1
ATOM 2438 O O . TRP A 1 311 ? 8.587 24.025 25.655 1.00 52.81 311 TRP A O 1
ATOM 2448 N N . ASP A 1 312 ? 7.078 24.641 27.173 1.00 52.25 312 ASP A N 1
ATOM 2449 C CA . ASP A 1 312 ? 8.051 25.643 27.695 1.00 52.25 312 ASP A CA 1
ATOM 2450 C C . ASP A 1 312 ? 8.186 25.894 29.207 1.00 52.25 312 ASP A C 1
ATOM 2452 O O . ASP A 1 312 ? 9.135 26.562 29.618 1.00 52.25 312 ASP A O 1
ATOM 2456 N N . LYS A 1 313 ? 7.342 25.340 30.089 1.00 50.88 313 LYS A N 1
ATOM 2457 C CA . LYS A 1 313 ? 7.598 25.380 31.549 1.00 50.88 313 LYS A CA 1
ATOM 2458 C C . LYS A 1 313 ? 7.018 24.161 32.252 1.00 50.88 313 LYS A C 1
ATOM 2460 O O . LYS A 1 313 ? 5.814 24.087 32.467 1.00 50.88 313 LYS A O 1
ATOM 2465 N N . VAL A 1 314 ? 7.873 23.233 32.679 1.00 55.78 314 VAL A N 1
ATOM 2466 C CA . VAL A 1 314 ? 7.462 22.190 33.628 1.00 55.78 314 VAL A CA 1
ATOM 2467 C C . VAL A 1 314 ? 7.354 22.838 35.008 1.00 55.78 314 VAL A C 1
ATOM 2469 O O . VAL A 1 314 ? 8.358 23.110 35.662 1.00 55.78 314 VAL A O 1
ATOM 2472 N N . VAL A 1 315 ? 6.130 23.154 35.427 1.00 57.81 315 VAL A N 1
ATOM 2473 C CA . VAL A 1 315 ? 5.837 23.530 36.814 1.00 57.81 315 VAL A CA 1
ATOM 2474 C C . VAL A 1 315 ? 5.616 22.236 37.588 1.00 57.81 315 VAL A C 1
ATOM 2476 O O . VAL A 1 315 ? 4.717 21.477 37.247 1.00 57.81 315 VAL A O 1
ATOM 2479 N N . PHE A 1 316 ? 6.433 21.975 38.605 1.00 57.31 316 PHE A N 1
ATOM 2480 C CA . PHE A 1 316 ? 6.251 20.834 39.503 1.00 57.31 316 PHE A CA 1
ATOM 2481 C C . PHE A 1 316 ? 5.354 21.248 40.669 1.00 57.31 316 PHE A C 1
ATOM 2483 O O . PHE A 1 316 ? 5.587 22.291 41.285 1.00 57.31 316 PHE A O 1
ATOM 2490 N N . ALA A 1 317 ? 4.317 20.459 40.957 1.00 60.84 317 ALA A N 1
ATOM 2491 C CA . ALA A 1 317 ? 3.496 20.648 42.152 1.00 60.84 317 ALA A CA 1
ATOM 2492 C C . ALA A 1 317 ? 4.146 20.039 43.401 1.00 60.84 317 ALA A C 1
ATOM 2494 O O . ALA A 1 317 ? 3.714 20.359 44.506 1.00 60.84 317 ALA A O 1
ATOM 2495 N N . ASP A 1 318 ? 5.104 19.124 43.203 1.00 66.94 318 ASP A N 1
ATOM 2496 C CA . ASP A 1 318 ? 5.640 18.210 44.219 1.00 66.94 318 ASP A CA 1
ATOM 2497 C C . ASP A 1 318 ? 4.530 17.368 44.880 1.00 66.94 318 ASP A C 1
ATOM 2499 O O . ASP A 1 318 ? 4.570 17.011 46.055 1.00 66.94 318 ASP A O 1
ATOM 2503 N N . VAL A 1 319 ? 3.472 17.082 44.109 1.00 74.25 319 VAL A N 1
ATOM 2504 C CA . VAL A 1 319 ? 2.342 16.249 44.534 1.00 74.25 319 VAL A CA 1
ATOM 2505 C C . VAL A 1 319 ? 2.222 15.082 43.573 1.00 74.25 319 VAL A C 1
ATOM 2507 O O . VAL A 1 319 ? 1.673 15.216 42.474 1.00 74.25 319 VAL A O 1
ATOM 2510 N N . THR A 1 320 ? 2.704 13.927 44.020 1.00 81.12 320 THR A N 1
ATOM 2511 C CA . THR A 1 320 ? 2.591 12.662 43.299 1.00 81.12 320 THR A CA 1
ATOM 2512 C C . THR A 1 320 ? 1.152 12.149 43.348 1.00 81.12 320 THR A C 1
ATOM 2514 O O . THR A 1 320 ? 0.555 11.968 44.416 1.00 81.12 320 THR A O 1
ATOM 2517 N N . GLN A 1 321 ? 0.583 11.893 42.174 1.00 86.62 321 GLN A N 1
ATOM 2518 C CA . GLN A 1 321 ? -0.736 11.301 42.009 1.00 86.62 321 GLN A CA 1
ATOM 2519 C C . GLN A 1 321 ? -0.651 10.019 41.187 1.00 86.62 321 GLN A C 1
ATOM 2521 O O . GLN A 1 321 ? 0.074 9.932 40.199 1.00 86.62 321 GLN A O 1
ATOM 2526 N N . PHE A 1 322 ? -1.437 9.030 41.580 1.00 88.44 322 PHE A N 1
ATOM 2527 C CA . PHE A 1 322 ? -1.553 7.744 40.918 1.00 88.44 322 PHE A CA 1
ATOM 2528 C C . PHE A 1 322 ? -2.893 7.667 40.197 1.00 88.44 322 PHE A C 1
ATOM 2530 O O . PHE A 1 322 ? -3.936 8.019 40.752 1.00 88.44 322 PHE A O 1
ATOM 2537 N N . GLU A 1 323 ? -2.862 7.220 38.947 1.00 90.88 323 GLU A N 1
ATOM 2538 C CA . GLU A 1 323 ? -4.068 6.999 38.156 1.00 90.88 323 GLU A CA 1
ATOM 2539 C C . GLU A 1 323 ? -4.768 5.713 38.608 1.00 90.88 323 GLU A C 1
ATOM 2541 O O . GLU A 1 323 ? -4.143 4.656 38.719 1.00 90.88 323 GLU A O 1
ATOM 2546 N N . VAL A 1 324 ? -6.069 5.802 38.851 1.00 92.69 324 VAL A N 1
ATOM 2547 C CA . VAL A 1 324 ? -6.942 4.686 39.203 1.00 92.69 324 VAL A CA 1
ATOM 2548 C C . VAL A 1 324 ? -8.081 4.641 38.195 1.00 92.69 324 VAL A C 1
ATOM 2550 O O . VAL A 1 324 ? -8.725 5.658 37.937 1.00 92.69 324 VAL A O 1
ATOM 2553 N N . ARG A 1 325 ? -8.338 3.461 37.631 1.00 94.25 325 ARG A N 1
ATOM 2554 C CA . ARG A 1 325 ? -9.431 3.231 36.683 1.00 94.25 325 ARG A CA 1
ATOM 2555 C C . ARG A 1 325 ? -10.548 2.461 37.360 1.00 94.25 325 ARG A C 1
ATOM 2557 O O . ARG A 1 325 ? -10.309 1.419 37.974 1.00 94.25 325 ARG A O 1
ATOM 2564 N N . CYS A 1 326 ? -11.755 2.994 37.247 1.00 92.88 326 CYS A N 1
ATOM 2565 C CA . CYS A 1 326 ? -12.976 2.402 37.765 1.00 92.88 326 CYS A CA 1
ATOM 2566 C C . CYS A 1 326 ? -13.909 2.077 36.600 1.00 92.88 326 CYS A C 1
ATOM 2568 O O . CYS A 1 326 ? -14.280 2.965 35.830 1.00 92.88 326 CYS A O 1
ATOM 2570 N N . ARG A 1 327 ? -14.301 0.810 36.478 1.00 91.75 327 ARG A N 1
ATOM 2571 C CA . ARG A 1 327 ? -15.311 0.378 35.512 1.00 91.75 327 ARG A CA 1
ATOM 2572 C C . ARG A 1 327 ? -16.698 0.568 36.103 1.00 91.75 327 ARG A C 1
ATOM 2574 O O . ARG A 1 327 ? -16.942 0.200 37.250 1.00 91.75 327 ARG A O 1
ATOM 2581 N N . LEU A 1 328 ? -17.607 1.107 35.298 1.00 89.25 328 LEU A N 1
ATOM 2582 C CA . LEU A 1 328 ? -19.009 1.272 35.665 1.00 89.25 328 LEU A CA 1
ATOM 2583 C C . LEU A 1 328 ? -19.754 -0.061 35.535 1.00 89.25 328 LEU A C 1
ATOM 2585 O O . LEU A 1 328 ? -19.571 -0.787 34.562 1.00 89.25 328 LEU A O 1
ATOM 2589 N N . SER A 1 329 ? -20.623 -0.375 36.497 1.00 84.94 329 SER A N 1
ATOM 2590 C CA . SER A 1 329 ? -21.450 -1.594 36.461 1.00 84.94 329 SER A CA 1
ATOM 2591 C C . SER A 1 329 ? -22.547 -1.562 35.391 1.00 84.94 329 SER A C 1
ATOM 2593 O O . SER A 1 329 ? -23.036 -2.611 34.975 1.00 84.94 329 SER A O 1
ATOM 2595 N N . GLN A 1 330 ? -22.948 -0.368 34.948 1.00 82.38 330 GLN A N 1
ATOM 2596 C CA . GLN A 1 330 ? -24.022 -0.162 33.980 1.00 82.38 330 GLN A CA 1
ATOM 2597 C C . GLN A 1 330 ? -23.595 0.851 32.922 1.00 82.38 330 GLN A C 1
ATOM 2599 O O . GLN A 1 330 ? -23.266 1.994 33.254 1.00 82.38 330 GLN A O 1
ATOM 2604 N N . SER A 1 331 ? -23.662 0.448 31.653 1.00 77.88 331 SER A N 1
ATOM 2605 C CA . SER A 1 331 ? -23.526 1.355 30.514 1.00 77.88 331 SER A CA 1
ATOM 2606 C C . SER A 1 331 ? -24.861 2.029 30.202 1.00 77.88 331 SER A C 1
ATOM 2608 O O . SER A 1 331 ? -25.922 1.402 30.276 1.00 77.88 331 SER A O 1
ATOM 2610 N N . ARG A 1 332 ? -24.814 3.318 29.850 1.00 77.81 332 ARG A N 1
ATOM 2611 C CA . ARG A 1 332 ? -25.984 4.084 29.422 1.00 77.81 332 ARG A CA 1
ATOM 2612 C C . ARG A 1 332 ? -25.653 4.980 28.222 1.00 77.81 332 ARG A C 1
ATOM 2614 O O . ARG A 1 332 ? -24.543 5.501 28.123 1.00 77.81 332 ARG A O 1
ATOM 2621 N N . PRO A 1 333 ? -26.622 5.219 27.320 1.00 75.38 333 PRO A N 1
ATOM 2622 C CA . PRO A 1 333 ? -26.410 6.012 26.108 1.00 75.38 333 PRO A CA 1
ATOM 2623 C C . PRO A 1 333 ? -26.278 7.522 26.362 1.00 75.38 333 PRO A C 1
ATOM 2625 O O . PRO A 1 333 ? -25.934 8.264 25.441 1.00 75.38 333 PRO A O 1
ATOM 2628 N N . ASP A 1 334 ? -26.578 8.005 27.569 1.00 80.94 334 ASP A N 1
ATOM 2629 C CA . ASP A 1 334 ? -26.433 9.406 27.985 1.00 80.94 334 ASP A CA 1
ATOM 2630 C C . ASP A 1 334 ? -25.012 9.748 28.454 1.00 80.94 334 ASP A C 1
ATOM 2632 O O . ASP A 1 334 ? -24.678 10.929 28.565 1.00 80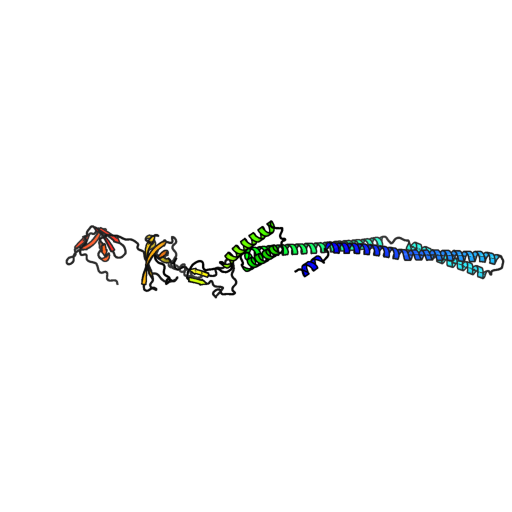.94 334 ASP A O 1
ATOM 2636 N N . TYR A 1 335 ? -24.146 8.752 28.652 1.00 82.94 335 TYR A N 1
ATOM 2637 C CA . TYR A 1 335 ? -22.754 9.002 28.999 1.00 82.94 335 TYR A CA 1
ATOM 2638 C C . TYR A 1 335 ? -21.995 9.656 27.840 1.00 82.94 335 TYR A C 1
ATOM 2640 O O . TYR A 1 335 ? -22.186 9.349 26.657 1.00 82.94 335 TYR A O 1
ATOM 2648 N N . ARG A 1 336 ? -21.126 10.604 28.182 1.00 81.62 336 ARG A N 1
ATOM 2649 C CA . ARG A 1 336 ? -20.248 11.314 27.251 1.00 81.62 336 ARG A CA 1
ATOM 2650 C C . ARG A 1 336 ? -18.846 11.356 27.835 1.00 81.62 336 ARG A C 1
ATOM 2652 O O . ARG A 1 336 ? -18.664 11.531 29.038 1.00 81.62 336 ARG A O 1
ATOM 2659 N N . GLN A 1 337 ? -17.848 11.188 26.978 1.00 82.06 337 GLN A N 1
ATOM 2660 C CA . GLN A 1 337 ? -16.459 11.343 27.392 1.00 82.06 337 GLN A CA 1
ATOM 2661 C C . GLN A 1 337 ? -16.194 12.783 27.834 1.00 82.06 337 GLN A C 1
ATOM 2663 O O . GLN A 1 337 ? -16.806 13.724 27.328 1.00 82.06 337 GLN A O 1
ATOM 2668 N N . GLY A 1 338 ? -15.298 12.943 28.806 1.00 85.19 338 GLY A N 1
ATOM 2669 C CA . GLY A 1 338 ? -14.975 14.245 29.392 1.00 85.19 338 GLY A CA 1
ATOM 2670 C C . GLY A 1 338 ? -15.961 14.732 30.458 1.00 85.19 338 GLY A C 1
ATOM 2671 O O . GLY A 1 338 ? -15.752 15.804 31.018 1.00 85.19 338 GLY A O 1
ATOM 2672 N N . MET A 1 339 ? -17.012 13.969 30.782 1.00 89.06 339 MET A N 1
ATOM 2673 C CA . MET A 1 339 ? -17.843 14.263 31.952 1.00 89.06 339 MET A CA 1
ATOM 2674 C C . MET A 1 339 ? -17.030 14.102 33.240 1.00 89.06 339 MET A C 1
ATOM 2676 O O . MET A 1 339 ? -16.319 13.115 33.423 1.00 89.06 339 MET A O 1
ATOM 2680 N N . THR A 1 340 ? -17.172 15.057 34.156 1.00 91.38 340 THR A N 1
ATOM 2681 C CA . THR A 1 340 ? -16.611 14.945 35.504 1.00 91.38 340 THR A CA 1
ATOM 2682 C C . THR A 1 340 ? -17.405 13.923 36.310 1.00 91.38 340 THR A C 1
ATOM 2684 O O . THR A 1 340 ? -18.635 13.981 36.346 1.00 91.38 340 THR A O 1
ATOM 2687 N N . ALA A 1 341 ? -16.699 13.031 36.997 1.00 91.69 341 ALA A N 1
ATOM 2688 C CA . ALA A 1 341 ? -17.277 12.061 37.915 1.00 91.69 341 ALA A CA 1
ATOM 2689 C C . ALA A 1 341 ? -16.583 12.151 39.279 1.00 91.69 341 ALA A C 1
ATOM 2691 O O . ALA A 1 341 ? -15.378 12.394 39.363 1.00 91.69 341 ALA A O 1
ATOM 2692 N N . LEU A 1 342 ? -17.350 11.956 40.346 1.00 92.88 342 LEU A N 1
ATOM 2693 C CA . LEU A 1 342 ? -16.860 11.839 41.713 1.00 92.88 342 LEU A CA 1
ATOM 2694 C C . LEU A 1 342 ? -16.775 10.353 42.058 1.00 92.88 342 LEU A C 1
ATOM 2696 O O . LEU A 1 342 ? -17.756 9.629 41.915 1.00 92.88 342 LEU A O 1
ATOM 2700 N N . LEU A 1 343 ? -15.599 9.897 42.484 1.00 93.44 343 LEU A N 1
ATOM 2701 C CA . LEU A 1 343 ? -15.341 8.497 42.812 1.00 93.44 343 LEU A CA 1
ATOM 2702 C C . LEU A 1 343 ? -15.149 8.343 44.325 1.00 93.44 343 LEU A C 1
ATOM 2704 O O . LEU A 1 343 ? -14.190 8.871 44.886 1.00 93.44 343 LEU A O 1
ATOM 2708 N N . SER A 1 344 ? -16.024 7.578 44.970 1.00 92.62 344 SER A N 1
ATOM 2709 C CA . SER A 1 344 ? -15.935 7.210 46.384 1.00 92.62 344 SER A CA 1
ATOM 2710 C C . SER A 1 344 ? -15.551 5.738 46.504 1.00 92.62 344 SER A C 1
ATOM 2712 O O . SER A 1 344 ? -16.360 4.858 46.234 1.00 92.62 344 SER A O 1
ATOM 2714 N N . ILE A 1 345 ? -14.307 5.454 46.887 1.00 92.12 345 ILE A N 1
ATOM 2715 C CA . ILE A 1 345 ? -13.784 4.083 46.988 1.00 92.12 345 ILE A CA 1
ATOM 2716 C C . ILE A 1 345 ? -14.016 3.555 48.405 1.00 92.12 345 ILE A C 1
ATOM 2718 O O . ILE A 1 345 ? -13.605 4.185 49.379 1.00 92.12 345 ILE A O 1
ATOM 2722 N N . GLN A 1 346 ? -14.644 2.386 48.532 1.00 89.25 346 GLN A N 1
ATOM 2723 C CA . GLN A 1 346 ? -14.879 1.757 49.828 1.00 89.25 346 GLN A CA 1
ATOM 2724 C C . GLN A 1 346 ? -13.601 1.050 50.305 1.00 89.25 346 GLN A C 1
ATOM 2726 O O . GLN A 1 346 ? -13.266 -0.030 49.826 1.00 89.25 346 GLN A O 1
ATOM 2731 N N . VAL A 1 347 ? -12.883 1.665 51.252 1.00 86.62 347 VAL A N 1
ATOM 2732 C CA . VAL A 1 347 ? -11.575 1.176 51.738 1.00 86.62 347 VAL A CA 1
ATOM 2733 C C . VAL A 1 347 ? -11.686 0.001 52.715 1.00 86.62 347 VAL A C 1
ATOM 2735 O O . VAL A 1 347 ? -10.802 -0.852 52.784 1.00 86.62 347 VAL A O 1
ATOM 2738 N N . GLY A 1 348 ? -12.780 -0.075 53.465 1.00 83.19 348 GLY A N 1
ATOM 2739 C CA . GLY A 1 348 ? -13.014 -1.156 54.407 1.00 83.19 348 GLY A CA 1
ATOM 2740 C C . GLY A 1 348 ? -14.446 -1.174 54.910 1.00 83.19 348 GLY A C 1
ATOM 2741 O O . GLY A 1 348 ? -15.142 -0.162 54.896 1.00 83.19 348 GLY A O 1
ATOM 2742 N N . GLU A 1 349 ? -14.866 -2.341 55.379 1.00 84.94 349 GLU A N 1
ATOM 2743 C CA . GLU A 1 349 ? -16.161 -2.560 56.011 1.00 84.94 349 GLU A CA 1
ATOM 2744 C C . GLU A 1 349 ? -15.959 -3.373 57.292 1.00 84.94 349 GLU A C 1
ATOM 2746 O O . GLU A 1 349 ? -15.064 -4.226 57.384 1.00 84.94 349 GLU A O 1
ATOM 2751 N N . ARG A 1 350 ? -16.757 -3.064 58.313 1.00 86.25 350 ARG A N 1
ATOM 2752 C CA . ARG A 1 350 ? -16.794 -3.780 59.587 1.00 86.25 350 ARG A CA 1
ATOM 2753 C C . ARG A 1 350 ? -18.257 -4.018 59.936 1.00 86.25 350 ARG A C 1
ATOM 2755 O O . ARG A 1 350 ? -18.946 -3.095 60.357 1.00 86.25 350 ARG A O 1
ATOM 2762 N N . ALA A 1 351 ? -18.717 -5.243 59.701 1.00 85.69 351 ALA A N 1
ATOM 2763 C CA . ALA A 1 351 ? -20.043 -5.680 60.115 1.00 85.69 351 ALA A CA 1
ATOM 2764 C C . ALA A 1 351 ? -20.075 -5.908 61.634 1.00 85.69 351 ALA A C 1
ATOM 2766 O O . ALA A 1 351 ? -19.054 -6.266 62.224 1.00 85.69 351 ALA A O 1
ATOM 2767 N N . ASP A 1 352 ? -21.240 -5.690 62.246 1.00 86.31 352 ASP A N 1
ATOM 2768 C CA . ASP A 1 352 ? -21.519 -5.981 63.660 1.00 86.31 352 ASP A CA 1
ATOM 2769 C C . ASP A 1 352 ? -20.534 -5.338 64.661 1.00 86.31 352 ASP A C 1
ATOM 2771 O O . ASP A 1 352 ? -20.206 -5.909 65.702 1.00 86.31 352 ASP A O 1
ATOM 2775 N N . ALA A 1 353 ? -20.049 -4.131 64.351 1.00 86.88 353 ALA A N 1
ATOM 2776 C CA . ALA A 1 353 ? -19.115 -3.390 65.192 1.00 86.88 353 ALA A CA 1
ATOM 2777 C C . ALA A 1 353 ? -19.829 -2.330 66.046 1.00 86.88 353 ALA A C 1
ATOM 2779 O O . ALA A 1 353 ? -20.551 -1.475 65.527 1.00 86.88 353 ALA A O 1
ATOM 2780 N N . LEU A 1 354 ? -19.567 -2.331 67.357 1.00 89.44 354 LEU A N 1
ATOM 2781 C CA . LEU A 1 354 ? -19.948 -1.223 68.230 1.00 89.44 354 LEU A CA 1
ATOM 2782 C C . LEU A 1 354 ? -18.994 -0.055 67.967 1.00 89.44 354 LEU A C 1
ATOM 2784 O O . LEU A 1 354 ? -17.782 -0.190 68.131 1.00 89.44 354 LEU A O 1
ATOM 2788 N N . TRP A 1 355 ? -19.527 1.091 67.559 1.00 90.44 355 TRP A N 1
ATOM 2789 C CA . TRP A 1 355 ? -18.726 2.269 67.246 1.00 90.44 355 TRP A CA 1
ATOM 2790 C C . TRP A 1 355 ? -19.270 3.507 67.944 1.00 90.44 355 TRP A C 1
ATOM 2792 O O . TRP A 1 355 ? -20.437 3.574 68.333 1.00 90.44 355 TRP A O 1
ATOM 2802 N N . LEU A 1 356 ? -18.408 4.504 68.093 1.00 89.88 356 LEU A N 1
ATOM 2803 C CA . LEU A 1 356 ? -18.792 5.834 68.539 1.00 89.88 356 LEU A CA 1
ATOM 2804 C C . LEU A 1 356 ? -18.059 6.900 67.715 1.00 89.88 356 LEU A C 1
ATOM 2806 O O . LEU A 1 356 ? -17.008 6.603 67.138 1.00 89.88 356 LEU A O 1
ATOM 2810 N N . PRO A 1 357 ? -18.595 8.129 67.617 1.00 89.38 357 PRO A N 1
ATOM 2811 C CA . PRO A 1 357 ? -17.935 9.196 66.877 1.00 89.38 357 PRO A CA 1
ATOM 2812 C C . PRO A 1 357 ? -16.541 9.466 67.444 1.00 89.38 357 PRO A C 1
ATOM 2814 O O . PRO A 1 357 ? -16.392 9.593 68.660 1.00 89.38 357 PRO A O 1
ATOM 2817 N N . LEU A 1 358 ? -15.528 9.613 66.590 1.00 86.38 358 LEU A N 1
ATOM 2818 C CA . LEU A 1 358 ? -14.138 9.813 67.016 1.00 86.38 358 LEU A CA 1
ATOM 2819 C C . LEU A 1 358 ? -13.994 11.018 67.966 1.00 86.38 358 LEU A C 1
ATOM 2821 O O . LEU A 1 358 ? -13.220 10.971 68.919 1.00 86.38 358 LEU A O 1
ATOM 2825 N N . GLY A 1 359 ? -14.821 12.056 67.791 1.00 86.31 359 GLY A N 1
ATOM 2826 C CA . GLY A 1 359 ? -14.887 13.228 68.676 1.00 86.31 359 GLY A CA 1
ATOM 2827 C C . GLY A 1 359 ? -15.371 12.966 70.115 1.00 86.31 359 GLY A C 1
ATOM 2828 O O . GLY A 1 359 ? -15.329 13.875 70.947 1.00 86.31 359 GLY A O 1
ATOM 2829 N N . ALA A 1 360 ? -15.842 11.761 70.442 1.00 87.12 360 ALA A N 1
ATOM 2830 C CA . ALA A 1 360 ? -16.136 11.338 71.816 1.00 87.12 360 ALA A CA 1
ATOM 2831 C C . ALA A 1 360 ? -14.953 10.632 72.504 1.00 87.12 360 ALA A C 1
ATOM 2833 O O . ALA A 1 360 ? -14.982 10.469 73.726 1.00 87.12 360 ALA A O 1
ATOM 2834 N N . VAL A 1 361 ? -13.907 10.254 71.762 1.00 87.69 361 VAL A N 1
ATOM 2835 C CA . VAL A 1 361 ? -12.706 9.625 72.321 1.00 87.69 361 VAL A CA 1
ATOM 2836 C C . VAL A 1 361 ? -11.641 10.671 72.594 1.00 87.69 361 VAL A C 1
ATOM 2838 O O . VAL A 1 361 ? -11.332 11.517 71.759 1.00 87.69 361 VAL A O 1
ATOM 2841 N N . THR A 1 362 ? -11.022 10.586 73.764 1.00 86.44 362 THR A N 1
ATOM 2842 C CA . THR A 1 362 ? -9.786 11.301 74.071 1.00 86.44 362 THR A CA 1
ATOM 2843 C C . THR A 1 362 ? -8.669 10.293 74.293 1.00 86.44 362 THR A C 1
ATOM 2845 O O . THR A 1 362 ? -8.857 9.269 74.942 1.00 86.44 362 THR A O 1
ATOM 2848 N N . ARG A 1 363 ? -7.483 10.567 73.753 1.00 84.62 363 ARG A N 1
ATOM 2849 C CA . ARG A 1 363 ? -6.297 9.757 74.035 1.00 84.62 363 ARG A CA 1
ATOM 2850 C C . ARG A 1 363 ? -5.575 10.333 75.249 1.00 84.62 363 ARG A C 1
ATOM 2852 O O . ARG A 1 363 ? -5.126 11.476 75.200 1.00 84.62 363 ARG A O 1
ATOM 2859 N N . SER A 1 364 ? -5.463 9.554 76.321 1.00 80.44 364 SER A N 1
ATOM 2860 C CA . SER A 1 364 ? -4.712 9.920 77.526 1.00 80.44 364 SER A CA 1
ATOM 2861 C C . SER A 1 364 ? -3.556 8.936 77.708 1.00 80.44 364 SER A C 1
ATOM 2863 O O . SER A 1 364 ? -3.722 7.847 78.255 1.00 80.44 364 SER A O 1
ATOM 2865 N N . GLY A 1 365 ? -2.382 9.292 77.178 1.00 82.69 365 GLY A N 1
ATOM 2866 C CA . GLY A 1 365 ? -1.227 8.391 77.108 1.00 82.69 365 GLY A CA 1
ATOM 2867 C C . GLY A 1 365 ? -1.453 7.229 76.130 1.00 82.69 365 GLY A C 1
ATOM 2868 O O . GLY A 1 365 ? -1.723 7.446 74.944 1.00 82.69 365 GLY A O 1
ATOM 2869 N N . GLU A 1 366 ? -1.333 5.994 76.622 1.00 79.81 366 GLU A N 1
ATOM 2870 C CA . GLU A 1 366 ? -1.579 4.766 75.845 1.00 79.81 366 GLU A CA 1
ATOM 2871 C C . GLU A 1 366 ? -3.044 4.307 75.868 1.00 79.81 366 GLU A C 1
ATOM 2873 O O . GLU A 1 366 ? -3.431 3.464 75.063 1.00 79.81 366 GLU A O 1
ATOM 2878 N N . ALA A 1 367 ? -3.874 4.878 76.746 1.00 86.06 367 ALA A N 1
ATOM 2879 C CA . ALA A 1 367 ? -5.272 4.497 76.889 1.00 86.06 367 ALA A CA 1
ATOM 2880 C C . ALA A 1 367 ? -6.207 5.442 76.121 1.00 86.06 367 ALA A C 1
ATOM 2882 O O . ALA A 1 367 ? -6.029 6.667 76.106 1.00 86.06 367 ALA A O 1
ATOM 2883 N N . TRP A 1 368 ? -7.254 4.866 75.532 1.00 88.56 368 TRP A N 1
ATOM 2884 C CA . TRP A 1 368 ? -8.389 5.614 75.006 1.00 88.56 368 TRP A CA 1
ATOM 2885 C C . TRP A 1 368 ? -9.421 5.801 76.114 1.00 88.56 368 TRP A C 1
ATOM 2887 O O . TRP A 1 368 ? -9.779 4.847 76.806 1.00 88.56 368 TRP A O 1
ATOM 2897 N N . THR A 1 369 ? -9.887 7.030 76.309 1.00 87.50 369 THR A N 1
ATOM 2898 C CA . THR A 1 369 ? -10.875 7.370 77.331 1.00 87.50 369 THR A CA 1
ATOM 2899 C C . THR A 1 369 ? -12.087 8.053 76.723 1.00 87.50 369 THR A C 1
ATOM 2901 O O . THR A 1 369 ? -11.989 8.834 75.776 1.00 87.50 369 THR A O 1
ATOM 2904 N N . VAL A 1 370 ? -13.250 7.755 77.285 1.00 89.31 370 VAL A N 1
ATOM 2905 C CA . VAL A 1 370 ? -14.543 8.325 76.900 1.00 89.31 370 VAL A CA 1
ATOM 2906 C C . VAL A 1 370 ? -15.272 8.787 78.152 1.00 89.31 370 VAL A C 1
ATOM 2908 O O . VAL A 1 370 ? -15.100 8.228 79.234 1.00 89.31 370 VAL A O 1
ATOM 2911 N N . MET A 1 371 ? -16.086 9.825 78.018 1.00 88.06 371 MET A N 1
ATOM 2912 C CA . MET A 1 371 ? -16.859 10.375 79.129 1.00 88.06 371 MET A CA 1
ATOM 2913 C C . MET A 1 371 ? -18.256 9.750 79.125 1.00 88.06 371 MET A C 1
ATOM 2915 O O . MET A 1 371 ? -19.066 10.075 78.255 1.00 88.06 371 MET A O 1
ATOM 2919 N N . VAL A 1 372 ? -18.534 8.857 80.077 1.00 86.38 372 VAL A N 1
ATOM 2920 C CA . VAL A 1 372 ? -19.776 8.066 80.136 1.00 86.38 372 VAL A CA 1
ATOM 2921 C C . VAL A 1 372 ? -20.726 8.656 81.170 1.00 86.38 372 VAL A C 1
ATOM 2923 O O . VAL A 1 372 ? -20.344 8.854 82.321 1.00 86.38 372 VAL A O 1
ATOM 2926 N N . GLY A 1 373 ? -21.971 8.922 80.775 1.00 83.69 373 GLY A N 1
ATOM 2927 C CA . GLY A 1 373 ? -23.032 9.416 81.654 1.00 83.69 373 GLY A CA 1
ATOM 2928 C C . GLY A 1 373 ? -23.642 10.749 81.209 1.00 83.69 373 GLY A C 1
ATOM 2929 O O . GLY A 1 373 ? -22.966 11.668 80.745 1.00 83.69 373 GLY A O 1
ATOM 2930 N N . ALA A 1 374 ? -24.962 10.877 81.381 1.00 76.56 374 ALA A N 1
ATOM 2931 C CA . ALA A 1 374 ? -25.714 12.054 80.939 1.00 76.56 374 ALA A CA 1
ATOM 2932 C C . ALA A 1 374 ? -25.525 13.278 81.862 1.00 76.56 374 ALA A C 1
ATOM 2934 O O . ALA A 1 374 ? -25.231 14.381 81.389 1.00 76.56 374 ALA A O 1
ATOM 2935 N N . ARG A 1 375 ? -25.685 13.094 83.181 1.00 76.38 375 ARG A N 1
ATOM 2936 C CA . ARG A 1 375 ? -25.660 14.186 84.176 1.00 76.38 375 ARG A CA 1
ATOM 2937 C C . ARG A 1 375 ? -24.286 14.400 84.813 1.00 76.38 375 ARG A C 1
ATOM 2939 O O . ARG A 1 375 ? -23.832 15.538 84.826 1.00 76.38 375 ARG A O 1
ATOM 2946 N N . ASP A 1 376 ? -23.638 13.330 85.269 1.00 80.06 376 ASP A N 1
ATOM 2947 C CA . ASP A 1 376 ? -22.293 13.357 85.861 1.00 80.06 376 ASP A CA 1
ATOM 2948 C C . ASP A 1 376 ? -21.371 12.400 85.088 1.00 80.06 376 ASP A C 1
ATOM 2950 O O . ASP A 1 376 ? -21.356 11.200 85.367 1.00 80.06 376 ASP A O 1
ATOM 2954 N N . PRO A 1 377 ? -20.715 12.879 84.019 1.00 81.88 377 PRO A N 1
ATOM 2955 C CA . PRO A 1 377 ? -19.926 12.022 83.152 1.00 81.88 377 PRO A CA 1
ATOM 2956 C C . PRO A 1 377 ? -18.612 11.623 83.831 1.00 81.88 377 PRO A C 1
ATOM 2958 O O . PRO A 1 377 ? -17.822 12.483 84.220 1.00 81.88 377 PRO A O 1
ATOM 2961 N N . GLN A 1 378 ? -18.348 10.323 83.906 1.00 84.62 378 GLN A N 1
ATOM 2962 C CA . GLN A 1 378 ? -17.114 9.781 84.472 1.00 84.62 378 GLN A CA 1
ATOM 2963 C C . GLN A 1 378 ? -16.201 9.265 83.347 1.00 84.62 378 GLN A C 1
ATOM 2965 O O . GLN A 1 378 ? -16.703 8.720 82.357 1.00 84.62 378 GLN A O 1
ATOM 2970 N N . PRO A 1 379 ? -14.872 9.443 83.452 1.00 85.31 379 PRO A N 1
ATOM 2971 C CA . PRO A 1 379 ? -13.942 8.904 82.471 1.00 85.31 379 PRO A CA 1
ATOM 2972 C C . PRO A 1 379 ? -13.915 7.374 82.564 1.00 85.31 379 PRO A C 1
ATOM 2974 O O . PRO A 1 379 ? -13.583 6.811 83.605 1.00 85.31 379 PRO A O 1
ATOM 2977 N N . ALA A 1 380 ? -14.233 6.702 81.462 1.00 86.38 380 ALA A N 1
ATOM 2978 C CA . ALA A 1 380 ? -14.090 5.260 81.304 1.00 86.38 380 ALA A CA 1
ATOM 2979 C C . ALA A 1 380 ? -12.988 4.959 80.284 1.00 86.38 380 ALA A C 1
ATOM 2981 O O . ALA A 1 380 ? -12.873 5.642 79.264 1.00 86.38 380 ALA A O 1
ATOM 2982 N N . VAL A 1 381 ? -12.176 3.938 80.558 1.00 87.62 381 VAL A N 1
ATOM 2983 C CA . VAL A 1 381 ? -11.167 3.443 79.614 1.00 87.62 381 VAL A CA 1
ATOM 2984 C C . VAL A 1 381 ? -11.840 2.492 78.633 1.00 87.62 381 VAL A C 1
ATOM 2986 O O . VAL A 1 381 ? -12.540 1.569 79.047 1.00 87.62 381 VAL A O 1
ATOM 2989 N N . VAL A 1 382 ? -11.603 2.707 77.342 1.00 89.88 382 VAL A N 1
ATOM 2990 C CA . VAL A 1 382 ? -12.107 1.859 76.260 1.00 89.88 382 VAL A CA 1
ATOM 2991 C C . VAL A 1 382 ? -10.959 1.244 75.478 1.00 89.88 382 VAL A C 1
ATOM 2993 O O . VAL A 1 382 ? -9.905 1.851 75.294 1.00 89.88 382 VAL A O 1
ATOM 2996 N N . ALA A 1 383 ? -11.171 0.018 75.020 1.00 88.62 383 ALA A N 1
ATOM 2997 C CA . ALA A 1 383 ? -10.306 -0.654 74.067 1.00 88.62 383 ALA A CA 1
ATOM 2998 C C . ALA A 1 383 ? -10.936 -0.534 72.679 1.00 88.62 383 ALA A C 1
ATOM 3000 O O . ALA A 1 383 ? -12.144 -0.729 72.523 1.00 88.62 383 ALA A O 1
ATOM 3001 N N . GLY A 1 384 ? -10.130 -0.187 71.681 1.00 88.75 384 GLY A N 1
ATOM 3002 C CA . GLY A 1 384 ? -10.608 0.036 70.325 1.00 88.75 384 GLY A CA 1
ATOM 3003 C C . GLY A 1 384 ? -9.579 0.724 69.440 1.00 88.75 384 GLY A C 1
ATOM 3004 O O . GLY A 1 384 ? -8.454 0.998 69.871 1.00 88.75 384 GLY A O 1
ATOM 3005 N N . GLU A 1 385 ? -9.984 1.012 68.210 1.00 88.88 385 GLU A N 1
ATOM 3006 C CA . GLU A 1 385 ? -9.159 1.684 67.210 1.00 88.88 385 GLU A CA 1
ATOM 3007 C C . GLU A 1 385 ? -9.976 2.690 66.380 1.00 88.88 385 GLU A C 1
ATOM 3009 O O . GLU A 1 385 ? -11.164 2.463 66.123 1.00 88.88 385 GLU A O 1
ATOM 3014 N N . PRO A 1 386 ? -9.370 3.811 65.946 1.00 88.38 386 PRO A N 1
ATOM 3015 C CA . PRO A 1 386 ? -9.983 4.691 64.957 1.00 88.38 386 PRO A CA 1
ATOM 3016 C C . PRO A 1 386 ? -10.226 3.946 63.641 1.00 88.38 386 PRO A C 1
ATOM 3018 O O . PRO A 1 386 ? -9.367 3.200 63.172 1.00 88.38 386 PRO A O 1
ATOM 3021 N N . PHE A 1 387 ? -11.377 4.187 63.024 1.00 87.19 387 PHE A N 1
ATOM 3022 C CA . PHE A 1 387 ? -11.759 3.609 61.744 1.00 87.19 387 PHE A CA 1
ATOM 3023 C C . PHE A 1 387 ? -12.305 4.703 60.825 1.00 87.19 387 PHE A C 1
ATOM 3025 O O . PHE A 1 387 ? -13.393 5.233 61.040 1.00 87.19 387 PHE A O 1
ATOM 3032 N N . GLY A 1 388 ? -11.540 5.042 59.788 1.00 82.31 388 GLY A N 1
ATOM 3033 C CA . GLY A 1 388 ? -11.850 6.185 58.929 1.00 82.31 388 GLY A CA 1
ATOM 3034 C C . GLY A 1 388 ? -11.656 7.526 59.645 1.00 82.31 388 GLY A C 1
ATOM 3035 O O . GLY A 1 388 ? -10.873 7.626 60.588 1.00 82.31 388 GLY A O 1
ATOM 3036 N N . GLU A 1 389 ? -12.346 8.559 59.166 1.00 78.75 389 GLU A N 1
ATOM 3037 C CA . GLU A 1 389 ? -12.207 9.931 59.680 1.00 78.75 389 GLU A CA 1
ATOM 3038 C C . GLU A 1 389 ? -13.102 10.198 60.901 1.00 78.75 389 GLU A C 1
ATOM 3040 O O . GLU A 1 389 ? -12.698 10.912 61.818 1.00 78.75 389 GLU A O 1
ATOM 3045 N N . ASP A 1 390 ? -14.272 9.554 60.965 1.00 84.31 390 ASP A N 1
ATOM 3046 C CA . ASP A 1 390 ? -15.329 9.935 61.910 1.00 84.31 390 ASP A CA 1
ATOM 3047 C C . ASP A 1 390 ? -15.658 8.882 62.972 1.00 84.31 390 ASP A C 1
ATOM 3049 O O . ASP A 1 390 ? -16.369 9.191 63.932 1.00 84.31 390 ASP A O 1
ATOM 3053 N N . ALA A 1 391 ? -15.168 7.647 62.842 1.00 88.06 391 ALA A N 1
ATOM 3054 C CA . ALA A 1 391 ? -15.571 6.545 63.712 1.00 88.06 391 ALA A CA 1
ATOM 3055 C C . ALA A 1 391 ? -14.412 5.992 64.551 1.00 88.06 391 ALA A C 1
ATOM 3057 O O . ALA A 1 391 ? -13.254 5.957 64.141 1.00 88.06 391 ALA A O 1
ATOM 3058 N N . PHE A 1 392 ? -14.748 5.517 65.747 1.00 89.38 392 PHE A N 1
ATOM 3059 C CA . PHE A 1 392 ? -13.882 4.713 66.599 1.00 89.38 392 PHE A CA 1
ATOM 3060 C C . PHE A 1 392 ? -14.596 3.403 66.920 1.00 89.38 392 PHE A C 1
ATOM 3062 O O . PHE A 1 392 ? -15.691 3.416 67.488 1.00 89.38 392 PHE A O 1
ATOM 3069 N N . ILE A 1 393 ? -13.989 2.281 66.541 1.00 90.88 393 ILE A N 1
ATOM 3070 C CA . ILE A 1 393 ? -14.537 0.945 66.771 1.00 90.88 393 ILE A CA 1
ATOM 3071 C C . ILE A 1 393 ? -14.118 0.477 68.156 1.00 90.88 393 ILE A C 1
ATOM 3073 O O . ILE A 1 393 ? -12.936 0.471 68.493 1.00 90.88 393 ILE A O 1
ATOM 3077 N N . ILE A 1 394 ? -15.098 0.060 68.948 1.00 90.69 394 ILE A N 1
ATOM 3078 C CA . ILE A 1 394 ? -14.926 -0.390 70.323 1.00 90.69 394 ILE A CA 1
ATOM 3079 C C . ILE A 1 394 ? -14.801 -1.911 70.331 1.00 90.69 394 ILE A C 1
ATOM 3081 O O . ILE A 1 394 ? -15.689 -2.624 69.868 1.00 90.69 394 ILE A O 1
ATOM 3085 N N . THR A 1 395 ? -13.718 -2.413 70.914 1.00 87.31 395 THR A N 1
ATOM 3086 C CA . THR A 1 395 ? -13.499 -3.844 71.169 1.00 87.31 395 THR A CA 1
ATOM 3087 C C . THR A 1 395 ? -13.726 -4.215 72.634 1.00 87.31 395 THR A C 1
ATOM 3089 O O . THR A 1 395 ? -13.921 -5.388 72.949 1.00 87.31 395 THR A O 1
ATOM 3092 N N . GLY A 1 396 ? -13.759 -3.234 73.544 1.00 84.81 396 GLY A N 1
ATOM 3093 C CA . GLY A 1 396 ? -14.094 -3.461 74.948 1.00 84.81 396 GLY A CA 1
ATOM 3094 C C . GLY A 1 396 ? -14.254 -2.182 75.770 1.00 84.81 396 GLY A C 1
ATOM 3095 O O . GLY A 1 396 ? -13.767 -1.116 75.401 1.00 84.81 396 GLY A O 1
ATOM 3096 N N . GLY A 1 397 ? -14.930 -2.299 76.914 1.00 83.12 397 GLY A N 1
ATOM 3097 C CA . GLY A 1 397 ? -15.110 -1.212 77.889 1.00 83.12 397 GLY A CA 1
ATOM 3098 C C . GLY A 1 397 ? -16.475 -0.517 77.848 1.00 83.12 397 GLY A C 1
ATOM 3099 O O . GLY A 1 397 ? -16.848 0.102 78.838 1.00 83.12 397 GLY A O 1
ATOM 3100 N N . LEU A 1 398 ? -17.244 -0.677 76.767 1.00 85.31 398 LEU A N 1
ATOM 3101 C CA . LEU A 1 398 ? -18.612 -0.162 76.633 1.00 85.31 398 LEU A CA 1
ATOM 3102 C C . LEU A 1 398 ? -19.557 -1.211 76.050 1.00 85.31 398 LEU A C 1
ATOM 3104 O O . LEU A 1 398 ? -19.118 -2.174 75.417 1.00 85.31 398 LEU A O 1
ATOM 3108 N N . LYS A 1 399 ? -20.856 -1.006 76.267 1.00 87.00 399 LYS A N 1
ATOM 3109 C CA . LYS A 1 399 ? -21.941 -1.802 75.694 1.00 87.00 399 LYS A CA 1
ATOM 3110 C C . LYS A 1 399 ? -22.881 -0.925 74.877 1.00 87.00 399 LYS A C 1
ATOM 3112 O O . LYS A 1 399 ? -22.953 0.292 75.042 1.00 87.00 399 LYS A O 1
ATOM 3117 N N . GLU A 1 400 ? -23.627 -1.573 73.994 1.00 86.38 400 GLU A N 1
ATOM 3118 C CA . GLU A 1 400 ? -24.709 -0.925 73.267 1.00 86.38 400 GLU A CA 1
ATOM 3119 C C . GLU A 1 400 ? -25.732 -0.325 74.250 1.00 86.38 400 GLU A C 1
ATOM 3121 O O . GLU A 1 400 ? -26.158 -0.984 75.199 1.00 86.38 400 GLU A O 1
ATOM 3126 N N . GLY A 1 401 ? -26.091 0.945 74.040 1.00 85.25 401 GLY A N 1
ATOM 3127 C CA . GLY A 1 401 ? -26.992 1.708 74.912 1.00 85.25 401 GLY A CA 1
ATOM 3128 C C . GLY A 1 401 ? -26.302 2.628 75.927 1.00 85.25 401 GLY A C 1
ATOM 3129 O O . GLY A 1 401 ? -26.978 3.464 76.530 1.00 85.25 401 GLY A O 1
ATOM 3130 N N . ASP A 1 402 ? -24.978 2.539 76.091 1.00 87.12 402 ASP A N 1
ATOM 3131 C CA . ASP A 1 402 ? -24.232 3.455 76.957 1.00 87.12 402 ASP A CA 1
ATOM 3132 C C . ASP A 1 402 ? -24.228 4.887 76.391 1.00 87.12 402 ASP A C 1
ATOM 3134 O O . ASP A 1 402 ? -23.974 5.128 75.209 1.00 87.12 402 ASP A O 1
ATOM 3138 N N . VAL A 1 403 ? -24.494 5.873 77.253 1.00 87.38 403 VAL A N 1
ATOM 3139 C CA . VAL A 1 403 ? -24.545 7.288 76.859 1.00 87.38 403 VAL A CA 1
ATOM 3140 C C . VAL A 1 403 ? -23.167 7.919 77.021 1.00 87.38 403 VAL A C 1
ATOM 3142 O O . VAL A 1 403 ? -22.694 8.105 78.143 1.00 87.38 403 VAL A O 1
ATOM 3145 N N . VAL A 1 404 ? -22.553 8.307 75.905 1.00 87.75 404 VAL A N 1
ATOM 3146 C CA . VAL A 1 404 ? -21.244 8.973 75.870 1.00 87.75 404 VAL A CA 1
ATOM 3147 C C . VAL A 1 404 ? -21.370 10.454 75.522 1.00 87.75 404 VAL A C 1
ATOM 3149 O O . VAL A 1 404 ? -22.234 10.862 74.743 1.00 87.75 404 VAL A O 1
ATOM 3152 N N . ARG A 1 405 ? -20.495 11.291 76.090 1.00 86.00 405 ARG A N 1
ATOM 3153 C CA . ARG A 1 405 ? -20.408 12.707 75.718 1.00 86.00 405 ARG A CA 1
ATOM 3154 C C . ARG A 1 405 ? -19.480 12.900 74.529 1.00 86.00 405 ARG A C 1
ATOM 3156 O O . ARG A 1 405 ? -18.291 12.609 74.605 1.00 86.00 405 ARG A O 1
ATOM 3163 N N . ILE A 1 406 ? -20.021 13.487 73.468 1.00 85.06 406 ILE A N 1
ATOM 3164 C CA . ILE A 1 406 ? -19.250 13.929 72.308 1.00 85.06 406 ILE A CA 1
ATOM 3165 C C . ILE A 1 406 ? -18.726 15.332 72.591 1.00 85.06 406 ILE A C 1
ATOM 3167 O O . ILE A 1 406 ? -19.490 16.240 72.941 1.00 85.06 406 ILE A O 1
ATOM 3171 N N . ARG A 1 407 ? -17.418 15.534 72.434 1.00 73.00 407 ARG A N 1
ATOM 3172 C CA . ARG A 1 407 ? -16.851 16.875 72.479 1.00 73.00 407 ARG A CA 1
ATOM 3173 C C . ARG A 1 407 ? -17.214 17.569 71.174 1.00 73.00 407 ARG A C 1
ATOM 3175 O O . ARG A 1 407 ? -16.755 17.178 70.107 1.00 73.00 407 ARG A O 1
ATOM 3182 N N . ARG A 1 408 ? -18.034 18.617 71.252 1.00 61.59 408 ARG A N 1
ATOM 3183 C CA . ARG A 1 408 ? -18.292 19.478 70.097 1.00 61.59 408 ARG A CA 1
ATOM 3184 C C . ARG A 1 408 ? -17.011 20.249 69.788 1.00 61.59 408 ARG A C 1
ATOM 3186 O O . ARG A 1 408 ? -16.682 21.208 70.483 1.00 61.59 408 ARG A O 1
ATOM 3193 N N . VAL A 1 409 ? -16.273 19.800 68.782 1.00 58.16 409 VAL A N 1
ATOM 3194 C CA . VAL A 1 409 ? -15.252 20.626 68.142 1.00 58.16 409 VAL A CA 1
ATOM 3195 C C . VAL A 1 409 ? -16.026 21.688 67.362 1.00 58.16 409 VAL A C 1
ATOM 3197 O O . VAL A 1 409 ? -16.853 21.366 66.515 1.00 58.16 409 VAL A O 1
ATOM 3200 N N . VAL A 1 410 ? -15.889 22.951 67.762 1.00 44.06 410 VAL A N 1
ATOM 3201 C CA . VAL A 1 410 ? -16.405 24.075 66.977 1.00 44.06 410 VAL A CA 1
ATOM 3202 C C . VAL A 1 410 ? -15.318 24.371 65.957 1.00 44.06 410 VAL A C 1
ATOM 3204 O O . VAL A 1 410 ? -14.233 24.789 66.363 1.00 44.06 410 VAL A O 1
ATOM 3207 N N . ASP A 1 411 ? -15.586 24.098 64.681 1.00 45.19 411 ASP A N 1
ATOM 3208 C CA . ASP A 1 411 ? -14.706 24.525 63.592 1.00 45.19 411 ASP A CA 1
ATOM 3209 C C . ASP A 1 411 ? -14.466 26.035 63.712 1.00 45.19 411 ASP A C 1
ATOM 3211 O O . ASP A 1 411 ? -15.407 26.812 63.911 1.00 45.19 411 ASP A O 1
ATOM 3215 N N . ARG A 1 412 ? -13.194 26.430 63.672 1.00 33.09 412 ARG A N 1
ATOM 3216 C CA . ARG A 1 412 ? -12.766 27.827 63.594 1.00 33.09 412 ARG A CA 1
ATOM 3217 C C . ARG A 1 412 ? -12.443 28.190 62.163 1.00 33.09 412 ARG A C 1
ATOM 3219 O O . ARG A 1 412 ? -11.765 27.366 61.513 1.00 33.09 412 ARG A O 1
#

Foldseek 3Di:
DVVVVVVVVPDPDPVVVVVVVVVVVVVVVVVVVVVVVVVLVVVLVVLVVQLVVLVVQLVVLVVVLVVQVVCVVVVNHDPVVSVVSVVSNVVSVVSSVVSVVVSVVSPDDPDVVVVVVVVVVVVVVVVVVVVVVVVVVVVVVVVVVVVVVVVVVVVVVVVVCCVLVVLALVVLVVVLVVLVVVLVPDDPVPVVVNVVSVVVSVVSVVSNVVCVVPPPPDDDDPDDADKDADDDPPHGDDPPDDDDPPDDGIDGDHLQFDKDKDKAWPVCLVLDDFFFKKWKFFVVVVRDIFIKTWHDKAPDWDFPCCPPDDDDDDDGPVITIIIIIITTPDGDPPDDPPGDMDMGTDSDDDPPFDKDWPQQWDDDDPWIWGFWDDPHTDIWTFDFADDPDTITTTPDGDDPPIDTDGDPDDDD

Secondary structure (DSSP, 8-state):
-HHHHHHHHTS--HHHHHHHHHHHHHHHHHHHHHHHHHHHHHHHHHHHHHHHHHHHHHHHHHHHHHHHHHHHHTT-S-HHHHHHHHHHHHHHHHHHHHHHHHHHHHTSPPPHHHHHHHHHHHHHHHHHHHHHHHHHHHHHHHHHHHHHHHHHHHHHHHHHHHHHHTT-HHHHHHHHHHHHHHHHHS-TT-HHHHHHHHHHHHHHHHHHHHHHHS-TT-PPPSS-SEEEEPEETTEE--TT----TT---EEEE-GGG-EEEEEEEHHHHTT--TT-EEEEEEGGGTTEEEEEEEEEEEEEEEETTTTS--SS-------EEEEEEEEESS--TT--TT---EEEE-----TT--EEEGGGEEEETTEEEEEE-SSS-EEEEEEEEEETTTEEEEEES--TT--B--------